Protein AF-0000000079471230 (afdb_homodimer)

Nearest PDB structures (foldseek):
  3vpr-assembly2_C  TM=7.122E-01  e=8.914E-05  Thermus thermophilus HB8
  6yj2-assembly1_A  TM=6.843E-01  e=7.782E-05  Mycobacterium tuberculosis H37Rv
  3vpr-assembly2_D  TM=6.969E-01  e=7.438E-05  Thermus thermophilus HB8
  4x1e-assembly1_B  TM=6.785E-01  e=1.280E-04  Escherichia coli CFT073
  3ppb-assembly1_B  TM=4.741E-01  e=2.025E-03  Shewanella loihica PV-4

InterPro domains:
  IPR001647 DNA-binding HTH domain, TetR-type [PF00440] (13-57)
  IPR001647 DNA-binding HTH domain, TetR-type [PS50977] (6-66)
  IPR009057 Homedomain-like superfamily [SSF46689] (3-80)
  IPR036271 Tetracyclin repressor-like, C-terminal domain superfamily [SSF48498] (78-186)
  IPR054156 Transcriptional regulator LmrA/YxaF-like, C-terminal domain [PF21993] (79-170)

Sequence (394 aa):
MARPLEFDRDAALDRAMRVFWRQGYQAASLPDLLADMGISRSSLYAAFGDKRGLMVECLDLFARRTLQILARARTGQPPLEALRQFFDRSVVDPPGGNAEWGCLLVNTVLEMADVDDGLSAHAAARLAQVQAGFEDCLRDAGCAPDQADELAAFLMLVNQGMRVSSRRAQPLQARRDQIATTFRVLSAAIPTEAPATMARPLEFDRDAALDRAMRVFWRQGYQAASLPDLLADMGISRSSLYAAFGDKRGLMVECLDLFARRTLQILARARTGQPPLEALRQFFDRSVVDPPGGNAEWGCLLVNTVLEMADVDDGLSAHAAARLAQVQAGFEDCLRDAGCAPDQADELAAFLMLVNQGMRVSSRRAQPLQARRDQIATTFRVLSAAIPTEAPAT

Foldseek 3Di:
DPPPPPQPLVQLLVQLLVQCLQQNLVRDDPVNSCVRSVHDPVVCCVRQNDSLSSLLVSLVVLLVVLLVQLVVLVVPDQLLSSVLSSLCACQLPDPPPCLLSARSLVRQLVVCVVPPVVSNVSSVVSLVVSLVSQLVSVVSVPDDNVRSSVVSVVVSVLSRVSSVCSNDPDDSVVSNVSSVVSSVVVVVVGDDPDPPD/DPPPPPQPLVQLLVQLLVQCLQQNLVRDDPVNSCVRSVHDPVVCCVNQNDSLSSLLVSLVVLLVVLLVQLVVLVVPDQLLSSVLSSLCACQLPDPPPCLLSARSLVRQLVVCVVPPVPSNVSSVVSLVVSLVSQLVSVVSVPDDNVRSSVVSVVVSVLSRVSSVVSNDPDDSVVSNVSSVVSSVVVVVVGDDPDPPD

Structure (mmCIF, N/CA/C/O backbone):
data_AF-0000000079471230-model_v1
#
loop_
_entity.id
_entity.type
_entity.pdbx_description
1 polymer 'TetR/AcrR family transcriptional regulator'
#
loop_
_atom_site.group_PDB
_atom_site.id
_atom_site.type_symbol
_atom_site.label_atom_id
_atom_site.label_alt_id
_atom_site.label_comp_id
_atom_site.label_asym_id
_atom_site.label_entity_id
_atom_site.label_seq_id
_atom_site.pdbx_PDB_ins_code
_atom_site.Cartn_x
_atom_site.Cartn_y
_atom_site.Cartn_z
_atom_site.occupancy
_atom_site.B_iso_or_equiv
_atom_site.auth_seq_id
_atom_site.auth_comp_id
_atom_site.auth_asym_id
_atom_site.auth_atom_id
_atom_site.pdbx_PDB_model_num
ATOM 1 N N . MET A 1 1 ? -26.453 -40.781 -21.406 1 38 1 MET A N 1
ATOM 2 C CA . MET A 1 1 ? -26.625 -39.469 -20.781 1 38 1 MET A CA 1
ATOM 3 C C . MET A 1 1 ? -25.609 -38.469 -21.312 1 38 1 MET A C 1
ATOM 5 O O . MET A 1 1 ? -24.469 -38.812 -21.609 1 38 1 MET A O 1
ATOM 9 N N . ALA A 1 2 ? -25.984 -37.438 -21.969 1 43.25 2 ALA A N 1
ATOM 10 C CA . ALA A 1 2 ? -25.047 -36.5 -22.578 1 43.25 2 ALA A CA 1
ATOM 11 C C . ALA A 1 2 ? -23.922 -36.125 -21.609 1 43.25 2 ALA A C 1
ATOM 13 O O . ALA A 1 2 ? -24.141 -36.031 -20.406 1 43.25 2 ALA A O 1
ATOM 14 N N . ARG A 1 3 ? -22.734 -36.375 -21.891 1 45.72 3 ARG A N 1
ATOM 15 C CA . ARG A 1 3 ? -21.547 -36.031 -21.141 1 45.72 3 ARG A CA 1
ATOM 16 C C . ARG A 1 3 ? -21.656 -34.625 -20.562 1 45.72 3 ARG A C 1
ATOM 18 O O . ARG A 1 3 ? -21.938 -33.656 -21.297 1 45.72 3 ARG A O 1
ATOM 25 N N . PRO A 1 4 ? -22.234 -34.312 -19.328 1 47.16 4 PRO A N 1
ATOM 26 C CA . PRO A 1 4 ? -22.391 -32.969 -18.781 1 47.16 4 PRO A CA 1
ATOM 27 C C . PRO A 1 4 ? -21.422 -31.953 -19.391 1 47.16 4 PRO A C 1
ATOM 29 O O . PRO A 1 4 ? -20.312 -32.344 -19.812 1 47.16 4 PRO A O 1
ATOM 32 N N . LEU A 1 5 ? -21.781 -30.984 -20.172 1 49.84 5 LEU A N 1
ATOM 33 C CA . LEU A 1 5 ? -21.016 -29.906 -20.828 1 49.84 5 LEU A CA 1
ATOM 34 C C . LEU A 1 5 ? -19.781 -29.547 -20.016 1 49.84 5 LEU A C 1
ATOM 36 O O . LEU A 1 5 ? -19.891 -29.109 -18.875 1 49.84 5 LEU A O 1
ATOM 40 N N . GLU A 1 6 ? -18.719 -30.375 -20.094 1 61.66 6 GLU A N 1
ATOM 41 C CA . GLU A 1 6 ? -17.391 -30.219 -19.516 1 61.66 6 GLU A CA 1
ATOM 42 C C . GLU A 1 6 ? -16.891 -28.797 -19.656 1 61.66 6 GLU A C 1
ATOM 44 O O . GLU A 1 6 ? -16.578 -28.344 -20.766 1 61.66 6 GLU A O 1
ATOM 49 N N . PHE A 1 7 ? -17.516 -27.828 -18.953 1 74.88 7 PHE A N 1
ATOM 50 C CA . PHE A 1 7 ? -17 -26.469 -19.078 1 74.88 7 PHE A CA 1
ATOM 51 C C . PHE A 1 7 ? -15.492 -26.453 -18.812 1 74.88 7 PHE A C 1
ATOM 53 O O . PHE A 1 7 ? -14.93 -27.438 -18.312 1 74.88 7 PHE A O 1
ATOM 60 N N . ASP A 1 8 ? -14.875 -25.609 -19.469 1 90.31 8 ASP A N 1
ATOM 61 C CA . ASP A 1 8 ? -13.453 -25.391 -19.219 1 90.31 8 ASP A CA 1
ATOM 62 C C . ASP A 1 8 ? -13.219 -24.891 -17.797 1 90.31 8 ASP A C 1
ATOM 64 O O . ASP A 1 8 ? -13.406 -23.719 -17.5 1 90.31 8 ASP A O 1
ATOM 68 N N . ARG A 1 9 ? -12.945 -25.828 -16.953 1 92.75 9 ARG A N 1
ATOM 69 C CA . ARG A 1 9 ? -12.812 -25.562 -15.523 1 92.75 9 ARG A CA 1
ATOM 70 C C . ARG A 1 9 ? -11.828 -24.406 -15.281 1 92.75 9 ARG A C 1
ATOM 72 O O . ARG A 1 9 ? -12.078 -23.547 -14.438 1 92.75 9 ARG A O 1
ATOM 79 N N . ASP A 1 10 ? -10.773 -24.422 -16.062 1 92.81 10 ASP A N 1
ATOM 80 C CA . ASP A 1 10 ? -9.758 -23.391 -15.867 1 92.81 10 ASP A CA 1
ATOM 81 C C . ASP A 1 10 ? -10.273 -22.016 -16.281 1 92.81 10 ASP A C 1
ATOM 83 O O . ASP A 1 10 ? -10.016 -21.016 -15.617 1 92.81 10 ASP A O 1
ATOM 87 N N . ALA A 1 11 ? -10.945 -22.031 -17.328 1 94.25 11 ALA A N 1
ATOM 88 C CA . ALA A 1 11 ? -11.523 -20.766 -17.797 1 94.25 11 ALA A CA 1
ATOM 89 C C . ALA A 1 11 ? -12.555 -20.234 -16.797 1 94.25 11 ALA A C 1
ATOM 91 O O . ALA A 1 11 ? -12.609 -19.031 -16.531 1 94.25 11 ALA A O 1
ATOM 92 N N . ALA A 1 12 ? -13.352 -21.156 -16.312 1 95.81 12 ALA A N 1
ATOM 93 C CA . ALA A 1 12 ? -14.359 -20.781 -15.336 1 95.81 12 ALA A CA 1
ATOM 94 C C . ALA A 1 12 ? -13.719 -20.234 -14.062 1 95.81 12 ALA A C 1
ATOM 96 O O . ALA A 1 12 ? -14.172 -19.234 -13.508 1 95.81 12 ALA A O 1
ATOM 97 N N . LEU A 1 13 ? -12.641 -20.891 -13.641 1 96.75 13 LEU A N 1
ATOM 98 C CA . LEU A 1 13 ? -11.938 -20.469 -12.438 1 96.75 13 LEU A CA 1
ATOM 99 C C . LEU A 1 13 ? -11.328 -19.078 -12.633 1 96.75 13 LEU A C 1
ATOM 101 O O . LEU A 1 13 ? -11.375 -18.234 -11.734 1 96.75 13 LEU A O 1
ATOM 105 N N . ASP A 1 14 ? -10.773 -18.859 -13.805 1 95.5 14 ASP A N 1
ATOM 106 C CA . ASP A 1 14 ? -10.195 -17.562 -14.133 1 95.5 14 ASP A CA 1
ATOM 107 C C . ASP A 1 14 ? -11.258 -16.469 -14.07 1 95.5 14 ASP A C 1
ATOM 109 O O . ASP A 1 14 ? -11.008 -15.391 -13.516 1 95.5 14 ASP A O 1
ATOM 113 N N . ARG A 1 15 ? -12.359 -16.75 -14.555 1 96.31 15 ARG A N 1
ATOM 114 C CA . ARG A 1 15 ? -13.445 -15.781 -14.562 1 96.31 15 ARG A CA 1
ATOM 115 C C . ARG A 1 15 ? -13.93 -15.5 -13.141 1 96.31 15 ARG A C 1
ATOM 117 O O . ARG A 1 15 ? -14.203 -14.352 -12.789 1 96.31 15 ARG A O 1
ATOM 124 N N . ALA A 1 16 ? -14.047 -16.578 -12.375 1 97.5 16 ALA A N 1
ATOM 125 C CA . ALA A 1 16 ? -14.445 -16.406 -10.984 1 97.5 16 ALA A CA 1
ATOM 126 C C . ALA A 1 16 ? -13.438 -15.531 -10.227 1 97.5 16 ALA A C 1
ATOM 128 O O . ALA A 1 16 ? -13.828 -14.648 -9.461 1 97.5 16 ALA A O 1
ATOM 129 N N . MET A 1 17 ? -12.18 -15.797 -10.477 1 96.38 17 MET A N 1
ATOM 130 C CA . MET A 1 17 ? -11.117 -15.039 -9.828 1 96.38 17 MET A CA 1
ATOM 131 C C . MET A 1 17 ? -11.25 -13.547 -10.133 1 96.38 17 MET A C 1
ATOM 133 O O . MET A 1 17 ? -11.109 -12.711 -9.242 1 96.38 17 MET A O 1
ATOM 137 N N . ARG A 1 18 ? -11.57 -13.25 -11.344 1 95 18 ARG A N 1
ATOM 138 C CA . ARG A 1 18 ? -11.711 -11.859 -11.742 1 95 18 ARG A CA 1
ATOM 139 C C . ARG A 1 18 ? -12.906 -11.203 -11.055 1 95 18 ARG A C 1
ATOM 141 O O . ARG A 1 18 ? -12.844 -10.031 -10.68 1 95 18 ARG A O 1
ATOM 148 N N . VAL A 1 19 ? -13.953 -11.953 -10.852 1 96.06 19 VAL A N 1
ATOM 149 C CA . VAL A 1 19 ? -15.133 -11.43 -10.164 1 96.06 19 VAL A CA 1
ATOM 150 C C . VAL A 1 19 ? -14.789 -11.141 -8.703 1 96.06 19 VAL A C 1
ATOM 152 O O . VAL A 1 19 ? -15.055 -10.047 -8.203 1 96.06 19 VAL A O 1
ATOM 155 N N . PHE A 1 20 ? -14.156 -12.156 -8.008 1 96.81 20 PHE A N 1
ATOM 156 C CA . PHE A 1 20 ? -13.75 -11.969 -6.621 1 96.81 20 PHE A CA 1
ATOM 157 C C . PHE A 1 20 ? -12.781 -10.797 -6.5 1 96.81 20 PHE A C 1
ATOM 159 O O . PHE A 1 20 ? -12.836 -10.039 -5.527 1 96.81 20 PHE A O 1
ATOM 166 N N . TRP A 1 21 ? -11.961 -10.695 -7.5 1 94.44 21 TRP A N 1
ATOM 167 C CA . TRP A 1 21 ? -10.93 -9.656 -7.488 1 94.44 21 TRP A CA 1
ATOM 168 C C . TRP A 1 21 ? -11.555 -8.273 -7.625 1 94.44 21 TRP A C 1
ATOM 170 O O . TRP A 1 21 ? -11.188 -7.348 -6.891 1 94.44 21 TRP A O 1
ATOM 180 N N . ARG A 1 22 ? -12.469 -8.133 -8.422 1 90.69 22 ARG A N 1
ATOM 181 C CA . ARG A 1 22 ? -13.094 -6.852 -8.719 1 90.69 22 ARG A CA 1
ATOM 182 C C . ARG A 1 22 ? -14.07 -6.453 -7.617 1 90.69 22 ARG A C 1
ATOM 184 O O . ARG A 1 22 ? -14.117 -5.289 -7.211 1 90.69 22 ARG A O 1
ATOM 191 N N . GLN A 1 23 ? -14.773 -7.492 -7.055 1 92.5 23 GLN A N 1
ATOM 192 C CA . GLN A 1 23 ? -15.914 -7.156 -6.211 1 92.5 23 GLN A CA 1
ATOM 193 C C . GLN A 1 23 ? -15.625 -7.453 -4.742 1 92.5 23 GLN A C 1
ATOM 195 O O . GLN A 1 23 ? -16.25 -6.875 -3.852 1 92.5 23 GLN A O 1
ATOM 200 N N . GLY A 1 24 ? -14.688 -8.391 -4.574 1 95.19 24 GLY A N 1
ATOM 201 C CA . GLY A 1 24 ? -14.508 -8.93 -3.234 1 95.19 24 GLY A CA 1
ATOM 202 C C . GLY A 1 24 ? -15.344 -10.172 -2.973 1 95.19 24 GLY A C 1
ATOM 203 O O . GLY A 1 24 ? -16.281 -10.461 -3.715 1 95.19 24 GLY A O 1
ATOM 204 N N . TYR A 1 25 ? -14.969 -10.875 -1.953 1 96.94 25 TYR A N 1
ATOM 205 C CA . TYR A 1 25 ? -15.617 -12.141 -1.615 1 96.94 25 TYR A CA 1
ATOM 206 C C . TYR A 1 25 ? -17.047 -11.906 -1.147 1 96.94 25 TYR A C 1
ATOM 208 O O . TYR A 1 25 ? -17.969 -12.594 -1.591 1 96.94 25 TYR A O 1
ATOM 216 N N . GLN A 1 26 ? -17.234 -10.969 -0.289 1 95.75 26 GLN A N 1
ATOM 217 C CA . GLN A 1 26 ? -18.547 -10.742 0.32 1 95.75 26 GLN A CA 1
ATOM 218 C C . GLN A 1 26 ? -19.531 -10.156 -0.69 1 95.75 26 GLN A C 1
ATOM 220 O O . GLN A 1 26 ? -20.703 -10.547 -0.714 1 95.75 26 GLN A O 1
ATOM 225 N N . ALA A 1 27 ? -19.078 -9.352 -1.532 1 94.44 27 ALA A N 1
ATOM 226 C CA . ALA A 1 27 ? -19.953 -8.664 -2.475 1 94.44 27 ALA A CA 1
ATOM 227 C C . ALA A 1 27 ? -20.297 -9.547 -3.668 1 94.44 27 ALA A C 1
ATOM 229 O O . ALA A 1 27 ? -21.344 -9.406 -4.285 1 94.44 27 ALA A O 1
ATOM 230 N N . ALA A 1 28 ? -19.391 -10.438 -4.012 1 96.56 28 ALA A N 1
ATOM 231 C CA . ALA A 1 28 ? -19.641 -11.336 -5.137 1 96.56 28 ALA A CA 1
ATOM 232 C C . ALA A 1 28 ? -20.781 -12.305 -4.828 1 96.56 28 ALA A C 1
ATOM 234 O O . ALA A 1 28 ? -20.672 -13.125 -3.914 1 96.56 28 ALA A O 1
ATOM 235 N N . SER A 1 29 ? -21.844 -12.211 -5.562 1 96.06 29 SER A N 1
ATOM 236 C CA . SER A 1 29 ? -22.969 -13.109 -5.352 1 96.06 29 SER A CA 1
ATOM 237 C C . SER A 1 29 ? -22.859 -14.359 -6.211 1 96.06 29 SER A C 1
ATOM 239 O O . SER A 1 29 ? -22.156 -14.359 -7.223 1 96.06 29 SER A O 1
ATOM 241 N N . LEU A 1 30 ? -23.531 -15.344 -5.746 1 95.5 30 LEU A N 1
ATOM 242 C CA . LEU A 1 30 ? -23.531 -16.578 -6.508 1 95.5 30 LEU A CA 1
ATOM 243 C C . LEU A 1 30 ? -24.078 -16.359 -7.91 1 95.5 30 LEU A C 1
ATOM 245 O O . LEU A 1 30 ? -23.484 -16.797 -8.898 1 95.5 30 LEU A O 1
ATOM 249 N N . PRO A 1 31 ? -25.141 -15.586 -8.086 1 95.69 31 PRO A N 1
ATOM 250 C CA . PRO A 1 31 ? -25.641 -15.32 -9.445 1 95.69 31 PRO A CA 1
ATOM 251 C C . PRO A 1 31 ? -24.609 -14.609 -10.32 1 95.69 31 PRO A C 1
ATOM 253 O O . PRO A 1 31 ? -24.438 -14.953 -11.492 1 95.69 31 PRO A O 1
ATOM 256 N N . ASP A 1 32 ? -23.875 -13.633 -9.789 1 95.12 32 ASP A N 1
ATOM 257 C CA . ASP A 1 32 ? -22.828 -12.938 -10.531 1 95.12 32 ASP A CA 1
ATOM 258 C C . ASP A 1 32 ? -21.734 -13.906 -10.961 1 95.12 32 ASP A C 1
ATOM 260 O O . ASP A 1 32 ? -21.281 -13.875 -12.102 1 95.12 32 ASP A O 1
ATOM 264 N N . LEU A 1 33 ? -21.328 -14.727 -10.039 1 97.19 33 LEU A N 1
ATOM 265 C CA . LEU A 1 33 ? -20.281 -15.711 -10.312 1 97.19 33 LEU A CA 1
ATOM 266 C C . LEU A 1 33 ? -20.719 -16.672 -11.406 1 97.19 33 LEU A C 1
ATOM 268 O O . LEU A 1 33 ? -19.984 -16.906 -12.375 1 97.19 33 LEU A O 1
ATOM 272 N N . LEU A 1 34 ? -21.922 -17.203 -11.273 1 96.31 34 LEU A N 1
ATOM 273 C CA . LEU A 1 34 ? -22.422 -18.188 -12.227 1 96.31 34 LEU A CA 1
ATOM 274 C C . LEU A 1 34 ? -22.547 -17.578 -13.617 1 96.31 34 LEU A C 1
ATOM 276 O O . LEU A 1 34 ? -22.172 -18.203 -14.609 1 96.31 34 LEU A O 1
ATOM 280 N N . ALA A 1 35 ? -23.047 -16.375 -13.656 1 96.31 35 ALA A N 1
ATOM 281 C CA . ALA A 1 35 ? -23.203 -15.672 -14.93 1 96.31 35 ALA A CA 1
ATOM 282 C C . ALA A 1 35 ? -21.859 -15.453 -15.609 1 96.31 35 ALA A C 1
ATOM 284 O O . ALA A 1 35 ? -21.703 -15.727 -16.797 1 96.31 35 ALA A O 1
ATOM 285 N N . ASP A 1 36 ? -20.891 -15.039 -14.891 1 95.62 36 ASP A N 1
ATOM 286 C CA . ASP A 1 36 ? -19.578 -14.742 -15.445 1 95.62 36 ASP A CA 1
ATOM 287 C C . ASP A 1 36 ? -18.844 -16.031 -15.812 1 95.62 36 ASP A C 1
ATOM 289 O O . ASP A 1 36 ? -18.141 -16.078 -16.812 1 95.62 36 ASP A O 1
ATOM 293 N N . MET A 1 37 ? -19 -16.969 -14.992 1 95.69 37 MET A N 1
ATOM 294 C CA . MET A 1 37 ? -18.328 -18.25 -15.211 1 95.69 37 MET A CA 1
ATOM 295 C C . MET A 1 37 ? -18.969 -19.016 -16.375 1 95.69 37 MET A C 1
ATOM 297 O O . MET A 1 37 ? -18.328 -19.875 -16.969 1 95.69 37 MET A O 1
ATOM 301 N N . GLY A 1 38 ? -20.219 -18.781 -16.531 1 94.81 38 GLY A N 1
ATOM 302 C CA . GLY A 1 38 ? -20.938 -19.469 -17.594 1 94.81 38 GLY A CA 1
ATOM 303 C C . GLY A 1 38 ? -21.281 -20.906 -17.25 1 94.81 38 GLY A C 1
ATOM 304 O O . GLY A 1 38 ? -21.219 -21.797 -18.109 1 94.81 38 GLY A O 1
ATOM 305 N N . ILE A 1 39 ? -21.578 -21.156 -15.992 1 93.94 39 ILE A N 1
ATOM 306 C CA . ILE A 1 39 ? -21.875 -22.516 -15.562 1 93.94 39 ILE A CA 1
ATOM 307 C C . ILE A 1 39 ? -23.109 -22.516 -14.672 1 93.94 39 ILE A C 1
ATOM 309 O O . ILE A 1 39 ? -23.516 -21.469 -14.164 1 93.94 39 ILE A O 1
ATOM 313 N N . SER A 1 40 ? -23.641 -23.656 -14.492 1 93 40 SER A N 1
ATOM 314 C CA . SER A 1 40 ? -24.812 -23.812 -13.625 1 93 40 SER A CA 1
ATOM 315 C C . SER A 1 40 ? -24.406 -23.969 -12.164 1 93 40 SER A C 1
ATOM 317 O O . SER A 1 40 ? -23.234 -24.234 -11.867 1 93 40 SER A O 1
ATOM 319 N N . ARG A 1 41 ? -25.375 -23.766 -11.312 1 93.44 41 ARG A N 1
ATOM 320 C CA . ARG A 1 41 ? -25.156 -23.938 -9.883 1 93.44 41 ARG A CA 1
ATOM 321 C C . ARG A 1 41 ? -24.703 -25.359 -9.57 1 93.44 41 ARG A C 1
ATOM 323 O O . ARG A 1 41 ? -23.781 -25.562 -8.766 1 93.44 41 ARG A O 1
ATOM 330 N N . SER A 1 42 ? -25.328 -26.312 -10.172 1 92.56 42 SER A N 1
ATOM 331 C CA . SER A 1 42 ? -24.969 -27.703 -9.969 1 92.56 42 SER A CA 1
ATOM 332 C C . SER A 1 42 ? -23.531 -27.969 -10.383 1 92.56 42 SER A C 1
ATOM 334 O O . SER A 1 42 ? -22.797 -28.688 -9.695 1 92.56 42 SER A O 1
ATOM 336 N N . SER A 1 43 ? -23.156 -27.406 -11.453 1 92.25 43 SER A N 1
ATOM 337 C CA . SER A 1 43 ? -21.781 -27.562 -11.953 1 92.25 43 SER A CA 1
ATOM 338 C C . SER A 1 43 ? -20.766 -26.953 -10.984 1 92.25 43 SER A C 1
ATOM 340 O O . SER A 1 43 ? -19.688 -27.5 -10.773 1 92.25 43 SER A O 1
ATOM 342 N N . LEU A 1 44 ? -21.078 -25.719 -10.398 1 94.31 44 LEU A N 1
ATOM 343 C CA . LEU A 1 44 ? -20.188 -25.094 -9.43 1 94.31 44 LEU A CA 1
ATOM 344 C C . LEU A 1 44 ? -19.953 -26 -8.227 1 94.31 44 LEU A C 1
ATOM 346 O O . LEU A 1 44 ? -18.812 -26.188 -7.805 1 94.31 44 LEU A O 1
ATOM 350 N N . TYR A 1 45 ? -21.047 -26.547 -7.762 1 93.31 45 TYR A N 1
ATOM 351 C CA . TYR A 1 45 ? -20.953 -27.391 -6.574 1 93.31 45 TYR A CA 1
ATOM 352 C C . TYR A 1 45 ? -20.172 -28.672 -6.867 1 93.31 45 TYR A C 1
ATOM 354 O O . TYR A 1 45 ? -19.375 -29.109 -6.051 1 93.31 45 TYR A O 1
ATOM 362 N N . ALA A 1 46 ? -20.391 -29.188 -8.023 1 92.88 46 ALA A N 1
ATOM 363 C CA . ALA A 1 46 ? -19.688 -30.406 -8.414 1 92.88 46 ALA A CA 1
ATOM 364 C C . ALA A 1 46 ? -18.188 -30.141 -8.609 1 92.88 46 ALA A C 1
ATOM 366 O O . ALA A 1 46 ? -17.359 -30.953 -8.219 1 92.88 46 ALA A O 1
ATOM 367 N N . ALA A 1 47 ? -17.906 -29.031 -9.117 1 93.38 47 ALA A N 1
ATOM 368 C CA . ALA A 1 47 ? -16.531 -28.75 -9.539 1 93.38 47 ALA A CA 1
ATOM 369 C C . ALA A 1 47 ? -15.75 -28.062 -8.422 1 93.38 47 ALA A C 1
ATOM 371 O O . ALA A 1 47 ? -14.547 -28.312 -8.273 1 93.38 47 ALA A O 1
ATOM 372 N N . PHE A 1 48 ? -16.406 -27.172 -7.648 1 95.88 48 PHE A N 1
ATOM 373 C CA . PHE A 1 48 ? -15.664 -26.312 -6.73 1 95.88 48 PHE A CA 1
ATOM 374 C C . PHE A 1 48 ? -16.219 -26.422 -5.316 1 95.88 48 PHE A C 1
ATOM 376 O O . PHE A 1 48 ? -15.609 -25.938 -4.363 1 95.88 48 PHE A O 1
ATOM 383 N N . GLY A 1 49 ? -17.344 -27.125 -5.258 1 94.44 49 GLY A N 1
ATOM 384 C CA . GLY A 1 49 ? -18.047 -27.188 -3.979 1 94.44 49 GLY A CA 1
ATOM 385 C C . GLY A 1 49 ? -18.953 -26 -3.734 1 94.44 49 GLY A C 1
ATOM 386 O O . GLY A 1 49 ? -19.875 -25.75 -4.508 1 94.44 49 GLY A O 1
ATOM 387 N N . ASP A 1 50 ? -18.531 -25.047 -2.838 1 95.69 50 ASP A N 1
ATOM 388 C CA . ASP A 1 50 ? -19.312 -23.844 -2.539 1 95.69 50 ASP A CA 1
ATOM 389 C C . ASP A 1 50 ? -18.516 -22.578 -2.834 1 95.69 50 ASP A C 1
ATOM 391 O O . ASP A 1 50 ? -17.422 -22.641 -3.402 1 95.69 50 ASP A O 1
ATOM 395 N N . LYS A 1 51 ? -19.062 -21.469 -2.547 1 97.19 51 LYS A N 1
ATOM 396 C CA . LYS A 1 51 ? -18.422 -20.188 -2.805 1 97.19 51 LYS A CA 1
ATOM 397 C C . LYS A 1 51 ? -17.062 -20.094 -2.117 1 97.19 51 LYS A C 1
ATOM 399 O O . LYS A 1 51 ? -16.094 -19.594 -2.701 1 97.19 51 LYS A O 1
ATOM 404 N N . ARG A 1 52 ? -17.031 -20.578 -0.941 1 97.5 52 ARG A N 1
ATOM 405 C CA . ARG A 1 52 ? -15.781 -20.547 -0.184 1 97.5 52 ARG A CA 1
ATOM 406 C C . ARG A 1 52 ? -14.727 -21.422 -0.845 1 97.5 52 ARG A C 1
ATOM 408 O O . ARG A 1 52 ? -13.57 -21.016 -0.972 1 97.5 52 ARG A O 1
ATOM 415 N N . GLY A 1 53 ? -15.133 -22.609 -1.194 1 97.5 53 GLY A N 1
ATOM 416 C CA . GLY A 1 53 ? -14.219 -23.469 -1.921 1 97.5 53 GLY A CA 1
ATOM 417 C C . GLY A 1 53 ? -13.727 -22.859 -3.223 1 97.5 53 GLY A C 1
ATOM 418 O O . GLY A 1 53 ? -12.555 -23 -3.572 1 97.5 53 GLY A O 1
ATOM 419 N N . LEU A 1 54 ? -14.625 -22.266 -3.943 1 97.94 54 LEU A N 1
ATOM 420 C CA . LEU A 1 54 ? -14.273 -21.562 -5.176 1 97.94 54 LEU A CA 1
ATOM 421 C C . LEU A 1 54 ? -13.242 -20.469 -4.906 1 97.94 54 LEU A C 1
ATOM 423 O O . LEU A 1 54 ? -12.258 -20.344 -5.633 1 97.94 54 LEU A O 1
ATOM 427 N N . MET A 1 55 ? -13.469 -19.688 -3.857 1 98.5 55 MET A N 1
ATOM 428 C CA . MET A 1 55 ? -12.539 -18.625 -3.49 1 98.5 55 MET A CA 1
ATOM 429 C C . MET A 1 55 ? -11.156 -19.203 -3.18 1 98.5 55 MET A C 1
ATOM 431 O O . MET A 1 55 ? -10.141 -18.641 -3.609 1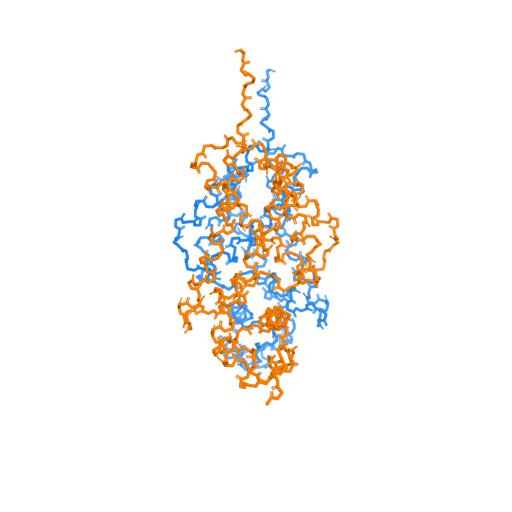 98.5 55 MET A O 1
ATOM 435 N N . VAL A 1 56 ? -11.133 -20.266 -2.465 1 98.56 56 VAL A N 1
ATOM 436 C CA . VAL A 1 56 ? -9.859 -20.906 -2.115 1 98.56 56 VAL A CA 1
ATOM 437 C C . VAL A 1 56 ? -9.086 -21.25 -3.387 1 98.56 56 VAL A C 1
ATOM 439 O O . VAL A 1 56 ? -7.895 -20.938 -3.494 1 98.56 56 VAL A O 1
ATOM 442 N N . GLU A 1 57 ? -9.773 -21.797 -4.305 1 98.19 57 GLU A N 1
ATOM 443 C CA . GLU A 1 57 ? -9.109 -22.172 -5.551 1 98.19 57 GLU A CA 1
ATOM 444 C C . GLU A 1 57 ? -8.68 -20.938 -6.34 1 98.19 57 GLU A C 1
ATOM 446 O O . GLU A 1 57 ? -7.656 -20.953 -7.027 1 98.19 57 GLU A O 1
ATOM 451 N N . CYS A 1 58 ? -9.438 -19.875 -6.293 1 98.12 58 CYS A N 1
ATOM 452 C CA . CYS A 1 58 ? -9.078 -18.625 -6.953 1 98.12 58 CYS A CA 1
ATOM 453 C C . CYS A 1 58 ? -7.809 -18.047 -6.352 1 98.12 58 CYS A C 1
ATOM 455 O O . CYS A 1 58 ? -6.934 -17.562 -7.078 1 98.12 58 CYS A O 1
ATOM 457 N N . LEU A 1 59 ? -7.715 -18.094 -5.023 1 98.38 59 LEU A N 1
ATOM 458 C CA . LEU A 1 59 ? -6.52 -17.609 -4.344 1 98.38 59 LEU A CA 1
ATOM 459 C C . LEU A 1 59 ? -5.297 -18.422 -4.746 1 98.38 59 LEU A C 1
ATOM 461 O O . LEU A 1 59 ? -4.227 -17.875 -4.996 1 98.38 59 LEU A O 1
ATOM 465 N N . ASP A 1 60 ? -5.484 -19.734 -4.836 1 98.44 60 ASP A N 1
ATOM 466 C CA . ASP A 1 60 ? -4.398 -20.609 -5.258 1 98.44 60 ASP A CA 1
ATOM 467 C C . ASP A 1 60 ? -3.961 -20.297 -6.688 1 98.44 60 ASP A C 1
ATOM 469 O O . ASP A 1 60 ? -2.764 -20.266 -6.98 1 98.44 60 ASP A O 1
ATOM 473 N N . LEU A 1 61 ? -4.941 -20.078 -7.527 1 97.31 61 LEU A N 1
ATOM 474 C CA . LEU A 1 61 ? -4.641 -19.75 -8.914 1 97.31 61 LEU A CA 1
ATOM 475 C C . LEU A 1 61 ? -3.869 -18.438 -9.016 1 97.31 61 LEU A C 1
ATOM 477 O O . LEU A 1 61 ? -2.869 -18.359 -9.734 1 97.31 61 LEU A O 1
ATOM 481 N N . PHE A 1 62 ? -4.289 -17.469 -8.312 1 95.56 62 PHE A N 1
ATOM 482 C CA . PHE A 1 62 ? -3.633 -16.156 -8.312 1 95.56 62 PHE A CA 1
ATOM 483 C C . PHE A 1 62 ? -2.184 -16.281 -7.855 1 95.56 62 PHE A C 1
ATOM 485 O O . PHE A 1 62 ? -1.277 -15.75 -8.492 1 95.56 62 PHE A O 1
ATOM 492 N N . ALA A 1 63 ? -1.981 -16.984 -6.73 1 97 63 ALA A N 1
ATOM 493 C CA . ALA A 1 63 ? -0.635 -17.172 -6.195 1 97 63 ALA A CA 1
ATOM 494 C C . ALA A 1 63 ? 0.25 -17.922 -7.188 1 97 63 ALA A C 1
ATOM 496 O O . ALA A 1 63 ? 1.403 -17.547 -7.406 1 97 63 ALA A O 1
ATOM 497 N N . ARG A 1 64 ? -0.318 -18.969 -7.77 1 96.69 64 ARG A N 1
ATOM 498 C CA . ARG A 1 64 ? 0.43 -19.766 -8.734 1 96.69 64 ARG A CA 1
ATOM 499 C C . ARG A 1 64 ? 0.858 -18.906 -9.93 1 96.69 64 ARG A C 1
ATOM 501 O O . ARG A 1 64 ? 2.004 -19 -10.375 1 96.69 64 ARG A O 1
ATOM 508 N N . ARG A 1 65 ? -0.018 -18.125 -10.43 1 94.44 65 ARG A N 1
ATOM 509 C CA . ARG A 1 65 ? 0.288 -17.266 -11.57 1 94.44 65 ARG A CA 1
ATOM 510 C C . ARG A 1 65 ? 1.339 -16.219 -11.211 1 94.44 65 ARG A C 1
ATOM 512 O O . ARG A 1 65 ? 2.221 -15.914 -12.016 1 94.44 65 ARG A O 1
ATOM 519 N N . THR A 1 66 ? 1.198 -15.688 -10.031 1 94.62 66 THR A N 1
ATOM 520 C CA . THR A 1 66 ? 2.178 -14.727 -9.555 1 94.62 66 THR A CA 1
ATOM 521 C C . THR A 1 66 ? 3.564 -15.359 -9.461 1 94.62 66 THR A C 1
ATOM 523 O O . THR A 1 66 ? 4.543 -14.789 -9.953 1 94.62 66 THR A O 1
ATOM 526 N N . LEU A 1 67 ? 3.631 -16.531 -8.891 1 96.31 67 LEU A N 1
ATOM 527 C CA . LEU A 1 67 ? 4.898 -17.234 -8.727 1 96.31 67 LEU A CA 1
ATOM 528 C C . LEU A 1 67 ? 5.457 -17.672 -10.078 1 96.31 67 LEU A C 1
ATOM 530 O O . LEU A 1 67 ? 6.676 -17.75 -10.258 1 96.31 67 LEU A O 1
ATOM 534 N N . GLN A 1 68 ? 4.562 -17.906 -11.047 1 96 68 GLN A N 1
ATOM 535 C CA . GLN A 1 68 ? 5 -18.281 -12.383 1 96 68 GLN A CA 1
ATOM 536 C C . GLN A 1 68 ? 5.699 -17.109 -13.078 1 96 68 GLN A C 1
ATOM 538 O O . GLN A 1 68 ? 6.645 -17.312 -13.844 1 96 68 GLN A O 1
ATOM 543 N N . ILE A 1 69 ? 5.219 -15.898 -12.867 1 94.88 69 ILE A N 1
ATOM 544 C CA . ILE A 1 69 ? 5.887 -14.727 -13.406 1 94.88 69 ILE A CA 1
ATOM 545 C C . ILE A 1 69 ? 7.336 -14.688 -12.93 1 94.88 69 ILE A C 1
ATOM 547 O O . ILE A 1 69 ? 8.258 -14.477 -13.719 1 94.88 69 ILE A O 1
ATOM 551 N N . LEU A 1 70 ? 7.539 -14.945 -11.609 1 96.25 70 LEU A N 1
ATOM 552 C CA . LEU A 1 70 ? 8.883 -14.93 -11.031 1 96.25 70 LEU A CA 1
ATOM 553 C C . LEU A 1 70 ? 9.719 -16.078 -11.578 1 96.25 70 LEU A C 1
ATOM 555 O O . LEU A 1 70 ? 10.883 -15.891 -11.938 1 96.25 70 LEU A O 1
ATOM 559 N N . ALA A 1 71 ? 9.102 -17.266 -11.68 1 96.56 71 ALA A N 1
ATOM 560 C CA . ALA A 1 71 ? 9.805 -18.453 -12.164 1 96.56 71 ALA A CA 1
ATOM 561 C C . ALA A 1 71 ? 10.297 -18.25 -13.594 1 96.56 71 ALA A C 1
ATOM 563 O O . ALA A 1 71 ? 11.43 -18.609 -13.922 1 96.56 71 ALA A O 1
ATOM 564 N N . ARG A 1 72 ? 9.453 -17.672 -14.43 1 95.56 72 ARG A N 1
ATOM 565 C CA . ARG A 1 72 ? 9.82 -17.422 -15.82 1 95.56 72 ARG A CA 1
ATOM 566 C C . ARG A 1 72 ? 10.977 -16.422 -15.898 1 95.56 72 ARG A C 1
ATOM 568 O O . ARG A 1 72 ? 11.906 -16.609 -16.688 1 95.56 72 ARG A O 1
ATOM 575 N N . ALA A 1 73 ? 10.93 -15.391 -15.078 1 95.06 73 ALA A N 1
ATOM 576 C CA . ALA A 1 73 ? 11.992 -14.391 -15.055 1 95.06 73 ALA A CA 1
ATOM 577 C C . ALA A 1 73 ? 13.32 -15 -14.617 1 95.06 73 ALA A C 1
ATOM 579 O O . ALA A 1 73 ? 14.383 -14.641 -15.125 1 95.06 73 ALA A O 1
ATOM 580 N N . ARG A 1 74 ? 13.328 -15.977 -13.719 1 95.06 74 ARG A N 1
ATOM 581 C CA . ARG A 1 74 ? 14.516 -16.609 -13.141 1 95.06 74 ARG A CA 1
ATOM 582 C C . ARG A 1 74 ? 15.219 -17.484 -14.172 1 95.06 74 ARG A C 1
ATOM 584 O O . ARG A 1 74 ? 16.422 -17.75 -14.047 1 95.06 74 ARG A O 1
ATOM 591 N N . THR A 1 75 ? 14.531 -18.109 -15.164 1 93.31 75 THR A N 1
ATOM 592 C CA . THR A 1 75 ? 15.117 -19 -16.156 1 93.31 75 THR A CA 1
ATOM 593 C C . THR A 1 75 ? 16.094 -18.25 -17.062 1 93.31 75 THR A C 1
ATOM 595 O O . THR A 1 75 ? 17.078 -18.812 -17.516 1 93.31 75 THR A O 1
ATOM 598 N N . GLY A 1 76 ? 16.062 -16.938 -17.125 1 89.44 76 GLY A N 1
ATOM 599 C CA . GLY A 1 76 ? 16.891 -16.281 -18.125 1 89.44 76 GLY A CA 1
ATOM 600 C C . GLY A 1 76 ? 17.625 -15.07 -17.578 1 89.44 76 GLY A C 1
ATOM 601 O O . GLY A 1 76 ? 18.312 -14.367 -18.312 1 89.44 76 GLY A O 1
ATOM 602 N N . GLN A 1 77 ? 17.531 -14.859 -16.406 1 93.19 77 GLN A N 1
ATOM 603 C CA . GLN A 1 77 ? 18.109 -13.633 -15.859 1 93.19 77 GLN A CA 1
ATOM 604 C C . GLN A 1 77 ? 18.828 -13.906 -14.539 1 93.19 77 GLN A C 1
ATOM 606 O O . GLN A 1 77 ? 18.484 -14.844 -13.82 1 93.19 77 GLN A O 1
ATOM 611 N N . PRO A 1 78 ? 19.891 -13.125 -14.258 1 95.06 78 PRO A N 1
ATOM 612 C CA . PRO A 1 78 ? 20.422 -13.164 -12.898 1 95.06 78 PRO A CA 1
ATOM 613 C C . PRO A 1 78 ? 19.359 -12.875 -11.844 1 95.06 78 PRO A C 1
ATOM 615 O O . PRO A 1 78 ? 18.359 -12.211 -12.133 1 95.06 78 PRO A O 1
ATOM 618 N N . PRO A 1 79 ? 19.547 -13.375 -10.664 1 95.25 79 PRO A N 1
ATOM 619 C CA . PRO A 1 79 ? 18.5 -13.375 -9.633 1 95.25 79 PRO A CA 1
ATOM 620 C C . PRO A 1 79 ? 17.922 -11.984 -9.383 1 95.25 79 PRO A C 1
ATOM 622 O O . PRO A 1 79 ? 16.703 -11.82 -9.297 1 95.25 79 PRO A O 1
ATOM 625 N N . LEU A 1 80 ? 18.734 -10.953 -9.258 1 94.88 80 LEU A N 1
ATOM 626 C CA . LEU A 1 80 ? 18.219 -9.617 -8.969 1 94.88 80 LEU A CA 1
ATOM 627 C C . LEU A 1 80 ? 17.469 -9.055 -10.172 1 94.88 80 LEU A C 1
ATOM 629 O O . LEU A 1 80 ? 16.453 -8.367 -10.008 1 94.88 80 LEU A O 1
ATOM 633 N N . GLU A 1 81 ? 18 -9.359 -11.367 1 96 81 GLU A N 1
ATOM 634 C CA . GLU A 1 81 ? 17.312 -8.938 -12.586 1 96 81 GLU A CA 1
ATOM 635 C C . GLU A 1 81 ? 15.977 -9.664 -12.734 1 96 81 GLU A C 1
ATOM 637 O O . GLU A 1 81 ? 15 -9.094 -13.227 1 96 81 GLU A O 1
ATOM 642 N N . ALA A 1 82 ? 15.969 -10.906 -12.312 1 97 82 ALA A N 1
ATOM 643 C CA . ALA A 1 82 ? 14.719 -11.664 -12.32 1 97 82 ALA A CA 1
ATOM 644 C C . ALA A 1 82 ? 13.672 -11 -11.422 1 97 82 ALA A C 1
ATOM 646 O O . ALA A 1 82 ? 12.508 -10.875 -11.812 1 97 82 ALA A O 1
ATOM 647 N N . LEU A 1 83 ? 14.047 -10.539 -10.266 1 97.06 83 LEU A N 1
ATOM 648 C CA . LEU A 1 83 ? 13.156 -9.82 -9.359 1 97.06 83 LEU A CA 1
ATOM 649 C C . LEU A 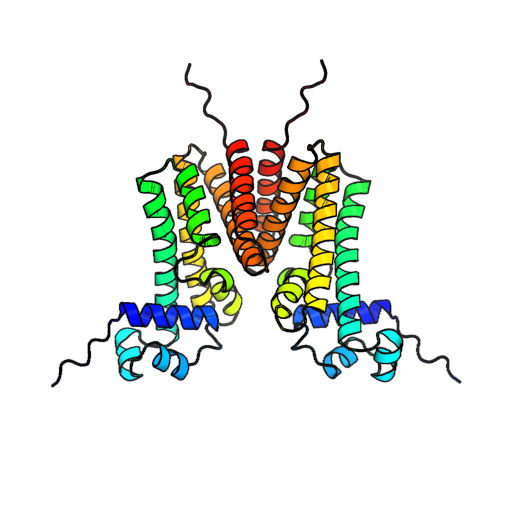1 83 ? 12.664 -8.523 -10 1 97.06 83 LEU A C 1
ATOM 651 O O . LEU A 1 83 ? 11.477 -8.211 -9.93 1 97.06 83 LEU A O 1
ATOM 655 N N . ARG A 1 84 ? 13.609 -7.836 -10.602 1 96.38 84 ARG A N 1
ATOM 656 C CA . ARG A 1 84 ? 13.219 -6.594 -11.266 1 96.38 84 ARG A CA 1
ATOM 657 C C . ARG A 1 84 ? 12.188 -6.859 -12.359 1 96.38 84 ARG A C 1
ATOM 659 O O . ARG A 1 84 ? 11.188 -6.145 -12.461 1 96.38 84 ARG A O 1
ATOM 666 N N . GLN A 1 85 ? 12.383 -7.871 -13.148 1 95.44 85 GLN A N 1
ATOM 667 C CA . GLN A 1 85 ? 11.469 -8.227 -14.219 1 95.44 85 GLN A CA 1
ATOM 668 C C . GLN A 1 85 ? 10.109 -8.648 -13.664 1 95.44 85 GLN A C 1
ATOM 670 O O . GLN A 1 85 ? 9.07 -8.367 -14.266 1 95.44 85 GLN A O 1
ATOM 675 N N . PHE A 1 86 ? 10.141 -9.336 -12.555 1 96.06 86 PHE A N 1
ATOM 676 C CA . PHE A 1 86 ? 8.891 -9.672 -11.883 1 96.06 86 PHE A CA 1
ATOM 677 C C . PHE A 1 86 ? 8.055 -8.422 -11.625 1 96.06 86 PHE A C 1
ATOM 679 O O . PHE A 1 86 ? 6.863 -8.391 -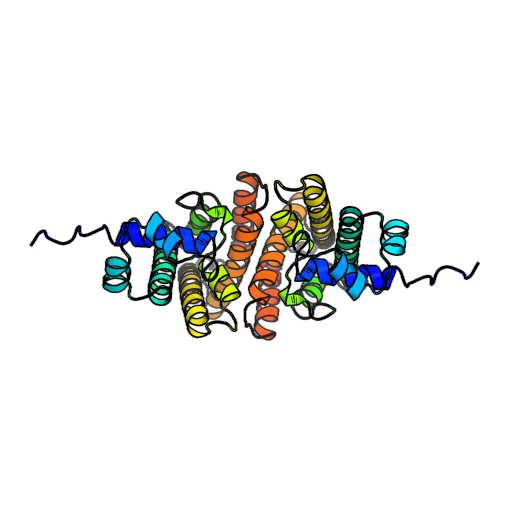11.93 1 96.06 86 PHE A O 1
ATOM 686 N N . PHE A 1 87 ? 8.648 -7.379 -11.094 1 95.12 87 PHE A N 1
ATOM 687 C CA . PHE A 1 87 ? 7.949 -6.137 -10.781 1 95.12 87 PHE A CA 1
ATOM 688 C C . PHE A 1 87 ? 7.473 -5.449 -12.055 1 95.12 87 PHE A C 1
ATOM 690 O O . PHE A 1 87 ? 6.344 -4.957 -12.117 1 95.12 87 PHE A O 1
ATOM 697 N N . ASP A 1 88 ? 8.289 -5.465 -13.086 1 93.19 88 ASP A N 1
ATOM 698 C CA . ASP A 1 88 ? 7.902 -4.867 -14.359 1 93.19 88 ASP A CA 1
ATOM 699 C C . ASP A 1 88 ? 6.645 -5.535 -14.914 1 93.19 88 ASP A C 1
ATOM 701 O O . ASP A 1 88 ? 5.711 -4.852 -15.344 1 93.19 88 ASP A O 1
ATOM 705 N N . ARG A 1 89 ? 6.578 -6.816 -14.812 1 91.38 89 ARG A N 1
ATOM 706 C CA . ARG A 1 89 ? 5.484 -7.586 -15.406 1 91.38 89 ARG A CA 1
ATOM 707 C C . ARG A 1 89 ? 4.238 -7.531 -14.531 1 91.38 89 ARG A C 1
ATOM 709 O O . ARG A 1 89 ? 3.117 -7.496 -15.039 1 91.38 89 ARG A O 1
ATOM 716 N N . SER A 1 90 ? 4.461 -7.547 -13.211 1 90.25 90 SER A N 1
ATOM 717 C CA . SER A 1 90 ? 3.334 -7.703 -12.297 1 90.25 90 SER A CA 1
ATOM 718 C C . SER A 1 90 ? 2.721 -6.352 -11.938 1 90.25 90 SER A C 1
ATOM 720 O O . SER A 1 90 ? 1.552 -6.277 -11.562 1 90.25 90 SER A O 1
ATOM 722 N N . VAL A 1 91 ? 3.518 -5.266 -12.07 1 86.12 91 VAL A N 1
ATOM 723 C CA . VAL A 1 91 ? 3.031 -3.977 -11.594 1 86.12 91 VAL A CA 1
ATOM 724 C C . VAL A 1 91 ? 2.828 -3.029 -12.773 1 86.12 91 VAL A C 1
ATOM 726 O O . VAL A 1 91 ? 1.893 -2.227 -12.781 1 86.12 91 VAL A O 1
ATOM 729 N N . VAL A 1 92 ? 3.654 -2.98 -13.789 1 81.12 92 VAL A N 1
ATOM 730 C CA . VAL A 1 92 ? 3.592 -2.041 -14.898 1 81.12 92 VAL A CA 1
ATOM 731 C C . VAL A 1 92 ? 2.637 -2.57 -15.969 1 81.12 92 VAL A C 1
ATOM 733 O O . VAL A 1 92 ? 1.792 -1.829 -16.484 1 81.12 92 VAL A O 1
ATOM 736 N N . ASP A 1 93 ? 2.76 -3.797 -16.297 1 77.88 93 ASP A N 1
ATOM 737 C CA . ASP A 1 93 ? 1.977 -4.418 -17.359 1 77.88 93 ASP A CA 1
ATOM 738 C C . ASP A 1 93 ? 1.401 -5.758 -16.906 1 77.88 93 ASP A C 1
ATOM 740 O O . ASP A 1 93 ? 1.73 -6.805 -17.484 1 77.88 93 ASP A O 1
ATOM 744 N N . PRO A 1 94 ? 0.409 -5.582 -15.883 1 72.12 94 PRO A N 1
ATOM 745 C CA . PRO A 1 94 ? -0.113 -6.863 -15.391 1 72.12 94 PRO A CA 1
ATOM 746 C C . PRO A 1 94 ? -0.928 -7.605 -16.438 1 72.12 94 PRO A C 1
ATOM 748 O O . PRO A 1 94 ? -1.645 -6.984 -17.234 1 72.12 94 PRO A O 1
ATOM 751 N N . PRO A 1 95 ? -0.727 -8.875 -16.422 1 69.19 95 PRO A N 1
ATOM 752 C CA . PRO A 1 95 ? -1.56 -9.641 -17.359 1 69.19 95 PRO A CA 1
ATOM 753 C C . PRO A 1 95 ? -3.053 -9.438 -17.125 1 69.19 95 PRO A C 1
ATOM 755 O O . PRO A 1 95 ? -3.506 -9.438 -15.969 1 69.19 95 PRO A O 1
ATOM 758 N N . GLY A 1 96 ? -3.779 -9.086 -18.234 1 69.75 96 GLY A N 1
ATOM 759 C CA . GLY A 1 96 ? -5.227 -8.938 -18.172 1 69.75 96 GLY A CA 1
ATOM 760 C C . GLY A 1 96 ? -5.668 -7.535 -17.797 1 69.75 96 GLY A C 1
ATOM 761 O O . GLY A 1 96 ? -6.867 -7.262 -17.703 1 69.75 96 GLY A O 1
ATOM 762 N N . GLY A 1 97 ? -4.738 -6.668 -17.562 1 65.44 97 GLY A N 1
ATOM 763 C CA . GLY A 1 97 ? -5.07 -5.266 -17.344 1 65.44 97 GLY A CA 1
ATOM 764 C C . GLY A 1 97 ? -5.73 -5 -16.016 1 65.44 97 GLY A C 1
ATOM 765 O O . GLY A 1 97 ? -6.598 -4.129 -15.898 1 65.44 97 GLY A O 1
ATOM 766 N N . ASN A 1 98 ? -5.359 -5.699 -14.891 1 71.19 98 ASN A N 1
ATOM 767 C CA . ASN A 1 98 ? -6.074 -5.645 -13.617 1 71.19 98 ASN A CA 1
ATOM 768 C C . ASN A 1 98 ? -5.246 -4.957 -12.539 1 71.19 98 ASN A C 1
ATOM 770 O O . ASN A 1 98 ? -5.426 -5.227 -11.344 1 71.19 98 ASN A O 1
ATOM 774 N N . ALA A 1 99 ? -4.367 -4.016 -13.008 1 66.94 99 ALA A N 1
ATOM 775 C CA . ALA A 1 99 ? -3.482 -3.35 -12.055 1 66.94 99 ALA A CA 1
ATOM 776 C C . ALA A 1 99 ? -4.281 -2.547 -11.031 1 66.94 99 ALA A C 1
ATOM 778 O O . ALA A 1 99 ? -3.904 -2.475 -9.859 1 66.94 99 ALA A O 1
ATOM 779 N N . GLU A 1 100 ? -5.383 -2.146 -11.445 1 74.06 100 GLU A N 1
ATOM 780 C CA . GLU A 1 100 ? -6.18 -1.247 -10.617 1 74.06 100 GLU A CA 1
ATOM 781 C C . GLU A 1 100 ? -6.918 -2.014 -9.523 1 74.06 100 GLU A C 1
ATOM 783 O O . GLU A 1 100 ? -7.434 -1.415 -8.578 1 74.06 100 GLU A O 1
ATOM 788 N N . TRP A 1 101 ? -6.891 -3.354 -9.641 1 85 101 TRP A N 1
ATOM 789 C CA . TRP A 1 101 ? -7.652 -4.125 -8.664 1 85 101 TRP A CA 1
ATOM 790 C C . TRP A 1 101 ? -6.773 -4.531 -7.488 1 85 101 TRP A C 1
ATOM 792 O O . TRP A 1 101 ? -7.258 -5.102 -6.508 1 85 101 TRP A O 1
ATOM 802 N N . GLY A 1 102 ? -5.445 -4.168 -7.512 1 86.12 102 GLY A N 1
ATOM 803 C CA . GLY A 1 102 ? -4.555 -4.492 -6.41 1 86.12 102 GLY A CA 1
ATOM 804 C C . GLY A 1 102 ? -4.18 -5.961 -6.359 1 86.12 102 GLY A C 1
ATOM 805 O O . GLY A 1 102 ? -4.105 -6.625 -7.395 1 86.12 102 GLY A O 1
ATOM 806 N N . CYS A 1 103 ? -3.801 -6.383 -5.227 1 90.56 103 CYS A N 1
ATOM 807 C CA . CYS A 1 103 ? -3.424 -7.777 -5.02 1 90.56 103 CYS A CA 1
ATOM 808 C C . CYS A 1 103 ? -4.578 -8.57 -4.418 1 90.56 103 CYS A C 1
ATOM 810 O O . CYS A 1 103 ? -5.008 -8.297 -3.295 1 90.56 103 CYS A O 1
ATOM 812 N N . LEU A 1 104 ? -5.07 -9.562 -5.055 1 94.38 104 LEU A N 1
ATOM 813 C CA . LEU A 1 104 ? -6.203 -10.352 -4.586 1 94.38 104 LEU A CA 1
ATOM 814 C C . LEU A 1 104 ? -5.922 -10.945 -3.211 1 94.38 104 LEU A C 1
ATOM 816 O O . LEU A 1 104 ? -6.82 -11.031 -2.371 1 94.38 104 LEU A O 1
ATOM 820 N N . LEU A 1 105 ? -4.672 -11.336 -3.004 1 95.75 105 LEU A N 1
ATOM 821 C CA . LEU A 1 105 ? -4.305 -11.984 -1.748 1 95.75 105 LEU A CA 1
ATOM 822 C C . LEU A 1 105 ? -4.402 -11 -0.585 1 95.75 105 LEU A C 1
ATOM 824 O O . LEU A 1 105 ? -5.008 -11.305 0.444 1 95.75 105 LEU A O 1
ATOM 828 N N . VAL A 1 106 ? -3.857 -9.844 -0.775 1 92.19 106 VAL A N 1
ATOM 829 C CA . VAL A 1 106 ? -3.904 -8.828 0.271 1 92.19 106 VAL A CA 1
ATOM 830 C C . VAL A 1 106 ? -5.348 -8.391 0.503 1 92.19 106 VAL A C 1
ATOM 832 O O . VAL A 1 106 ? -5.789 -8.273 1.648 1 92.19 106 VAL A O 1
ATOM 835 N N . ASN A 1 107 ? -6.09 -8.195 -0.587 1 91.56 107 ASN A N 1
ATOM 836 C CA . ASN A 1 107 ? -7.496 -7.82 -0.483 1 91.56 107 ASN A CA 1
ATOM 837 C C . ASN A 1 107 ? -8.281 -8.828 0.351 1 91.56 107 ASN A C 1
ATOM 839 O O . ASN A 1 107 ? -9.102 -8.438 1.191 1 91.56 107 ASN A O 1
ATOM 843 N N . THR A 1 108 ? -8.008 -10.062 0.116 1 95.88 108 THR A N 1
ATOM 844 C CA . THR A 1 108 ? -8.727 -11.125 0.81 1 95.88 108 THR A CA 1
ATOM 845 C C . THR A 1 108 ? -8.336 -11.164 2.285 1 95.88 108 THR A C 1
ATOM 847 O O . THR A 1 108 ? -9.203 -11.32 3.154 1 95.88 108 THR A O 1
ATOM 850 N N . VAL A 1 109 ? -7.035 -11.039 2.582 1 94 109 VAL A N 1
ATOM 851 C CA . VAL A 1 109 ? -6.586 -11.023 3.971 1 94 109 VAL A CA 1
ATOM 852 C C . VAL A 1 109 ? -7.324 -9.938 4.746 1 94 109 VAL A C 1
ATOM 854 O O . VAL A 1 109 ? -7.871 -10.188 5.82 1 94 109 VAL A O 1
ATOM 857 N N . LEU A 1 110 ? -7.43 -8.789 4.156 1 88.38 110 LEU A N 1
ATOM 858 C CA . LEU A 1 110 ? -8.031 -7.641 4.824 1 88.38 110 LEU A CA 1
ATOM 859 C C . LEU A 1 110 ? -9.547 -7.809 4.938 1 88.38 110 LEU A C 1
ATOM 861 O O . LEU A 1 110 ? -10.125 -7.574 6 1 88.38 110 LEU A O 1
ATOM 865 N N . GLU A 1 111 ? -10.141 -8.172 3.854 1 91 111 GLU A N 1
ATOM 866 C CA . GLU A 1 111 ? -11.602 -8.281 3.814 1 91 111 GLU A CA 1
ATOM 867 C C . GLU A 1 111 ? -12.094 -9.367 4.766 1 91 111 GLU A C 1
ATOM 869 O O . GLU A 1 111 ? -13.156 -9.234 5.371 1 91 111 GLU A O 1
ATOM 874 N N . MET A 1 112 ? -11.328 -10.398 4.895 1 95.06 112 MET A N 1
ATOM 875 C CA . MET A 1 112 ? -11.828 -11.586 5.586 1 95.06 112 MET A CA 1
ATOM 876 C C . MET A 1 112 ? -11.297 -11.648 7.016 1 95.06 112 MET A C 1
ATOM 878 O O . MET A 1 112 ? -11.648 -12.555 7.77 1 95.06 112 MET A O 1
ATOM 882 N N . ALA A 1 113 ? -10.539 -10.656 7.281 1 88 113 ALA A N 1
ATOM 883 C CA . ALA A 1 113 ? -10.094 -10.562 8.664 1 88 113 ALA A CA 1
ATOM 884 C C . ALA A 1 113 ? -11.281 -10.5 9.625 1 88 113 ALA A C 1
ATOM 886 O O . ALA A 1 113 ? -12.227 -9.742 9.398 1 88 113 ALA A O 1
ATOM 887 N N . ASP A 1 114 ? -11.375 -11.281 10.68 1 87.5 114 ASP A N 1
ATOM 888 C CA . ASP A 1 114 ? -12.414 -11.344 11.703 1 87.5 114 ASP A CA 1
ATOM 889 C C . ASP A 1 114 ? -13.734 -11.828 11.109 1 87.5 114 ASP A C 1
ATOM 891 O O . ASP A 1 114 ? -14.789 -11.695 11.742 1 87.5 114 ASP A O 1
ATOM 895 N N . VAL A 1 115 ? -13.812 -12.227 9.883 1 93.56 115 VAL A N 1
ATOM 896 C CA . VAL A 1 115 ? -15 -12.773 9.234 1 93.56 115 VAL A CA 1
ATOM 897 C C . VAL A 1 115 ? -14.812 -14.266 8.984 1 93.56 115 VAL A C 1
ATOM 899 O O . VAL A 1 115 ? -15.641 -15.078 9.414 1 93.56 115 VAL A O 1
ATOM 902 N N . ASP A 1 116 ? -13.805 -14.633 8.391 1 96.81 116 ASP A N 1
ATOM 903 C CA . ASP A 1 116 ? -13.398 -16 8.102 1 96.81 116 ASP A CA 1
ATOM 904 C C . ASP A 1 116 ? -11.883 -16.172 8.25 1 96.81 116 ASP A C 1
ATOM 906 O O . ASP A 1 116 ? -11.141 -16.016 7.285 1 96.81 116 ASP A O 1
ATOM 910 N N . ASP A 1 117 ? -11.5 -16.562 9.406 1 94.12 117 ASP A N 1
ATOM 911 C CA . ASP A 1 117 ? -10.086 -16.641 9.734 1 94.12 117 ASP A CA 1
ATOM 912 C C . ASP A 1 117 ? -9.375 -17.688 8.875 1 94.12 117 ASP A C 1
ATOM 914 O O . ASP A 1 117 ? -8.195 -17.516 8.555 1 94.12 117 ASP A O 1
ATOM 918 N N . GLY A 1 118 ? -10.102 -18.641 8.555 1 96.75 118 GLY A N 1
ATOM 919 C CA . GLY A 1 118 ? -9.508 -19.656 7.703 1 96.75 118 GLY A CA 1
ATOM 920 C C . GLY A 1 118 ? -9.172 -19.156 6.316 1 96.75 118 GLY A C 1
ATOM 921 O O . GLY A 1 118 ? -8.07 -19.406 5.809 1 96.75 118 GLY A O 1
ATOM 922 N N . LEU A 1 119 ? -10.109 -18.484 5.668 1 97.38 119 LEU A N 1
ATOM 923 C CA . LEU A 1 119 ? -9.875 -17.922 4.344 1 97.38 119 LEU A CA 1
ATOM 924 C C . LEU A 1 119 ? -8.789 -16.859 4.395 1 97.38 119 LEU A C 1
ATOM 926 O O . LEU A 1 119 ? -7.926 -16.797 3.518 1 97.38 119 LEU A O 1
ATOM 930 N N . SER A 1 120 ? -8.852 -16.047 5.422 1 96.5 120 SER A N 1
ATOM 931 C CA . SER A 1 120 ? -7.82 -15.039 5.625 1 96.5 120 SER A CA 1
ATOM 932 C C . SER A 1 120 ? -6.441 -15.68 5.754 1 96.5 120 SER A C 1
ATOM 934 O O . SER A 1 120 ? -5.484 -15.25 5.109 1 96.5 120 SER A O 1
ATOM 936 N N . ALA A 1 121 ? -6.352 -16.703 6.531 1 96.38 121 ALA A N 1
ATOM 937 C CA . ALA A 1 121 ? -5.086 -17.406 6.746 1 96.38 121 ALA A CA 1
ATOM 938 C C . ALA A 1 121 ? -4.602 -18.062 5.461 1 96.38 121 ALA A C 1
ATOM 940 O O . ALA A 1 121 ? -3.398 -18.125 5.203 1 96.38 121 ALA A O 1
ATOM 941 N N . HIS A 1 122 ? -5.566 -18.531 4.715 1 98.12 122 HIS A N 1
ATOM 942 C CA . HIS A 1 122 ? -5.199 -19.156 3.447 1 98.12 122 HIS A CA 1
ATOM 943 C C . HIS A 1 122 ? -4.57 -18.141 2.498 1 98.12 122 HIS A C 1
ATOM 945 O O . HIS A 1 122 ? -3.527 -18.406 1.898 1 98.12 122 HIS A O 1
ATOM 951 N N . ALA A 1 123 ? -5.121 -17 2.365 1 97.81 123 ALA A N 1
ATOM 952 C CA . ALA A 1 123 ? -4.574 -15.93 1.541 1 97.81 123 ALA A CA 1
ATOM 953 C C . ALA A 1 123 ? -3.207 -15.484 2.055 1 97.81 123 ALA A C 1
ATOM 955 O O . ALA A 1 123 ? -2.283 -15.266 1.27 1 97.81 123 ALA A O 1
ATOM 956 N N . ALA A 1 124 ? -3.098 -15.414 3.375 1 95.94 124 ALA A N 1
ATOM 957 C CA . ALA A 1 124 ? -1.838 -15.016 3.992 1 95.94 124 ALA A CA 1
ATOM 958 C C . ALA A 1 124 ? -0.73 -16.016 3.689 1 95.94 124 ALA A C 1
ATOM 960 O O . ALA A 1 124 ? 0.421 -15.633 3.469 1 95.94 124 ALA A O 1
ATOM 961 N N . ALA A 1 125 ? -1.105 -17.234 3.682 1 97.62 125 ALA A N 1
ATOM 962 C CA . ALA A 1 125 ? -0.131 -18.281 3.373 1 97.62 125 ALA A CA 1
ATOM 963 C C . ALA A 1 125 ? 0.349 -18.172 1.929 1 97.62 125 ALA A C 1
ATOM 965 O O . ALA A 1 125 ? 1.519 -18.422 1.636 1 97.62 125 ALA A O 1
ATOM 966 N N . ARG A 1 126 ? -0.549 -17.812 1.039 1 97.94 126 ARG A N 1
ATOM 967 C CA . ARG A 1 126 ? -0.166 -17.609 -0.355 1 97.94 126 ARG A CA 1
ATOM 968 C C . ARG A 1 126 ? 0.748 -16.406 -0.502 1 97.94 126 ARG A C 1
ATOM 970 O O . ARG A 1 126 ? 1.71 -16.438 -1.272 1 97.94 126 ARG A O 1
ATOM 977 N N . LEU A 1 127 ? 0.474 -15.383 0.234 1 95.81 127 LEU A N 1
ATOM 978 C CA . LEU A 1 127 ? 1.343 -14.211 0.257 1 95.81 127 LEU A CA 1
ATOM 979 C C . LEU A 1 127 ? 2.74 -14.586 0.746 1 95.81 127 LEU A C 1
ATOM 981 O O . LEU A 1 127 ? 3.738 -14.133 0.179 1 95.81 127 LEU A O 1
ATOM 985 N N . ALA A 1 128 ? 2.795 -15.406 1.772 1 96.44 128 ALA A N 1
ATOM 986 C CA . ALA A 1 128 ? 4.066 -15.867 2.326 1 96.44 128 ALA A CA 1
ATOM 987 C C . ALA A 1 128 ? 4.859 -16.672 1.295 1 96.44 128 ALA A C 1
ATOM 989 O O . ALA A 1 128 ? 6.09 -16.609 1.267 1 96.44 128 ALA A O 1
ATOM 990 N N . GLN A 1 129 ? 4.145 -17.375 0.47 1 97.94 129 GLN A N 1
ATOM 991 C CA . GLN A 1 129 ? 4.812 -18.125 -0.589 1 97.94 129 GLN A CA 1
ATOM 992 C C . GLN A 1 129 ? 5.461 -17.188 -1.602 1 97.94 129 GLN A C 1
ATOM 994 O O . GLN A 1 129 ? 6.574 -17.453 -2.07 1 97.94 129 GLN A O 1
ATOM 999 N N . VAL A 1 130 ? 4.789 -16.125 -1.934 1 96.94 130 VAL A N 1
ATOM 1000 C CA . VAL A 1 130 ? 5.348 -15.133 -2.848 1 96.94 130 VAL A CA 1
ATOM 1001 C C . VAL A 1 130 ? 6.602 -14.516 -2.232 1 96.94 130 VAL A C 1
ATOM 1003 O O . VAL A 1 130 ? 7.637 -14.406 -2.893 1 96.94 130 VAL A O 1
ATOM 1006 N N . GLN A 1 131 ? 6.508 -14.188 -0.982 1 97.12 131 GLN A N 1
ATOM 1007 C CA . GLN A 1 131 ? 7.66 -13.625 -0.29 1 97.12 131 GLN A CA 1
ATOM 1008 C C . GLN A 1 131 ? 8.828 -14.609 -0.278 1 97.12 131 GLN A C 1
ATOM 1010 O O . GLN A 1 131 ? 9.984 -14.211 -0.416 1 97.12 131 GLN A O 1
ATOM 1015 N N . ALA A 1 132 ? 8.523 -15.898 -0.067 1 98.12 132 ALA A N 1
ATOM 1016 C CA . ALA A 1 132 ? 9.555 -16.938 -0.091 1 98.12 132 ALA A CA 1
ATOM 1017 C C . ALA A 1 132 ? 10.25 -16.984 -1.451 1 98.12 132 ALA A C 1
ATOM 1019 O O . ALA A 1 132 ? 11.445 -17.266 -1.535 1 98.12 132 ALA A O 1
ATOM 1020 N N . GLY A 1 133 ? 9.477 -16.734 -2.488 1 97.75 133 GLY A N 1
ATOM 1021 C CA . GLY A 1 133 ? 10.078 -16.625 -3.811 1 97.75 133 GLY A CA 1
ATOM 1022 C C . GLY A 1 133 ? 11.086 -15.508 -3.928 1 97.75 133 GLY A C 1
ATOM 1023 O O . GLY A 1 133 ? 12.156 -15.68 -4.516 1 97.75 133 GLY A O 1
ATOM 1024 N N . PHE A 1 134 ? 10.734 -14.328 -3.389 1 98.06 134 PHE A N 1
ATOM 1025 C CA . PHE A 1 134 ? 11.68 -13.211 -3.359 1 98.06 134 PHE A CA 1
ATOM 1026 C C . PHE A 1 134 ? 12.938 -13.586 -2.584 1 98.06 134 PHE A C 1
ATOM 1028 O O . PHE A 1 134 ? 14.047 -13.297 -3.02 1 98.06 134 PHE A O 1
ATOM 1035 N N . GLU A 1 135 ? 12.727 -14.211 -1.418 1 98 135 GLU A N 1
ATOM 1036 C CA . GLU A 1 135 ? 13.828 -14.609 -0.552 1 98 135 GLU A CA 1
ATOM 1037 C C . GLU A 1 135 ? 14.797 -15.531 -1.282 1 98 135 GLU A C 1
ATOM 1039 O O . GLU A 1 135 ? 16.016 -15.359 -1.197 1 98 135 GLU A O 1
ATOM 1044 N N . ASP A 1 136 ? 14.242 -16.484 -2.004 1 97.31 136 ASP A N 1
ATOM 1045 C CA . ASP A 1 136 ? 15.062 -17.438 -2.76 1 97.31 136 ASP A CA 1
ATOM 1046 C C . ASP A 1 136 ? 15.922 -16.703 -3.789 1 97.31 136 ASP A C 1
ATOM 1048 O O . ASP A 1 136 ? 17.109 -17 -3.936 1 97.31 136 ASP A O 1
ATOM 1052 N N . CYS A 1 137 ? 15.312 -15.758 -4.492 1 96.62 137 CYS A N 1
ATOM 1053 C CA . CYS A 1 137 ? 16.047 -14.984 -5.484 1 96.62 137 CYS A CA 1
ATOM 1054 C C . CYS A 1 137 ? 17.188 -14.203 -4.836 1 96.62 137 CYS A C 1
ATOM 1056 O O . CYS A 1 137 ? 18.297 -14.164 -5.367 1 96.62 137 CYS A O 1
ATOM 1058 N N . LEU A 1 138 ? 16.922 -13.648 -3.668 1 97.19 138 LEU A N 1
ATOM 1059 C CA . LEU A 1 138 ? 17.906 -12.844 -2.965 1 97.19 138 LEU A CA 1
ATOM 1060 C C . LEU A 1 138 ? 19.047 -13.719 -2.451 1 97.19 138 LEU A C 1
ATOM 1062 O O . LEU A 1 138 ? 20.219 -13.32 -2.492 1 97.19 138 LEU A O 1
ATOM 1066 N N . ARG A 1 139 ? 18.734 -14.945 -1.979 1 96.62 139 ARG A N 1
ATOM 1067 C CA . ARG A 1 139 ? 19.766 -15.891 -1.586 1 96.62 139 ARG A CA 1
ATOM 1068 C C . ARG A 1 139 ? 20.641 -16.266 -2.775 1 96.62 139 ARG A C 1
ATOM 1070 O O . ARG A 1 139 ? 21.875 -16.297 -2.662 1 96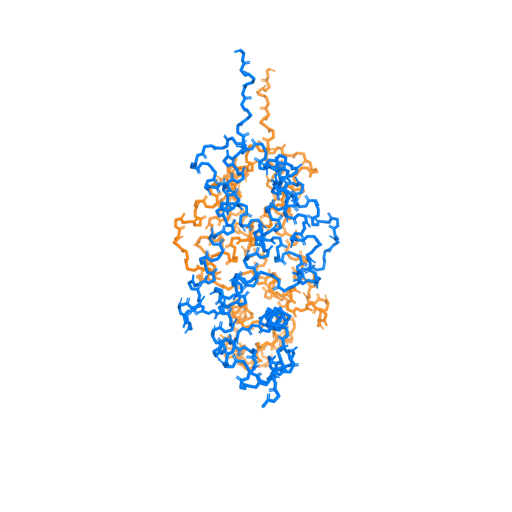.62 139 ARG A O 1
ATOM 1077 N N . ASP A 1 140 ? 20.016 -16.484 -3.891 1 95.19 140 ASP A N 1
ATOM 1078 C CA . ASP A 1 140 ? 20.734 -16.812 -5.109 1 95.19 140 ASP A CA 1
ATOM 1079 C C . ASP A 1 140 ? 21.625 -15.648 -5.559 1 95.19 140 ASP A C 1
ATOM 1081 O O . ASP A 1 140 ? 22.609 -15.844 -6.27 1 95.19 140 ASP A O 1
ATOM 1085 N N . ALA A 1 141 ? 21.219 -14.445 -5.18 1 93.94 141 ALA A N 1
ATOM 1086 C CA . ALA A 1 141 ? 21.984 -13.258 -5.531 1 93.94 141 ALA A CA 1
ATOM 1087 C C . ALA A 1 141 ? 23.156 -13.047 -4.566 1 93.94 141 ALA A C 1
ATOM 1089 O O . ALA A 1 141 ? 23.906 -12.086 -4.707 1 93.94 141 ALA A O 1
ATOM 1090 N N . GLY A 1 142 ? 23.25 -13.906 -3.504 1 93.5 142 GLY A N 1
ATOM 1091 C CA . GLY A 1 142 ? 24.422 -13.867 -2.633 1 93.5 142 GLY A CA 1
ATOM 1092 C C . GLY A 1 142 ? 24.109 -13.336 -1.247 1 93.5 142 GLY A C 1
ATOM 1093 O O . GLY A 1 142 ? 25.016 -13.164 -0.426 1 93.5 142 GLY A O 1
ATOM 1094 N N . CYS A 1 143 ? 22.891 -13.062 -0.948 1 95.06 143 CYS A N 1
ATOM 1095 C CA . CYS A 1 143 ? 22.516 -12.578 0.375 1 95.06 143 CYS A CA 1
ATOM 1096 C C . CYS A 1 143 ? 22.578 -13.695 1.407 1 95.06 143 CYS A C 1
ATOM 1098 O O . CYS A 1 143 ? 22.188 -14.828 1.124 1 95.06 143 CYS A O 1
ATOM 1100 N N . ALA A 1 144 ? 23.094 -13.312 2.604 1 95.88 144 ALA A N 1
ATOM 1101 C CA . ALA A 1 144 ? 22.969 -14.234 3.732 1 95.88 144 ALA A CA 1
ATOM 1102 C C . ALA A 1 144 ? 21.5 -14.508 4.059 1 95.88 144 ALA A C 1
ATOM 1104 O O . ALA A 1 144 ? 20.625 -13.688 3.756 1 95.88 144 ALA A O 1
ATOM 1105 N N . PRO A 1 145 ? 21.156 -15.641 4.656 1 96.12 145 PRO A N 1
ATOM 1106 C CA . PRO A 1 145 ? 19.766 -16.031 4.898 1 96.12 145 PRO A CA 1
ATOM 1107 C C . PRO A 1 145 ? 18.984 -14.961 5.656 1 96.12 145 PRO A C 1
ATOM 1109 O O . PRO A 1 145 ? 17.859 -14.625 5.266 1 96.12 145 PRO A O 1
ATOM 1112 N N . ASP A 1 146 ? 19.547 -14.391 6.699 1 94.81 146 ASP A N 1
ATOM 1113 C CA . ASP A 1 146 ? 18.859 -13.375 7.48 1 94.81 146 ASP A CA 1
ATOM 1114 C C . ASP A 1 146 ? 18.625 -12.109 6.656 1 94.81 146 ASP A C 1
ATOM 1116 O O . ASP A 1 146 ? 17.562 -11.492 6.73 1 94.81 146 ASP A O 1
ATOM 1120 N N . GLN A 1 147 ? 19.625 -11.797 5.875 1 94.81 147 GLN A N 1
ATOM 1121 C CA . GLN A 1 147 ? 19.516 -10.633 5.008 1 94.81 147 GLN A CA 1
ATOM 1122 C C . GLN A 1 147 ? 18.484 -10.852 3.91 1 94.81 147 GLN A C 1
ATOM 1124 O O . GLN A 1 147 ? 17.734 -9.938 3.566 1 94.81 147 GLN A O 1
ATOM 1129 N N . ALA A 1 148 ? 18.5 -12.078 3.363 1 97 148 ALA A N 1
ATOM 1130 C CA . ALA A 1 148 ? 17.531 -12.422 2.32 1 97 148 ALA A CA 1
ATOM 1131 C C . ALA A 1 148 ? 16.109 -12.312 2.842 1 97 148 ALA A C 1
ATOM 1133 O O . ALA A 1 148 ? 15.227 -11.797 2.152 1 97 148 ALA A O 1
ATOM 1134 N N . ASP A 1 149 ? 15.875 -12.797 4.055 1 96.56 149 ASP A N 1
ATOM 1135 C CA . ASP A 1 149 ? 14.562 -12.734 4.688 1 96.56 149 ASP A CA 1
ATOM 1136 C C . ASP A 1 149 ? 14.125 -11.289 4.887 1 96.56 149 ASP A C 1
ATOM 1138 O O . ASP A 1 149 ? 13 -10.922 4.535 1 96.56 149 ASP A O 1
ATOM 1142 N N . GLU A 1 150 ? 15.008 -10.5 5.367 1 94.81 150 GLU A N 1
ATOM 1143 C CA . GLU A 1 150 ? 14.727 -9.094 5.645 1 94.81 150 GLU A CA 1
ATOM 1144 C C . GLU A 1 150 ? 14.438 -8.32 4.355 1 94.81 150 GLU A C 1
ATOM 1146 O O . GLU A 1 150 ? 13.477 -7.559 4.285 1 94.81 150 GLU A O 1
ATOM 1151 N N . LEU A 1 151 ? 15.234 -8.531 3.365 1 96.06 151 LEU A N 1
ATOM 1152 C CA . LEU A 1 151 ? 15.094 -7.805 2.107 1 96.06 151 LEU A CA 1
ATOM 1153 C C . LEU A 1 151 ? 13.867 -8.281 1.338 1 96.06 151 LEU A C 1
ATOM 1155 O O . LEU A 1 151 ? 13.227 -7.5 0.631 1 96.06 151 LEU A O 1
ATOM 1159 N N . ALA A 1 152 ? 13.516 -9.562 1.491 1 97.31 152 ALA A N 1
ATOM 1160 C CA . ALA A 1 152 ? 12.305 -10.078 0.864 1 97.31 152 ALA A CA 1
ATOM 1161 C C . ALA A 1 152 ? 11.062 -9.414 1.45 1 97.31 152 ALA A C 1
ATOM 1163 O O . ALA A 1 152 ? 10.156 -9.023 0.714 1 97.31 152 ALA A O 1
ATOM 1164 N N . ALA A 1 153 ? 11.047 -9.289 2.783 1 94.69 153 ALA A N 1
ATOM 1165 C CA . ALA A 1 153 ? 9.938 -8.609 3.453 1 94.69 153 ALA A CA 1
ATOM 1166 C C . ALA A 1 153 ? 9.844 -7.152 3.014 1 94.69 153 ALA A C 1
ATOM 1168 O O . ALA A 1 153 ? 8.742 -6.633 2.805 1 94.69 153 ALA A O 1
ATOM 1169 N N . PHE A 1 154 ? 10.969 -6.566 2.879 1 94.56 154 PHE A N 1
ATOM 1170 C CA . PHE A 1 154 ? 11.047 -5.188 2.408 1 94.56 154 PHE A CA 1
ATOM 1171 C C . PHE A 1 154 ? 10.477 -5.066 0.998 1 94.56 154 PHE A C 1
ATOM 1173 O O . PHE A 1 154 ? 9.695 -4.156 0.714 1 94.56 154 PHE A O 1
ATOM 1180 N N . LEU A 1 155 ? 10.836 -5.957 0.094 1 96.44 155 LEU A N 1
ATOM 1181 C CA . LEU A 1 155 ? 10.344 -5.941 -1.281 1 96.44 155 LEU A CA 1
ATOM 1182 C C . LEU A 1 155 ? 8.836 -6.148 -1.328 1 96.44 155 LEU A C 1
ATOM 1184 O O . LEU A 1 155 ? 8.156 -5.594 -2.191 1 96.44 155 LEU A O 1
ATOM 1188 N N . MET A 1 156 ? 8.336 -6.957 -0.409 1 94.88 156 MET A N 1
ATOM 1189 C CA . MET A 1 156 ? 6.887 -7.137 -0.335 1 94.88 156 MET A CA 1
ATOM 1190 C C . MET A 1 156 ? 6.188 -5.824 0.006 1 94.88 156 MET A C 1
ATOM 1192 O O . MET A 1 156 ? 5.109 -5.535 -0.518 1 94.88 156 MET A O 1
ATOM 1196 N N . LEU A 1 157 ? 6.777 -5.062 0.88 1 93.44 157 LEU A N 1
ATOM 1197 C CA . LEU A 1 157 ? 6.23 -3.76 1.232 1 93.44 157 LEU A CA 1
ATOM 1198 C C . LEU A 1 157 ? 6.199 -2.836 0.018 1 93.44 157 LEU A C 1
ATOM 1200 O O . LEU A 1 157 ? 5.191 -2.17 -0.235 1 93.44 157 LEU A O 1
ATOM 1204 N N . VAL A 1 158 ? 7.289 -2.809 -0.685 1 94.94 158 VAL A N 1
ATOM 1205 C CA . VAL A 1 158 ? 7.371 -1.985 -1.886 1 94.94 158 VAL A CA 1
ATOM 1206 C C . VAL A 1 158 ? 6.336 -2.451 -2.906 1 94.94 158 VAL A C 1
ATOM 1208 O O . VAL A 1 158 ? 5.676 -1.631 -3.551 1 94.94 158 VAL A O 1
ATOM 1211 N N . ASN A 1 159 ? 6.23 -3.783 -3.037 1 93.75 159 ASN A N 1
ATOM 1212 C CA . ASN A 1 159 ? 5.246 -4.359 -3.945 1 93.75 159 ASN A CA 1
ATOM 1213 C C . ASN A 1 159 ? 3.834 -3.883 -3.619 1 93.75 159 ASN A C 1
ATOM 1215 O O . ASN A 1 159 ? 3.08 -3.5 -4.516 1 93.75 159 ASN A O 1
ATOM 1219 N N . GLN A 1 160 ? 3.521 -3.895 -2.402 1 91.44 160 GLN A N 1
ATOM 1220 C CA . GLN A 1 160 ? 2.215 -3.41 -1.973 1 91.44 160 GLN A CA 1
ATOM 1221 C C . GLN A 1 160 ? 2.061 -1.917 -2.254 1 91.44 160 GLN A C 1
ATOM 1223 O O . GLN A 1 160 ? 1.021 -1.478 -2.748 1 91.44 160 GLN A O 1
ATOM 1228 N N . GLY A 1 161 ? 3.07 -1.16 -1.887 1 92.44 161 GLY A N 1
ATOM 1229 C CA . GLY A 1 161 ? 3.027 0.268 -2.158 1 92.44 161 GLY A CA 1
ATOM 1230 C C . GLY A 1 161 ? 2.854 0.591 -3.631 1 92.44 161 GLY A C 1
ATOM 1231 O O . GLY A 1 161 ? 2.113 1.51 -3.986 1 92.44 161 GLY A O 1
ATOM 1232 N N . MET A 1 162 ? 3.467 -0.176 -4.488 1 92.06 162 MET A N 1
ATOM 1233 C CA . MET A 1 162 ? 3.355 0.041 -5.926 1 92.06 162 MET A CA 1
ATOM 1234 C C . MET A 1 162 ? 1.949 -0.289 -6.422 1 92.06 162 MET A C 1
ATOM 1236 O O . MET A 1 162 ? 1.421 0.39 -7.301 1 92.06 162 MET A O 1
ATOM 1240 N N . ARG A 1 163 ? 1.412 -1.299 -5.871 1 87.94 163 ARG A N 1
ATOM 1241 C CA . ARG A 1 163 ? 0.054 -1.674 -6.254 1 87.94 163 ARG A CA 1
ATOM 1242 C C . ARG A 1 163 ? -0.944 -0.59 -5.859 1 87.94 163 ARG A C 1
ATOM 1244 O O . ARG A 1 163 ? -1.864 -0.281 -6.621 1 87.94 163 ARG A O 1
ATOM 1251 N N . VAL A 1 164 ? -0.788 -0.019 -4.711 1 86.19 164 VAL A N 1
ATOM 1252 C CA . VAL A 1 164 ? -1.64 1.081 -4.27 1 86.19 164 VAL A CA 1
ATOM 1253 C C . VAL A 1 164 ? -1.412 2.301 -5.16 1 86.19 164 VAL A C 1
ATOM 1255 O O . VAL A 1 164 ? -2.367 2.918 -5.637 1 86.19 164 VAL A O 1
ATOM 1258 N N . SER A 1 165 ? -0.158 2.578 -5.398 1 87 165 SER A N 1
ATOM 1259 C CA . SER A 1 165 ? 0.192 3.75 -6.191 1 87 165 SER A CA 1
ATOM 1260 C C . SER A 1 165 ? -0.308 3.615 -7.625 1 87 165 SER A C 1
ATOM 1262 O O . SER A 1 165 ? -0.677 4.609 -8.258 1 87 165 SER A O 1
ATOM 1264 N N . SER A 1 166 ? -0.309 2.445 -8.125 1 83.06 166 SER A N 1
ATOM 1265 C CA . SER A 1 166 ? -0.699 2.189 -9.508 1 83.06 166 SER A CA 1
ATOM 1266 C C . SER A 1 166 ? -2.186 2.459 -9.727 1 83.06 166 SER A C 1
ATOM 1268 O O . SER A 1 166 ? -2.635 2.623 -10.859 1 83.06 166 SER A O 1
ATOM 1270 N N . ARG A 1 167 ? -2.916 2.473 -8.641 1 80.25 167 ARG A N 1
ATOM 1271 C CA . ARG A 1 167 ? -4.344 2.75 -8.734 1 80.25 167 ARG A CA 1
ATOM 1272 C C . ARG A 1 167 ? -4.602 4.238 -8.938 1 80.25 167 ARG A C 1
ATOM 1274 O O . ARG A 1 167 ? -5.703 4.637 -9.328 1 80.25 167 ARG A O 1
ATOM 1281 N N . ARG A 1 168 ? -3.514 4.887 -8.602 1 78 168 ARG A N 1
ATOM 1282 C CA . ARG A 1 168 ? -3.629 6.328 -8.805 1 78 168 ARG A CA 1
ATOM 1283 C C . ARG A 1 168 ? -3.346 6.699 -10.25 1 78 168 ARG A C 1
ATOM 1285 O O . ARG A 1 168 ? -2.74 5.922 -10.992 1 78 168 ARG A O 1
ATOM 1292 N N . ALA A 1 169 ? -3.914 7.727 -10.789 1 73.56 169 ALA A N 1
ATOM 1293 C CA . ALA A 1 169 ? -3.66 8.195 -12.148 1 73.56 169 ALA A CA 1
ATOM 1294 C C . ALA A 1 169 ? -2.191 8.57 -12.336 1 73.56 169 ALA A C 1
ATOM 1296 O O . ALA A 1 169 ? -1.772 9.672 -11.984 1 73.56 169 ALA A O 1
ATOM 1297 N N . GLN A 1 170 ? -1.315 7.531 -12.617 1 77.38 170 GLN A N 1
ATOM 1298 C CA . GLN A 1 170 ? 0.101 7.789 -12.859 1 77.38 170 GLN A CA 1
ATOM 1299 C C . GLN A 1 170 ? 0.533 7.266 -14.227 1 77.38 170 GLN A C 1
ATOM 1301 O O . GLN A 1 170 ? 0.037 6.234 -14.688 1 77.38 170 GLN A O 1
ATOM 1306 N N . PRO A 1 171 ? 1.441 8.102 -14.836 1 82 171 PRO A N 1
ATOM 1307 C CA . PRO A 1 171 ? 2.008 7.598 -16.094 1 82 171 PRO A CA 1
ATOM 1308 C C . PRO A 1 171 ? 2.818 6.316 -15.906 1 82 171 PRO A C 1
ATOM 1310 O O . PRO A 1 171 ? 3.393 6.098 -14.836 1 82 171 PRO A O 1
ATOM 1313 N N . LEU A 1 172 ? 2.803 5.453 -16.953 1 84.94 172 LEU A N 1
ATOM 1314 C CA . LEU A 1 172 ? 3.547 4.199 -16.938 1 84.94 172 LEU A CA 1
ATOM 1315 C C . LEU A 1 172 ? 5.012 4.441 -16.594 1 84.94 172 LEU A C 1
ATOM 1317 O O . LEU A 1 172 ? 5.629 3.646 -15.883 1 84.94 172 LEU A O 1
ATOM 1321 N N . GLN A 1 173 ? 5.551 5.516 -17.062 1 89.44 173 GLN A N 1
ATOM 1322 C CA . GLN A 1 173 ? 6.957 5.82 -16.844 1 89.44 173 GLN A CA 1
ATOM 1323 C C . GLN A 1 173 ? 7.242 6.031 -15.359 1 89.44 173 GLN A C 1
ATOM 1325 O O . GLN A 1 173 ? 8.32 5.684 -14.867 1 89.44 173 GLN A O 1
ATOM 1330 N N . ALA A 1 174 ? 6.32 6.582 -14.625 1 88.06 174 ALA A N 1
ATOM 1331 C CA . ALA A 1 174 ? 6.496 6.793 -13.195 1 88.06 174 ALA A CA 1
ATOM 1332 C C . ALA A 1 174 ? 6.645 5.465 -12.461 1 88.06 174 ALA A C 1
ATOM 1334 O O . ALA A 1 174 ? 7.453 5.352 -11.531 1 88.06 174 ALA A O 1
ATOM 1335 N N . ARG A 1 175 ? 5.906 4.445 -12.906 1 89.5 175 ARG A N 1
ATOM 1336 C CA . ARG A 1 175 ? 5.996 3.119 -12.312 1 89.5 175 ARG A CA 1
ATOM 1337 C C . ARG A 1 175 ? 7.359 2.49 -12.578 1 89.5 175 ARG A C 1
ATOM 1339 O O . ARG A 1 175 ? 7.965 1.901 -11.68 1 89.5 175 ARG A O 1
ATOM 1346 N N . ARG A 1 176 ? 7.836 2.701 -13.82 1 92.69 176 ARG A N 1
ATOM 1347 C CA . ARG A 1 176 ? 9.148 2.168 -14.18 1 92.69 176 ARG A CA 1
ATOM 1348 C C . ARG A 1 176 ? 10.258 2.84 -13.383 1 92.69 176 ARG A C 1
ATOM 1350 O O . ARG A 1 176 ? 11.219 2.186 -12.969 1 92.69 176 ARG A O 1
ATOM 1357 N N . ASP A 1 177 ? 10.102 4.125 -13.164 1 92.81 177 ASP A N 1
ATOM 1358 C CA . ASP A 1 177 ? 11.078 4.867 -12.383 1 92.81 177 ASP A CA 1
ATOM 1359 C C . ASP A 1 177 ? 11.109 4.379 -10.938 1 92.81 177 ASP A C 1
ATOM 1361 O O . ASP A 1 177 ? 12.18 4.277 -10.328 1 92.81 177 ASP A O 1
ATOM 1365 N N . GLN A 1 178 ? 9.969 4.074 -10.406 1 92.88 178 GLN A N 1
ATOM 1366 C CA . GLN A 1 178 ? 9.883 3.559 -9.039 1 92.88 178 GLN A CA 1
ATOM 1367 C C . GLN A 1 178 ? 10.586 2.213 -8.914 1 92.88 178 GLN A C 1
ATOM 1369 O O . GLN A 1 178 ? 11.312 1.976 -7.941 1 92.88 178 GLN A O 1
ATOM 1374 N N . ILE A 1 179 ? 10.359 1.368 -9.891 1 95.5 179 ILE A N 1
ATOM 1375 C CA . ILE A 1 179 ? 11.008 0.061 -9.891 1 95.5 179 ILE A CA 1
ATOM 1376 C C . ILE A 1 179 ? 12.523 0.234 -9.992 1 95.5 179 ILE A C 1
ATOM 1378 O O . ILE A 1 179 ? 13.273 -0.388 -9.242 1 95.5 179 ILE A O 1
ATOM 1382 N N . ALA A 1 180 ? 12.984 1.128 -10.922 1 95.38 180 ALA A N 1
ATOM 1383 C CA . ALA A 1 180 ? 14.414 1.379 -11.102 1 95.38 180 ALA A CA 1
ATOM 1384 C C . ALA A 1 180 ? 15.055 1.87 -9.805 1 95.38 180 ALA A C 1
ATOM 1386 O O . ALA A 1 180 ? 16.125 1.392 -9.414 1 95.38 180 ALA A O 1
ATOM 1387 N N . THR A 1 181 ? 14.398 2.771 -9.148 1 95.44 181 THR A N 1
ATOM 1388 C CA . THR A 1 181 ? 14.914 3.301 -7.895 1 95.44 181 THR A CA 1
ATOM 1389 C C . THR A 1 181 ? 14.969 2.209 -6.832 1 95.44 181 THR A C 1
ATOM 1391 O O . THR A 1 181 ? 15.961 2.094 -6.102 1 95.44 181 THR A O 1
ATOM 1394 N N . THR A 1 182 ? 13.906 1.395 -6.707 1 96 182 THR A N 1
ATOM 1395 C CA . THR A 1 182 ? 13.844 0.309 -5.734 1 96 182 THR A CA 1
ATOM 1396 C C . THR A 1 182 ? 15.039 -0.629 -5.891 1 96 182 THR A C 1
ATOM 1398 O O . THR A 1 182 ? 15.711 -0.952 -4.91 1 96 182 THR A O 1
ATOM 1401 N N . PHE A 1 183 ? 15.359 -0.946 -7.094 1 95.44 183 PHE A N 1
ATOM 1402 C CA . PHE A 1 183 ? 16.406 -1.949 -7.293 1 95.44 183 PHE A CA 1
ATOM 1403 C C . PHE A 1 183 ? 17.781 -1.315 -7.227 1 95.44 183 PHE A C 1
ATOM 1405 O O . PHE A 1 183 ? 18.766 -1.976 -6.863 1 95.44 183 PHE A O 1
ATOM 1412 N N . ARG A 1 184 ? 17.906 0.005 -7.516 1 92.88 184 ARG A N 1
ATOM 1413 C CA . ARG A 1 184 ? 19.156 0.709 -7.254 1 92.88 184 ARG A CA 1
ATOM 1414 C C . ARG A 1 184 ? 19.469 0.745 -5.762 1 92.88 184 ARG A C 1
ATOM 1416 O O . ARG A 1 184 ? 20.594 0.451 -5.348 1 92.88 184 ARG A O 1
ATOM 1423 N N . VAL A 1 185 ? 18.469 1.01 -5.016 1 93.31 185 VAL A N 1
ATOM 1424 C CA . VAL A 1 185 ? 18.609 1.1 -3.568 1 93.31 185 VAL A CA 1
ATOM 1425 C C . VAL A 1 185 ? 18.891 -0.286 -2.992 1 93.31 185 VAL A C 1
ATOM 1427 O O . VAL A 1 185 ? 19.781 -0.446 -2.148 1 93.31 185 VAL A O 1
ATOM 1430 N N . LEU A 1 186 ? 18.141 -1.281 -3.477 1 93.81 186 LEU A N 1
ATOM 1431 C CA . LEU A 1 186 ? 18.328 -2.656 -3.023 1 93.81 186 LEU A CA 1
ATOM 1432 C C . LEU A 1 186 ? 19.734 -3.145 -3.332 1 93.81 186 LEU A C 1
ATOM 1434 O O . LEU A 1 186 ? 20.391 -3.74 -2.477 1 93.81 186 LEU A O 1
ATOM 1438 N N . SER A 1 187 ? 20.234 -2.867 -4.555 1 91.62 187 SER A N 1
ATOM 1439 C CA . SER A 1 187 ? 21.562 -3.316 -4.988 1 91.62 187 SER A CA 1
ATOM 1440 C C . SER A 1 187 ? 22.656 -2.709 -4.125 1 91.62 187 SER A C 1
ATOM 1442 O O . SER A 1 187 ? 23.656 -3.361 -3.842 1 91.62 187 SER A O 1
ATOM 1444 N N . ALA A 1 188 ? 22.453 -1.486 -3.689 1 88.94 188 ALA A N 1
ATOM 1445 C CA . ALA A 1 188 ? 23.438 -0.802 -2.852 1 88.94 188 ALA A CA 1
ATOM 1446 C C . ALA A 1 188 ? 23.531 -1.445 -1.47 1 88.94 188 ALA A C 1
ATOM 1448 O O . ALA A 1 188 ? 24.547 -1.326 -0.785 1 88.94 188 ALA A O 1
ATOM 1449 N N . ALA A 1 189 ? 22.5 -2.148 -1.116 1 88.5 189 ALA A N 1
ATOM 1450 C CA . ALA A 1 189 ? 22.438 -2.727 0.223 1 88.5 189 ALA A CA 1
ATOM 1451 C C . ALA A 1 189 ? 22.953 -4.164 0.226 1 88.5 189 ALA A C 1
ATOM 1453 O O . ALA A 1 189 ? 23.141 -4.758 1.289 1 88.5 189 ALA A O 1
ATOM 1454 N N . ILE A 1 190 ? 23.094 -4.754 -0.924 1 87.88 190 ILE A N 1
ATOM 1455 C CA . ILE A 1 190 ? 23.594 -6.121 -1.037 1 87.88 190 ILE A CA 1
ATOM 1456 C C . ILE A 1 190 ? 25.109 -6.105 -1.203 1 87.88 190 ILE A C 1
ATOM 1458 O O . ILE A 1 190 ? 25.625 -5.465 -2.117 1 87.88 190 ILE A O 1
ATOM 1462 N N . PRO A 1 191 ? 25.859 -6.648 -0.149 1 74.88 191 PRO A N 1
ATOM 1463 C CA . PRO A 1 191 ? 27.328 -6.645 -0.235 1 74.88 191 PRO A CA 1
ATOM 1464 C C . PRO A 1 191 ? 27.844 -7.262 -1.532 1 74.88 191 PRO A C 1
ATOM 1466 O O . PRO A 1 191 ? 27.266 -8.227 -2.033 1 74.88 191 PRO A O 1
ATOM 1469 N N . THR A 1 192 ? 28.625 -6.426 -2.34 1 68.56 192 THR A N 1
ATOM 1470 C CA . THR A 1 192 ? 29.281 -6.953 -3.531 1 68.56 192 THR A CA 1
ATOM 1471 C C . THR A 1 192 ? 30.391 -7.934 -3.152 1 68.56 192 THR A C 1
ATOM 1473 O O . THR A 1 192 ? 31.125 -7.707 -2.191 1 68.56 192 THR A O 1
ATOM 1476 N N . GLU A 1 193 ? 30.297 -9.117 -3.273 1 53.62 193 GLU A N 1
ATOM 1477 C CA . GLU A 1 193 ? 31.438 -10.008 -3.043 1 53.62 193 GLU A CA 1
ATOM 1478 C C . GLU A 1 193 ? 32.719 -9.414 -3.609 1 53.62 193 GLU A C 1
ATOM 1480 O O . GLU A 1 193 ? 32.75 -8.969 -4.758 1 53.62 193 GLU A O 1
ATOM 1485 N N . ALA A 1 194 ? 33.656 -8.852 -2.725 1 49.72 194 ALA A N 1
ATOM 1486 C CA . ALA A 1 194 ? 35.031 -8.555 -3.166 1 49.72 194 ALA A CA 1
ATOM 1487 C C . ALA A 1 194 ? 35.531 -9.625 -4.129 1 49.72 194 ALA A C 1
ATOM 1489 O O . ALA A 1 194 ? 35.25 -10.812 -3.961 1 49.72 194 ALA A O 1
ATOM 1490 N N . PRO A 1 195 ? 35.875 -9.141 -5.332 1 46.94 195 PRO A N 1
ATOM 1491 C CA . PRO A 1 195 ? 36.531 -10.148 -6.18 1 46.94 195 PRO A CA 1
ATOM 1492 C C . PRO A 1 195 ? 37.469 -11.055 -5.398 1 46.94 195 PRO A C 1
ATOM 1494 O O . PRO A 1 195 ? 38.062 -10.625 -4.414 1 46.94 195 PRO A O 1
ATOM 1497 N N . ALA A 1 196 ? 37.125 -12.32 -5.328 1 41.44 196 ALA A N 1
ATOM 1498 C CA . ALA A 1 196 ? 38.156 -13.227 -4.828 1 41.44 196 ALA A CA 1
ATOM 1499 C C . ALA A 1 196 ? 39.531 -12.883 -5.426 1 41.44 196 ALA A C 1
ATOM 1501 O O . ALA A 1 196 ? 39.656 -12.805 -6.648 1 41.44 196 ALA A O 1
ATOM 1502 N N . THR A 1 197 ? 40.25 -12.07 -4.641 1 36.53 197 THR A N 1
ATOM 1503 C CA . THR A 1 197 ? 41.656 -12.125 -5.039 1 36.53 197 THR A CA 1
ATOM 1504 C C . THR A 1 197 ? 42.156 -13.562 -5.066 1 36.53 197 THR A C 1
ATOM 1506 O O . THR A 1 197 ? 41.844 -14.352 -4.16 1 36.53 197 THR A O 1
ATOM 1509 N N . MET B 1 1 ? -28.828 38.125 22.719 1 38.28 1 MET B N 1
ATOM 1510 C CA . MET B 1 1 ? -28.984 36.812 22.078 1 38.28 1 MET B CA 1
ATOM 1511 C C . MET B 1 1 ? -27.844 35.875 22.484 1 38.28 1 MET B C 1
ATOM 1513 O O . MET B 1 1 ? -26.719 36.312 22.703 1 38.28 1 MET B O 1
ATOM 1517 N N . ALA B 1 2 ? -28.078 34.812 23.156 1 43 2 ALA B N 1
ATOM 1518 C CA . ALA B 1 2 ? -27.031 33.938 23.641 1 43 2 ALA B CA 1
ATOM 1519 C C . ALA B 1 2 ? -25.969 33.688 22.578 1 43 2 ALA B C 1
ATOM 1521 O O . ALA B 1 2 ? -26.297 33.594 21.391 1 43 2 ALA B O 1
ATOM 1522 N N . ARG B 1 3 ? -24.781 34.031 22.719 1 45.59 3 ARG B N 1
ATOM 1523 C CA . ARG B 1 3 ? -23.656 33.781 21.828 1 45.59 3 ARG B CA 1
ATOM 1524 C C . ARG B 1 3 ? -23.703 32.375 21.25 1 45.59 3 ARG B C 1
ATOM 1526 O O . ARG B 1 3 ? -23.844 31.406 21.984 1 45.59 3 ARG B O 1
ATOM 1533 N N . PRO B 1 4 ? -24.344 32.031 20.062 1 47.25 4 PRO B N 1
ATOM 1534 C CA . PRO B 1 4 ? -24.453 30.688 19.516 1 47.25 4 PRO B CA 1
ATOM 1535 C C . PRO B 1 4 ? -23.344 29.75 20.016 1 47.25 4 PRO B C 1
ATOM 1537 O O . PRO B 1 4 ? -22.25 30.203 20.328 1 47.25 4 PRO B O 1
ATOM 1540 N N . LEU B 1 5 ? -23.547 28.734 20.812 1 49.59 5 LEU B N 1
ATOM 1541 C CA . LEU B 1 5 ? -22.656 27.719 21.391 1 49.59 5 LEU B CA 1
ATOM 1542 C C . LEU B 1 5 ? -21.469 27.453 20.469 1 49.59 5 LEU B C 1
ATOM 1544 O O . LEU B 1 5 ? -21.641 26.984 19.344 1 49.59 5 LEU B O 1
ATOM 1548 N N . GLU B 1 6 ? -20.484 28.375 20.422 1 61.53 6 GLU B N 1
ATOM 1549 C CA . GLU B 1 6 ? -19.203 28.328 19.734 1 61.53 6 GLU B CA 1
ATOM 1550 C C . GLU B 1 6 ? -18.562 26.953 19.844 1 61.53 6 GLU B C 1
ATOM 1552 O O . GLU B 1 6 ? -18.156 26.531 20.922 1 61.53 6 GLU B O 1
ATOM 1557 N N . PHE B 1 7 ? -19.156 25.938 19.156 1 74.56 7 PHE B N 1
ATOM 1558 C CA . PHE B 1 7 ? -18.516 24.641 19.25 1 74.56 7 PHE B CA 1
ATOM 1559 C C . PHE B 1 7 ? -17.031 24.75 18.938 1 74.56 7 PHE B C 1
ATOM 1561 O O . PHE B 1 7 ? -16.562 25.766 18.422 1 74.56 7 PHE B O 1
ATOM 1568 N N . ASP B 1 8 ? -16.312 23.969 19.562 1 90.12 8 ASP B N 1
ATOM 1569 C CA . ASP B 1 8 ? -14.891 23.875 19.266 1 90.12 8 ASP B CA 1
ATOM 1570 C C . ASP B 1 8 ? -14.656 23.406 17.844 1 90.12 8 ASP B C 1
ATOM 1572 O O . ASP B 1 8 ? -14.758 22.203 17.547 1 90.12 8 ASP B O 1
ATOM 1576 N N . ARG B 1 9 ? -14.492 24.359 16.984 1 92.69 9 ARG B N 1
ATOM 1577 C CA . ARG B 1 9 ? -14.375 24.094 15.555 1 92.69 9 ARG B CA 1
ATOM 1578 C C . ARG B 1 9 ? -13.32 23.031 15.281 1 92.69 9 ARG B C 1
ATOM 1580 O O . ARG B 1 9 ? -13.523 22.156 14.438 1 92.69 9 ARG B O 1
ATOM 1587 N N . ASP B 1 10 ? -12.242 23.125 16.031 1 92.75 10 ASP B N 1
ATOM 1588 C CA . ASP B 1 10 ? -11.148 22.188 15.805 1 92.75 10 ASP B CA 1
ATOM 1589 C C . ASP B 1 10 ? -11.539 20.781 16.234 1 92.75 10 ASP B C 1
ATOM 1591 O O . ASP B 1 10 ? -11.219 19.797 15.555 1 92.75 10 ASP B O 1
ATOM 1595 N N . ALA B 1 11 ? -12.18 20.734 17.297 1 94.25 11 ALA B N 1
ATOM 1596 C CA . ALA B 1 11 ? -12.633 19.422 17.781 1 94.25 11 ALA B CA 1
ATOM 1597 C C . ALA B 1 11 ? -13.648 18.812 16.812 1 94.25 11 ALA B C 1
ATOM 1599 O O . ALA B 1 11 ? -13.617 17.609 16.547 1 94.25 11 ALA B O 1
ATOM 1600 N N . ALA B 1 12 ? -14.539 19.656 16.359 1 95.69 12 ALA B N 1
ATOM 1601 C CA . ALA B 1 12 ? -15.547 19.203 15.414 1 95.69 12 ALA B CA 1
ATOM 1602 C C . ALA B 1 12 ? -14.898 18.703 14.117 1 95.69 12 ALA B C 1
ATOM 1604 O O . ALA B 1 12 ? -15.297 17.672 13.57 1 95.69 12 ALA B O 1
ATOM 1605 N N . LEU B 1 13 ? -13.891 19.469 13.656 1 96.75 13 LEU B N 1
ATOM 1606 C CA . LEU B 1 13 ? -13.195 19.094 12.43 1 96.75 13 LEU B CA 1
ATOM 1607 C C . LEU B 1 13 ? -12.469 17.766 12.609 1 96.75 13 LEU B C 1
ATOM 1609 O O . LEU B 1 13 ? -12.484 16.922 11.703 1 96.75 13 LEU B O 1
ATOM 1613 N N . ASP B 1 14 ? -11.867 17.594 13.766 1 95.5 14 ASP B N 1
ATOM 1614 C CA . ASP B 1 14 ? -11.18 16.344 14.07 1 95.5 14 ASP B CA 1
ATOM 1615 C C . ASP B 1 14 ? -12.148 15.156 14.039 1 95.5 14 ASP B C 1
ATOM 1617 O O . ASP B 1 14 ? -11.836 14.109 13.477 1 95.5 14 ASP B O 1
ATOM 1621 N N . ARG B 1 15 ? -13.258 15.359 14.555 1 96.25 15 ARG B N 1
ATOM 1622 C CA . ARG B 1 15 ? -14.266 14.305 14.594 1 96.25 15 ARG B CA 1
ATOM 1623 C C . ARG B 1 15 ? -14.766 13.984 13.188 1 96.25 15 ARG B C 1
ATOM 1625 O O . ARG B 1 15 ? -14.945 12.812 12.836 1 96.25 15 ARG B O 1
ATOM 1632 N N . ALA B 1 16 ? -14.992 15.047 12.422 1 97.44 16 ALA B N 1
ATOM 1633 C CA . ALA B 1 16 ? -15.414 14.836 11.039 1 97.44 16 ALA B CA 1
ATOM 1634 C C . ALA B 1 16 ? -14.367 14.055 10.258 1 97.44 16 ALA B C 1
ATOM 1636 O O . ALA B 1 16 ? -14.703 13.141 9.492 1 97.44 16 ALA B O 1
ATOM 1637 N N . MET B 1 17 ? -13.125 14.414 10.477 1 96.38 17 MET B N 1
ATOM 1638 C CA . MET B 1 17 ? -12.023 13.742 9.789 1 96.38 17 MET B CA 1
ATOM 1639 C C . MET B 1 17 ? -12.023 12.25 10.102 1 96.38 17 MET B C 1
ATOM 1641 O O . MET B 1 17 ? -11.844 11.43 9.195 1 96.38 17 MET B O 1
ATOM 1645 N N . ARG B 1 18 ? -12.289 11.93 11.312 1 94.94 18 ARG B N 1
ATOM 1646 C CA . ARG B 1 18 ? -12.305 10.523 11.719 1 94.94 18 ARG B CA 1
ATOM 1647 C C . ARG B 1 18 ? -13.461 9.781 11.062 1 94.94 18 ARG B C 1
ATOM 1649 O O . ARG B 1 18 ? -13.32 8.617 10.68 1 94.94 18 ARG B O 1
ATOM 1656 N N . VAL B 1 19 ? -14.578 10.453 10.891 1 96.06 19 VAL B N 1
ATOM 1657 C CA . VAL B 1 19 ? -15.727 9.836 10.242 1 96.06 19 VAL B CA 1
ATOM 1658 C C . VAL B 1 19 ? -15.414 9.578 8.773 1 96.06 19 VAL B C 1
ATOM 1660 O O . VAL B 1 19 ? -15.602 8.461 8.273 1 96.06 19 VAL B O 1
ATOM 1663 N N . PHE B 1 20 ? -14.883 10.633 8.055 1 96.81 20 PHE B N 1
ATOM 1664 C CA . PHE B 1 20 ? -14.5 10.477 6.656 1 96.81 20 PHE B CA 1
ATOM 1665 C C . PHE B 1 20 ? -13.445 9.383 6.504 1 96.81 20 PHE B C 1
ATOM 1667 O O . PHE B 1 20 ? -13.469 8.625 5.535 1 96.81 20 PHE B O 1
ATOM 1674 N N . TRP B 1 21 ? -12.602 9.336 7.484 1 94.5 21 TRP B N 1
ATOM 1675 C CA . TRP B 1 21 ? -11.492 8.391 7.438 1 94.5 21 TRP B CA 1
ATOM 1676 C C . TRP B 1 21 ? -11.992 6.961 7.59 1 94.5 21 TRP B C 1
ATOM 1678 O O . TRP B 1 21 ? -11.578 6.066 6.844 1 94.5 21 TRP B O 1
ATOM 1688 N N . ARG B 1 22 ? -12.883 6.758 8.414 1 90.69 22 ARG B N 1
ATOM 1689 C CA . ARG B 1 22 ? -13.391 5.43 8.727 1 90.69 22 ARG B CA 1
ATOM 1690 C C . ARG B 1 22 ? -14.375 4.953 7.656 1 90.69 22 ARG B C 1
ATOM 1692 O O . ARG B 1 22 ? -14.328 3.795 7.238 1 90.69 22 ARG B O 1
ATOM 1699 N N . GLN B 1 23 ? -15.172 5.934 7.117 1 92.56 23 GLN B N 1
ATOM 1700 C CA . GLN B 1 23 ? -16.312 5.512 6.309 1 92.56 23 GLN B CA 1
ATOM 1701 C C . GLN B 1 23 ? -16.078 5.828 4.832 1 92.56 23 GLN B C 1
ATOM 1703 O O . GLN B 1 23 ? -16.688 5.207 3.959 1 92.56 23 GLN B O 1
ATOM 1708 N N . GLY B 1 24 ? -15.219 6.836 4.633 1 95.12 24 GLY B N 1
ATOM 1709 C CA . GLY B 1 24 ? -15.133 7.383 3.291 1 95.12 24 GLY B CA 1
ATOM 1710 C C . GLY B 1 24 ? -16.062 8.555 3.061 1 95.12 24 GLY B C 1
ATOM 1711 O O . GLY B 1 24 ? -17 8.773 3.838 1 95.12 24 GLY B O 1
ATOM 1712 N N . TYR B 1 25 ? -15.781 9.281 2.023 1 96.94 25 TYR B N 1
ATOM 1713 C CA . TYR B 1 25 ? -16.547 10.484 1.71 1 96.94 25 TYR B CA 1
ATOM 1714 C C . TYR B 1 25 ? -17.969 10.141 1.288 1 96.94 25 TYR B C 1
ATOM 1716 O O . TYR B 1 25 ? -18.922 10.75 1.762 1 96.94 25 TYR B O 1
ATOM 1724 N N . GLN B 1 26 ? -18.109 9.172 0.438 1 95.69 26 GLN B N 1
ATOM 1725 C CA . GLN B 1 26 ? -19.406 8.844 -0.131 1 95.69 26 GLN B CA 1
ATOM 1726 C C . GLN B 1 26 ? -20.312 8.188 0.908 1 95.69 26 GLN B C 1
ATOM 1728 O O . GLN B 1 26 ? -21.516 8.477 0.964 1 95.69 26 GLN B O 1
ATOM 1733 N N . ALA B 1 27 ? -19.781 7.434 1.738 1 94.38 27 ALA B N 1
ATOM 1734 C CA . ALA B 1 27 ? -20.578 6.676 2.707 1 94.38 27 ALA B CA 1
ATOM 1735 C C . ALA B 1 27 ? -20.938 7.535 3.912 1 94.38 27 ALA B C 1
ATOM 1737 O O . ALA B 1 27 ? -21.953 7.301 4.566 1 94.38 27 ALA B O 1
ATOM 1738 N N . ALA B 1 28 ? -20.094 8.477 4.23 1 96.5 28 ALA B N 1
ATOM 1739 C CA . ALA B 1 28 ? -20.375 9.352 5.363 1 96.5 28 ALA B CA 1
ATOM 1740 C C . ALA B 1 28 ? -21.594 10.234 5.09 1 96.5 28 ALA B C 1
ATOM 1742 O O . ALA B 1 28 ? -21.594 11.055 4.168 1 96.5 28 ALA B O 1
ATOM 1743 N N . SER B 1 29 ? -22.625 10.07 5.867 1 96.06 29 SER B N 1
ATOM 1744 C CA . SER B 1 29 ? -23.828 10.867 5.691 1 96.06 29 SER B CA 1
ATOM 1745 C C . SER B 1 29 ? -23.797 12.125 6.555 1 96.06 29 SER B C 1
ATOM 1747 O O . SER B 1 29 ? -23.062 12.188 7.539 1 96.06 29 SER B O 1
ATOM 1749 N N . LEU B 1 30 ? -24.562 13.047 6.109 1 95.38 30 LEU B N 1
ATOM 1750 C CA . LEU B 1 30 ? -24.625 14.289 6.875 1 95.38 30 LEU B CA 1
ATOM 1751 C C . LEU B 1 30 ? -25.125 14.016 8.297 1 95.38 30 LEU B C 1
ATOM 1753 O O . LEU B 1 30 ? -24.531 14.508 9.266 1 95.38 30 LEU B O 1
ATOM 1757 N N . PRO B 1 31 ? -26.109 13.164 8.508 1 95.56 31 PRO B N 1
ATOM 1758 C CA . PRO B 1 31 ? -26.531 12.867 9.875 1 95.56 31 PRO B CA 1
ATOM 1759 C C . PRO B 1 31 ? -25.422 12.242 10.719 1 95.56 31 PRO B C 1
ATOM 1761 O O . PRO B 1 31 ? -25.25 12.602 11.883 1 95.56 31 PRO B O 1
ATOM 1764 N N . ASP B 1 32 ? -24.625 11.328 10.164 1 95 32 ASP B N 1
ATOM 1765 C CA . ASP B 1 32 ? -23.5 10.727 10.875 1 95 32 ASP B CA 1
ATOM 1766 C C . ASP B 1 32 ? -22.469 11.781 11.266 1 95 32 ASP B C 1
ATOM 1768 O O . ASP B 1 32 ? -21.969 11.781 12.398 1 95 32 ASP B O 1
ATOM 1772 N N . LEU B 1 33 ? -22.172 12.633 10.32 1 97.19 33 LEU B N 1
ATOM 1773 C CA . LEU B 1 33 ? -21.203 13.688 10.562 1 97.19 33 LEU B CA 1
ATOM 1774 C C . LEU B 1 33 ? -21.672 14.625 11.672 1 97.19 33 LEU B C 1
ATOM 1776 O O . LEU B 1 33 ? -20.922 14.914 12.609 1 97.19 33 LEU B O 1
ATOM 1780 N N . LEU B 1 34 ? -22.922 15.039 11.586 1 96.25 34 LEU B N 1
ATOM 1781 C CA . LEU B 1 34 ? -23.469 15.984 12.555 1 96.25 34 LEU B CA 1
ATOM 1782 C C . LEU B 1 34 ? -23.5 15.367 13.953 1 96.25 34 LEU B C 1
ATOM 1784 O O . LEU B 1 34 ? -23.1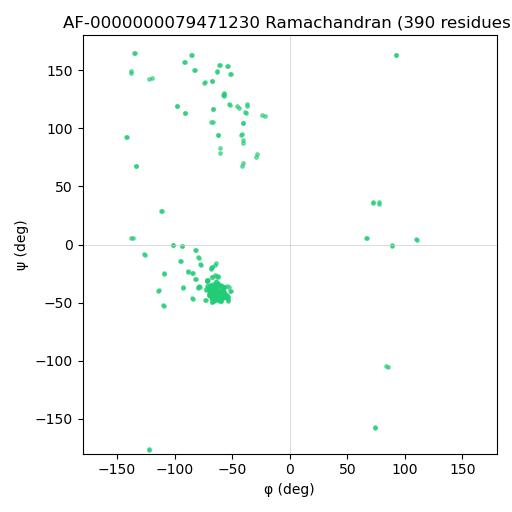41 16.031 14.93 1 96.25 34 LEU B O 1
ATOM 1788 N N . ALA B 1 35 ? -23.891 14.133 14.008 1 96.19 35 ALA B N 1
ATOM 1789 C CA . ALA B 1 35 ? -23.969 13.43 15.281 1 96.19 35 ALA B CA 1
ATOM 1790 C C . ALA B 1 35 ? -22.578 13.312 15.922 1 96.19 35 ALA B C 1
ATOM 1792 O O . ALA B 1 35 ? -22.422 13.602 17.109 1 96.19 35 ALA B O 1
ATOM 1793 N N . ASP B 1 36 ? -21.609 12.977 15.164 1 95.56 36 ASP B N 1
ATOM 1794 C CA . ASP B 1 36 ? -20.266 12.789 15.672 1 95.56 36 ASP B CA 1
ATOM 1795 C C . ASP B 1 36 ? -19.609 14.133 16.016 1 95.56 36 ASP B C 1
ATOM 1797 O O . ASP B 1 36 ? -18.891 14.242 17.016 1 95.56 36 ASP B O 1
ATOM 1801 N N . MET B 1 37 ? -19.875 15.055 15.211 1 95.56 37 MET B N 1
ATOM 1802 C CA . MET B 1 37 ? -19.312 16.391 15.414 1 95.56 37 MET B CA 1
ATOM 1803 C C . MET B 1 37 ? -19.969 17.094 16.594 1 95.56 37 MET B C 1
ATOM 1805 O O . MET B 1 37 ? -19.391 18 17.188 1 95.56 37 MET B O 1
ATOM 1809 N N . GLY B 1 38 ? -21.203 16.766 16.797 1 94.62 38 GLY B N 1
ATOM 1810 C CA . GLY B 1 38 ? -21.953 17.391 17.875 1 94.62 38 GLY B CA 1
ATOM 1811 C C . GLY B 1 38 ? -22.406 18.797 17.531 1 94.62 38 GLY B C 1
ATOM 1812 O O . GLY B 1 38 ? -22.406 19.688 18.391 1 94.62 38 GLY B O 1
ATOM 1813 N N . ILE B 1 39 ? -22.766 19.016 16.281 1 93.81 39 ILE B N 1
ATOM 1814 C CA . ILE B 1 39 ? -23.172 20.344 15.875 1 93.81 39 ILE B CA 1
ATOM 1815 C C . ILE B 1 39 ? -24.438 20.25 15.016 1 93.81 39 ILE B C 1
ATOM 1817 O O . ILE B 1 39 ? -24.781 19.172 14.516 1 93.81 39 ILE B O 1
ATOM 1821 N N . SER B 1 40 ? -25.047 21.344 14.852 1 92.81 40 SER B N 1
ATOM 1822 C CA . SER B 1 40 ? -26.25 21.406 14.031 1 92.81 40 SER B CA 1
ATOM 1823 C C . SER B 1 40 ? -25.906 21.594 12.555 1 92.81 40 SER B C 1
ATOM 1825 O O . SER B 1 40 ? -24.766 21.953 12.219 1 92.81 40 SER B O 1
ATOM 1827 N N . ARG B 1 41 ? -26.891 21.312 11.734 1 93.25 41 ARG B N 1
ATOM 1828 C CA . ARG B 1 41 ? -26.734 21.5 10.297 1 93.25 41 ARG B CA 1
ATOM 1829 C C . ARG B 1 41 ? -26.391 22.953 9.977 1 93.25 41 ARG B C 1
ATOM 1831 O O . ARG B 1 41 ? -25.531 23.234 9.148 1 93.25 41 ARG B O 1
ATOM 1838 N N . SER B 1 42 ? -27.094 23.859 10.609 1 92.38 42 SER B N 1
ATOM 1839 C CA . SER B 1 42 ? -26.844 25.281 10.391 1 92.38 42 SER B CA 1
ATOM 1840 C C . SER B 1 42 ? -25.422 25.656 10.766 1 92.38 42 SER B C 1
ATOM 1842 O O . SER B 1 42 ? -24.766 26.422 10.055 1 92.38 42 SER B O 1
ATOM 1844 N N . SER B 1 43 ? -24.953 25.109 11.812 1 92.12 43 SER B N 1
ATOM 1845 C CA . SER B 1 43 ? -23.594 25.375 12.266 1 92.12 43 SER B CA 1
ATOM 1846 C C . SER B 1 43 ? -22.562 24.844 11.273 1 92.12 43 SER B C 1
ATOM 1848 O O . SER B 1 43 ? -21.547 25.484 11.031 1 92.12 43 SER B O 1
ATOM 1850 N N . LEU B 1 44 ? -22.797 23.594 10.695 1 94.19 44 LEU B N 1
ATOM 1851 C CA . LEU B 1 44 ? -21.891 23.031 9.695 1 94.19 44 LEU B CA 1
ATOM 1852 C C . LEU B 1 44 ? -21.781 23.953 8.484 1 94.19 44 LEU B C 1
ATOM 1854 O O . LEU B 1 44 ? -20.672 24.234 8.031 1 94.19 44 LEU B O 1
ATOM 1858 N N . TYR B 1 45 ? -22.922 24.422 8.055 1 93.31 45 TYR B N 1
ATOM 1859 C CA . TYR B 1 45 ? -22.922 25.266 6.859 1 93.31 45 TYR B CA 1
ATOM 1860 C C . TYR B 1 45 ? -22.234 26.594 7.129 1 93.31 45 TYR B C 1
ATOM 1862 O O . TYR B 1 45 ? -21.5 27.109 6.277 1 93.31 45 TYR B O 1
ATOM 1870 N N . ALA B 1 46 ? -22.453 27.109 8.289 1 92.88 46 ALA B N 1
ATOM 1871 C CA . ALA B 1 46 ? -21.844 28.375 8.656 1 92.88 46 ALA B CA 1
ATOM 1872 C C . ALA B 1 46 ? -20.328 28.234 8.805 1 92.88 46 ALA B C 1
ATOM 1874 O O . ALA B 1 46 ? -19.562 29.109 8.391 1 92.88 46 ALA B O 1
ATOM 1875 N N . ALA B 1 47 ? -19.938 27.125 9.297 1 93.38 47 ALA B N 1
ATOM 1876 C CA . ALA B 1 47 ? -18.531 26.953 9.68 1 93.38 47 ALA B CA 1
ATOM 1877 C C . ALA B 1 47 ? -17.734 26.344 8.539 1 93.38 47 ALA B C 1
ATOM 1879 O O . ALA B 1 47 ? -16.562 26.688 8.352 1 93.38 47 ALA B O 1
ATOM 1880 N N . PHE B 1 48 ? -18.344 25.391 7.777 1 95.88 48 PHE B N 1
ATOM 1881 C CA . PHE B 1 48 ? -17.578 24.594 6.836 1 95.88 48 PHE B CA 1
ATOM 1882 C C . PHE B 1 48 ? -18.172 24.672 5.438 1 95.88 48 PHE B C 1
ATOM 1884 O O . PHE B 1 48 ? -17.562 24.219 4.469 1 95.88 48 PHE B O 1
ATOM 1891 N N . GLY B 1 49 ? -19.359 25.281 5.414 1 94.38 49 GLY B N 1
ATOM 1892 C CA . GLY B 1 49 ? -20.078 25.281 4.156 1 94.38 49 GLY B CA 1
ATOM 1893 C C . GLY B 1 49 ? -20.906 24.031 3.934 1 94.38 49 GLY B C 1
ATOM 1894 O O . GLY B 1 49 ? -21.812 23.719 4.711 1 94.38 49 GLY B O 1
ATOM 1895 N N . ASP B 1 50 ? -20.453 23.109 3.043 1 95.62 50 ASP B N 1
ATOM 1896 C CA . ASP B 1 50 ? -21.141 21.859 2.764 1 95.62 50 ASP B CA 1
ATOM 1897 C C . ASP B 1 50 ? -20.234 20.656 3.029 1 95.62 50 ASP B C 1
ATOM 1899 O O . ASP B 1 50 ? -19.125 20.812 3.566 1 95.62 50 ASP B O 1
ATOM 1903 N N . LYS B 1 51 ? -20.688 19.516 2.766 1 97.12 51 LYS B N 1
ATOM 1904 C CA . LYS B 1 51 ? -19.938 18.281 3.002 1 97.12 51 LYS B CA 1
ATOM 1905 C C . LYS B 1 51 ? -18.609 18.297 2.275 1 97.12 51 LYS B C 1
ATOM 1907 O O . LYS B 1 51 ? -17.578 17.891 2.826 1 97.12 51 LYS B O 1
ATOM 1912 N N . ARG B 1 52 ? -18.656 18.781 1.096 1 97.5 52 ARG B N 1
ATOM 1913 C CA . ARG B 1 52 ? -17.422 18.844 0.301 1 97.5 52 ARG B CA 1
ATOM 1914 C C . ARG B 1 52 ? -16.422 19.797 0.931 1 97.5 52 ARG B C 1
ATOM 1916 O O . ARG B 1 52 ? -15.234 19.484 1.021 1 97.5 52 ARG B O 1
ATOM 1923 N N . GLY B 1 53 ? -16.906 20.953 1.297 1 97.56 53 GLY B N 1
ATOM 1924 C CA . GLY B 1 53 ? -16.047 21.891 1.996 1 97.56 53 GLY B CA 1
ATOM 1925 C C . GLY B 1 53 ? -15.469 21.328 3.279 1 97.56 53 GLY B C 1
ATOM 1926 O O . GLY B 1 53 ? -14.297 21.547 3.592 1 97.56 53 GLY B O 1
ATOM 1927 N N . LEU B 1 54 ? -16.281 20.656 4.027 1 97.94 54 LEU B N 1
ATOM 1928 C CA . LEU B 1 54 ? -15.844 19.984 5.246 1 97.94 54 LEU B CA 1
ATOM 1929 C C . LEU B 1 54 ? -14.742 18.969 4.941 1 97.94 54 LEU B C 1
ATOM 1931 O O . LEU B 1 54 ? -13.727 18.922 5.637 1 97.94 54 LEU B O 1
ATOM 1935 N N . MET B 1 55 ? -14.922 18.188 3.898 1 98.5 55 MET B N 1
ATOM 1936 C CA . MET B 1 55 ? -13.922 17.203 3.5 1 98.5 55 MET B CA 1
ATOM 1937 C C . MET B 1 55 ? -12.602 17.875 3.148 1 98.5 55 MET B C 1
ATOM 1939 O O . MET B 1 55 ? -11.539 17.406 3.549 1 98.5 55 MET B O 1
ATOM 1943 N N . VAL B 1 56 ? -12.688 18.953 2.441 1 98.56 56 VAL B N 1
ATOM 1944 C CA . VAL B 1 56 ? -11.492 19.688 2.055 1 98.56 56 VAL B CA 1
ATOM 1945 C C . VAL B 1 56 ? -10.703 20.094 3.301 1 98.56 56 VAL B C 1
ATOM 1947 O O . VAL B 1 56 ? -9.492 19.875 3.375 1 98.56 56 VAL B O 1
ATOM 1950 N N . GLU B 1 57 ? -11.398 20.578 4.234 1 98.19 57 GLU B N 1
ATOM 1951 C CA . GLU B 1 57 ? -10.734 21.016 5.461 1 98.19 57 GLU B CA 1
ATOM 1952 C C . GLU B 1 57 ? -10.188 19.812 6.234 1 98.19 57 GLU B C 1
ATOM 1954 O O . GLU B 1 57 ? -9.141 19.922 6.887 1 98.19 57 GLU B O 1
ATOM 1959 N N . CYS B 1 58 ? -10.859 18.703 6.211 1 98.12 58 CYS B N 1
ATOM 1960 C CA . CYS B 1 58 ? -10.375 17.484 6.859 1 98.12 58 CYS B CA 1
ATOM 1961 C C . CYS B 1 58 ? -9.078 17 6.219 1 98.12 58 CYS B C 1
ATOM 1963 O O . CYS B 1 58 ? -8.148 16.594 6.918 1 98.12 58 CYS B O 1
ATOM 1965 N N . LEU B 1 59 ? -9.031 17.062 4.891 1 98.38 59 LEU B N 1
ATOM 1966 C CA . LEU B 1 59 ? -7.824 16.672 4.168 1 98.38 59 LEU B CA 1
ATOM 1967 C C . LEU B 1 59 ? -6.66 17.594 4.535 1 98.38 59 LEU B C 1
ATOM 1969 O O . LEU B 1 59 ? -5.539 17.125 4.746 1 98.38 59 LEU B O 1
ATOM 1973 N N . ASP B 1 60 ? -6.953 18.875 4.629 1 98.44 60 ASP B N 1
ATOM 1974 C CA . ASP B 1 60 ? -5.93 19.844 5.016 1 98.44 60 ASP B CA 1
ATOM 1975 C C . ASP B 1 60 ? -5.422 19.578 6.43 1 98.44 60 ASP B C 1
ATOM 1977 O O . ASP B 1 60 ? -4.219 19.641 6.688 1 98.44 60 ASP B O 1
ATOM 1981 N N . LEU B 1 61 ? -6.348 19.281 7.301 1 97.31 61 LEU B N 1
ATOM 1982 C CA . LEU B 1 61 ? -5.98 18.984 8.68 1 97.31 61 LEU B CA 1
ATOM 1983 C C . LEU B 1 61 ? -5.102 17.734 8.758 1 97.31 61 LEU B C 1
ATOM 1985 O O . LEU B 1 61 ? -4.078 17.734 9.445 1 97.31 61 LEU B O 1
ATOM 1989 N N . PHE B 1 62 ? -5.465 16.719 8.062 1 95.56 62 PHE B N 1
ATOM 1990 C CA . PHE B 1 62 ? -4.703 15.477 8.047 1 95.56 62 PHE B CA 1
ATOM 1991 C C . PHE B 1 62 ? -3.283 15.719 7.543 1 95.56 62 PHE B C 1
ATOM 1993 O O . PHE B 1 62 ? -2.316 15.258 8.156 1 95.56 62 PHE B O 1
ATOM 2000 N N . ALA B 1 63 ? -3.174 16.438 6.41 1 97 63 ALA B N 1
ATOM 2001 C CA . ALA B 1 63 ? -1.864 16.734 5.836 1 97 63 ALA B CA 1
ATOM 2002 C C . ALA B 1 63 ? -1.013 17.547 6.801 1 97 63 ALA B C 1
ATOM 2004 O O . ALA B 1 63 ? 0.172 17.266 6.988 1 97 63 ALA B O 1
ATOM 2005 N N . ARG B 1 64 ? -1.645 18.547 7.395 1 96.69 64 ARG B N 1
ATOM 2006 C CA . ARG B 1 64 ? -0.935 19.406 8.336 1 96.69 64 ARG B CA 1
ATOM 2007 C C . ARG B 1 64 ? -0.404 18.594 9.516 1 96.69 64 ARG B C 1
ATOM 2009 O O . ARG B 1 64 ? 0.744 18.781 9.93 1 96.69 64 ARG B O 1
ATOM 2016 N N . ARG B 1 65 ? -1.193 17.719 10.047 1 94.38 65 ARG B N 1
ATOM 2017 C CA . ARG B 1 65 ? -0.784 16.906 11.18 1 94.38 65 ARG B CA 1
ATOM 2018 C C . ARG B 1 65 ? 0.337 15.945 10.781 1 94.38 65 ARG B C 1
ATOM 2020 O O . ARG B 1 65 ? 1.266 15.711 11.562 1 94.38 65 ARG B O 1
ATOM 2027 N N . THR B 1 66 ? 0.201 15.398 9.609 1 94.62 66 THR B N 1
ATOM 2028 C CA . THR B 1 66 ? 1.243 14.516 9.102 1 94.62 66 THR B CA 1
ATOM 2029 C C . THR B 1 66 ? 2.568 15.258 8.969 1 94.62 66 THR B C 1
ATOM 2031 O O . THR B 1 66 ? 3.605 14.781 9.43 1 94.62 66 THR B O 1
ATOM 2034 N N . LEU B 1 67 ? 2.527 16.438 8.391 1 96.38 67 LEU B N 1
ATOM 2035 C CA . LEU B 1 67 ? 3.727 17.25 8.188 1 96.38 67 LEU B CA 1
ATOM 2036 C C . LEU B 1 67 ? 4.289 17.734 9.516 1 96.38 67 LEU B C 1
ATOM 2038 O O . LEU B 1 67 ? 5.5 17.922 9.656 1 96.38 67 LEU B O 1
ATOM 2042 N N . GLN B 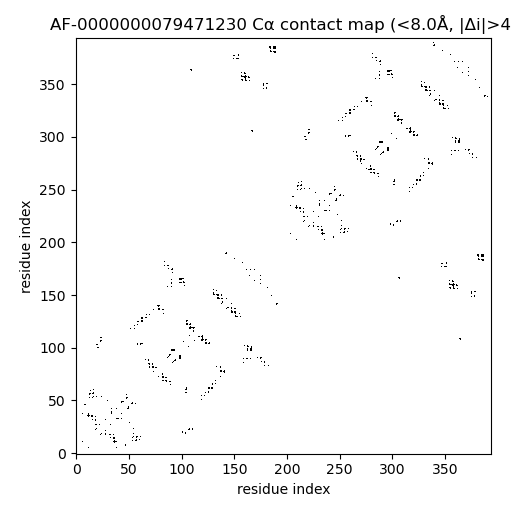1 68 ? 3.404 17.891 10.516 1 96 68 GLN B N 1
ATOM 2043 C CA . GLN B 1 68 ? 3.852 18.297 11.844 1 96 68 GLN B CA 1
ATOM 2044 C C . GLN B 1 68 ? 4.66 17.203 12.516 1 96 68 GLN B C 1
ATOM 2046 O O . GLN B 1 68 ? 5.609 17.484 13.25 1 96 68 GLN B O 1
ATOM 2051 N N . ILE B 1 69 ? 4.277 15.953 12.32 1 94.81 69 ILE B N 1
ATOM 2052 C CA . ILE B 1 69 ? 5.059 14.844 12.844 1 94.81 69 ILE B CA 1
ATOM 2053 C C . ILE B 1 69 ? 6.488 14.922 12.32 1 94.81 69 ILE B C 1
ATOM 2055 O O . ILE B 1 69 ? 7.445 14.789 13.086 1 94.81 69 ILE B O 1
ATOM 2059 N N . LEU B 1 70 ? 6.633 15.188 10.992 1 96.25 70 LEU B N 1
ATOM 2060 C CA . LEU B 1 70 ? 7.953 15.281 10.375 1 96.25 70 LEU B CA 1
ATOM 2061 C C . LEU B 1 70 ? 8.711 16.5 10.898 1 96.25 70 LEU B C 1
ATOM 2063 O O . LEU B 1 70 ? 9.891 16.406 11.227 1 96.25 70 LEU B O 1
ATOM 2067 N N . ALA B 1 71 ? 8 17.625 11.016 1 96.56 71 ALA B N 1
ATOM 2068 C CA . ALA B 1 71 ? 8.625 18.875 11.477 1 96.56 71 ALA B CA 1
ATOM 2069 C C . ALA B 1 71 ? 9.172 18.719 12.891 1 96.56 71 ALA B C 1
ATOM 2071 O O . ALA B 1 71 ? 10.281 19.172 13.188 1 96.56 71 ALA B O 1
ATOM 2072 N N . ARG B 1 72 ? 8.398 18.078 13.758 1 95.5 72 ARG B N 1
ATOM 2073 C CA . ARG B 1 72 ? 8.828 17.844 15.133 1 95.5 72 ARG B CA 1
ATOM 2074 C C . ARG B 1 72 ? 10.062 16.953 15.172 1 95.5 72 ARG B C 1
ATOM 2076 O O . ARG B 1 72 ? 11 17.203 15.938 1 95.5 72 ARG B O 1
ATOM 2083 N N . ALA B 1 73 ? 10.078 15.922 14.359 1 94.94 73 ALA B N 1
ATOM 2084 C CA . ALA B 1 73 ? 11.219 15.008 14.305 1 94.94 73 ALA B CA 1
ATOM 2085 C C . ALA B 1 73 ? 12.477 15.734 13.828 1 94.94 73 ALA B C 1
ATOM 2087 O O . ALA B 1 73 ? 13.578 15.453 14.312 1 94.94 73 ALA B O 1
ATOM 2088 N N . ARG B 1 74 ? 12.383 16.703 12.938 1 95 74 ARG B N 1
ATOM 2089 C CA . ARG B 1 74 ? 13.5 17.422 12.328 1 95 74 ARG B CA 1
ATOM 2090 C C . ARG B 1 74 ? 14.156 18.359 13.344 1 95 74 ARG B C 1
ATOM 2092 O O . ARG B 1 74 ? 15.32 18.734 13.188 1 95 74 ARG B O 1
ATOM 2099 N N . THR B 1 75 ? 13.43 18.938 14.344 1 93.19 75 THR B N 1
ATOM 2100 C CA . THR B 1 75 ? 13.969 19.875 15.32 1 93.19 75 THR B CA 1
ATOM 2101 C C . THR B 1 75 ? 15.023 19.203 16.188 1 93.19 75 THR B C 1
ATOM 2103 O O . THR B 1 75 ? 15.984 19.859 16.625 1 93.19 75 THR B O 1
ATOM 2106 N N . GLY B 1 76 ? 15.141 17.906 16.234 1 89.31 76 GLY B N 1
ATOM 2107 C CA . GLY B 1 76 ? 16.047 17.312 17.203 1 89.31 76 GLY B CA 1
ATOM 2108 C C . GLY B 1 76 ? 16.859 16.156 16.641 1 89.31 76 GLY B C 1
ATOM 2109 O O . GLY B 1 76 ? 17.625 15.516 17.359 1 89.31 76 GLY B O 1
ATOM 2110 N N . GLN B 1 77 ? 16.75 15.945 15.477 1 93.19 77 GLN B N 1
ATOM 2111 C CA . GLN B 1 77 ? 17.391 14.773 14.914 1 93.19 77 GLN B CA 1
ATOM 2112 C C . GLN B 1 77 ? 18.047 15.094 13.57 1 93.19 77 GLN B C 1
ATOM 2114 O O . GLN B 1 77 ? 17.609 16 12.867 1 93.19 77 GLN B O 1
ATOM 2119 N N . PRO B 1 78 ? 19.172 14.414 13.258 1 95 78 PRO B N 1
ATOM 2120 C CA . PRO B 1 78 ? 19.641 14.492 11.883 1 95 78 PRO B CA 1
ATOM 2121 C C . PRO B 1 78 ? 18.578 14.109 10.859 1 95 78 PRO B C 1
ATOM 2123 O O . PRO B 1 78 ? 17.641 13.367 11.188 1 95 78 PRO B O 1
ATOM 2126 N N . PRO B 1 79 ? 18.688 14.625 9.688 1 95.19 79 PRO B N 1
ATOM 2127 C CA . PRO B 1 79 ? 17.609 14.539 8.695 1 95.19 79 PRO B CA 1
ATOM 2128 C C . PRO B 1 79 ? 17.141 13.102 8.453 1 95.19 79 PRO B C 1
ATOM 2130 O O . PRO B 1 79 ? 15.945 12.836 8.414 1 95.19 79 PRO B O 1
ATOM 2133 N N . LEU B 1 80 ? 18.031 12.148 8.305 1 94.81 80 LEU B N 1
ATOM 2134 C CA . LEU B 1 80 ? 17.625 10.773 8.039 1 94.81 80 LEU B CA 1
ATOM 2135 C C . LEU B 1 80 ? 16.953 10.156 9.258 1 94.81 80 LEU B C 1
ATOM 2137 O O . LEU B 1 80 ? 16 9.383 9.125 1 94.81 80 LEU B O 1
ATOM 2141 N N . GLU B 1 81 ? 17.5 10.5 10.445 1 96 81 GLU B N 1
ATOM 2142 C CA . GLU B 1 81 ? 16.875 10.023 11.672 1 96 81 GLU B CA 1
ATOM 2143 C C . GLU B 1 81 ? 15.492 10.641 11.867 1 96 81 GLU B C 1
ATOM 2145 O O . GLU B 1 81 ? 14.578 9.984 12.391 1 96 81 GLU B O 1
ATOM 2150 N N . ALA B 1 82 ? 15.359 11.875 11.438 1 96.94 82 ALA B N 1
ATOM 215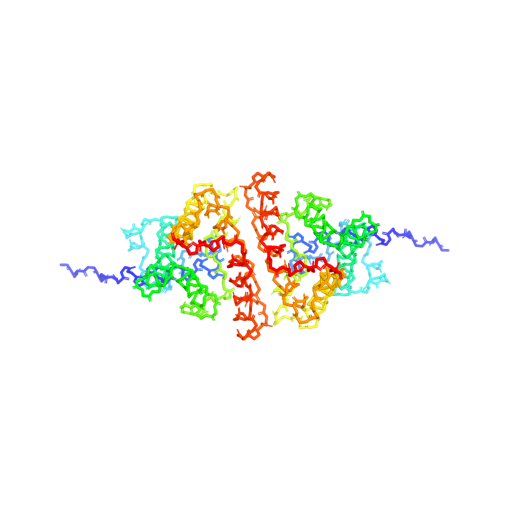1 C CA . ALA B 1 82 ? 14.055 12.523 11.477 1 96.94 82 ALA B CA 1
ATOM 2152 C C . ALA B 1 82 ? 13.039 11.773 10.617 1 96.94 82 ALA B C 1
ATOM 2154 O O . ALA B 1 82 ? 11.906 11.555 11.039 1 96.94 82 ALA B O 1
ATOM 2155 N N . LEU B 1 83 ? 13.43 11.344 9.453 1 97.06 83 LEU B N 1
ATOM 2156 C CA . LEU B 1 83 ? 12.57 10.555 8.578 1 97.06 83 LEU B CA 1
ATOM 2157 C C . LEU B 1 83 ? 12.203 9.227 9.219 1 97.06 83 LEU B C 1
ATOM 2159 O O . LEU B 1 83 ? 11.047 8.812 9.188 1 97.06 83 LEU B O 1
ATOM 2163 N N . ARG B 1 84 ? 13.219 8.609 9.797 1 96.38 84 ARG B N 1
ATOM 2164 C CA . ARG B 1 84 ? 12.953 7.344 10.477 1 96.38 84 ARG B CA 1
ATOM 2165 C C . ARG B 1 84 ? 11.938 7.523 11.594 1 96.38 84 ARG B C 1
ATOM 2167 O O . ARG B 1 84 ? 11.008 6.73 11.727 1 96.38 84 ARG B O 1
ATOM 2174 N N . GLN B 1 85 ? 12.07 8.539 12.375 1 95.38 85 GLN B N 1
ATOM 2175 C CA . GLN B 1 85 ? 11.156 8.828 13.477 1 95.38 85 GLN B CA 1
ATOM 2176 C C . GLN B 1 85 ? 9.75 9.133 12.961 1 95.38 85 GLN B C 1
ATOM 2178 O O . GLN B 1 85 ? 8.758 8.766 13.594 1 95.38 85 GLN B O 1
ATOM 2183 N N . PHE B 1 86 ? 9.695 9.812 11.852 1 96.06 86 PHE B N 1
ATOM 2184 C CA . PHE B 1 86 ? 8.406 10.047 11.211 1 96.06 86 PHE B CA 1
ATOM 2185 C C . PHE B 1 86 ? 7.668 8.734 10.984 1 96.06 86 PHE B C 1
ATOM 2187 O O . PHE B 1 86 ? 6.492 8.609 11.32 1 96.06 86 PHE B O 1
ATOM 2194 N N . PHE B 1 87 ? 8.328 7.742 10.43 1 95.19 87 PHE B N 1
ATOM 2195 C CA . PHE B 1 87 ? 7.727 6.449 10.141 1 95.19 87 PHE B CA 1
ATOM 2196 C C . PHE B 1 87 ? 7.344 5.727 11.43 1 95.19 87 PHE B C 1
ATOM 2198 O O . PHE B 1 87 ? 6.262 5.148 11.523 1 95.19 87 PHE B O 1
ATOM 2205 N N . ASP B 1 88 ? 8.188 5.816 12.438 1 93.19 88 ASP B N 1
ATOM 2206 C CA . ASP B 1 88 ? 7.887 5.195 13.719 1 93.19 88 ASP B CA 1
ATOM 2207 C C . ASP B 1 88 ? 6.594 5.758 14.312 1 93.19 88 ASP B C 1
ATOM 2209 O O . ASP B 1 88 ? 5.734 5 14.758 1 93.19 88 ASP B O 1
ATOM 2213 N N . ARG B 1 89 ? 6.414 7.023 14.219 1 91.38 89 ARG B N 1
ATOM 2214 C CA . ARG B 1 89 ? 5.281 7.699 14.836 1 91.38 89 ARG B CA 1
ATOM 2215 C C . ARG B 1 89 ? 4.02 7.539 13.992 1 91.38 89 ARG B C 1
ATOM 2217 O O . ARG B 1 89 ? 2.918 7.418 14.531 1 91.38 89 ARG B O 1
ATOM 2224 N N . SER B 1 90 ? 4.199 7.566 12.672 1 90.25 90 SER B N 1
ATOM 2225 C CA . SER B 1 90 ? 3.037 7.621 11.789 1 90.25 90 SER B CA 1
ATOM 2226 C C . SER B 1 90 ? 2.529 6.223 11.461 1 90.25 90 SER B C 1
ATOM 2228 O O . SER B 1 90 ? 1.359 6.047 11.109 1 90.25 90 SER B O 1
ATOM 2230 N N . VAL B 1 91 ? 3.418 5.211 11.57 1 86.38 91 VAL B N 1
ATOM 2231 C CA . VAL B 1 91 ? 3.029 3.885 11.102 1 86.38 91 VAL B CA 1
ATOM 2232 C C . VAL B 1 91 ? 2.949 2.924 12.289 1 86.38 91 VAL B C 1
ATOM 2234 O O . VAL B 1 91 ? 2.088 2.041 12.32 1 86.38 91 VAL B O 1
ATOM 2237 N N . VAL B 1 92 ? 3.818 2.947 13.266 1 81.62 92 VAL B N 1
ATOM 2238 C CA . VAL B 1 92 ? 3.873 2.008 14.383 1 81.62 92 VAL B CA 1
ATOM 2239 C C . VAL B 1 92 ? 2.91 2.455 15.484 1 81.62 92 VAL B C 1
ATOM 2241 O O . VAL B 1 92 ? 2.146 1.646 16.016 1 81.62 92 VAL B O 1
ATOM 2244 N N . ASP B 1 93 ? 2.936 3.682 15.812 1 78.38 93 ASP B N 1
ATOM 2245 C CA . ASP B 1 93 ? 2.141 4.238 16.906 1 78.38 93 ASP B CA 1
ATOM 2246 C C . ASP B 1 93 ? 1.444 5.527 16.469 1 78.38 93 ASP B C 1
ATOM 2248 O O . ASP B 1 93 ? 1.703 6.594 17.031 1 78.38 93 ASP B O 1
ATOM 2252 N N . PRO B 1 94 ? 0.435 5.273 15.469 1 72.62 94 PRO B N 1
ATOM 2253 C CA . PRO B 1 94 ? -0.208 6.508 15 1 72.62 94 PRO B CA 1
ATOM 2254 C C . PRO B 1 94 ? -1.049 7.18 16.078 1 72.62 94 PRO B C 1
ATOM 2256 O O . PRO B 1 94 ? -1.685 6.496 16.891 1 72.62 94 PRO B O 1
ATOM 2259 N N . PRO B 1 95 ? -0.954 8.461 16.078 1 69.5 95 PRO B N 1
ATOM 2260 C CA . PRO B 1 95 ? -1.817 9.148 17.031 1 69.5 95 PRO B CA 1
ATOM 2261 C C . PRO B 1 95 ? -3.295 8.82 16.844 1 69.5 95 PRO B C 1
ATOM 2263 O O . PRO B 1 95 ? -3.785 8.797 15.711 1 69.5 95 PRO B O 1
ATOM 2266 N N . GLY B 1 96 ? -3.955 8.406 17.984 1 69.94 96 GLY B N 1
ATOM 2267 C CA . GLY B 1 96 ? -5.387 8.148 17.969 1 69.94 96 GLY B CA 1
ATOM 2268 C C . GLY B 1 96 ? -5.727 6.719 17.594 1 69.94 96 GLY B C 1
ATOM 2269 O O . GLY B 1 96 ? -6.902 6.352 17.531 1 69.94 96 GLY B O 1
ATOM 2270 N N . GLY B 1 97 ? -4.742 5.934 17.328 1 65.56 97 GLY B N 1
ATOM 2271 C CA . GLY B 1 97 ? -4.973 4.512 17.109 1 65.56 97 GLY B CA 1
ATOM 2272 C C . GLY B 1 97 ? -5.648 4.203 15.797 1 65.56 97 GLY B C 1
ATOM 2273 O O . GLY B 1 97 ? -6.453 3.271 15.703 1 65.56 97 GLY B O 1
ATOM 2274 N N . ASN B 1 98 ? -5.367 4.934 14.68 1 71.25 98 ASN B N 1
ATOM 2275 C CA . ASN B 1 98 ? -6.117 4.828 13.43 1 71.25 98 ASN B CA 1
ATOM 2276 C C . ASN B 1 98 ? -5.281 4.191 12.328 1 71.25 98 ASN B C 1
ATOM 2278 O O . ASN B 1 98 ? -5.52 4.434 11.141 1 71.25 98 ASN B O 1
ATOM 2282 N N . ALA B 1 99 ? -4.316 3.316 12.766 1 67.19 99 ALA B N 1
ATOM 2283 C CA . ALA B 1 99 ? -3.42 2.713 11.789 1 67.19 99 ALA B CA 1
ATOM 2284 C C . ALA B 1 99 ? -4.191 1.849 10.797 1 67.19 99 ALA B C 1
ATOM 2286 O O . ALA B 1 99 ? -3.85 1.793 9.609 1 67.19 99 ALA B O 1
ATOM 2287 N N . GLU B 1 100 ? -5.246 1.387 11.25 1 74.44 100 GLU B N 1
ATOM 2288 C CA . GLU B 1 100 ? -6.004 0.428 10.453 1 74.44 100 GLU B CA 1
ATOM 2289 C C . GLU B 1 100 ? -6.82 1.131 9.367 1 74.44 100 GLU B C 1
ATOM 2291 O O . GLU B 1 100 ? -7.316 0.488 8.445 1 74.44 100 GLU B O 1
ATOM 2296 N N . TRP B 1 101 ? -6.895 2.467 9.477 1 84.88 101 TRP B N 1
ATOM 2297 C CA . TRP B 1 101 ? -7.742 3.17 8.523 1 84.88 101 TRP B CA 1
ATOM 2298 C C . TRP B 1 101 ? -6.93 3.641 7.32 1 84.88 101 TRP B C 1
ATOM 2300 O O . TRP B 1 101 ? -7.488 4.168 6.352 1 84.88 101 TRP B O 1
ATOM 2310 N N . GLY B 1 102 ? -5.578 3.389 7.301 1 86.12 102 GLY B N 1
ATOM 2311 C CA . GLY B 1 102 ? -4.75 3.777 6.172 1 86.12 102 GLY B CA 1
ATOM 2312 C C . GLY B 1 102 ? -4.496 5.273 6.105 1 86.12 102 GLY B C 1
ATOM 2313 O O . GLY B 1 102 ? -4.438 5.945 7.137 1 86.12 102 GLY B O 1
ATOM 2314 N N . CYS B 1 103 ? -4.188 5.715 4.961 1 90.56 103 CYS B N 1
ATOM 2315 C CA . CYS B 1 103 ? -3.932 7.137 4.742 1 90.56 103 CYS B CA 1
ATOM 2316 C C . CYS B 1 103 ? -5.164 7.832 4.176 1 90.56 103 CYS B C 1
ATOM 2318 O O . CYS B 1 103 ? -5.602 7.523 3.064 1 90.56 103 CYS B O 1
ATOM 2320 N N . LEU B 1 104 ? -5.715 8.781 4.836 1 94.38 104 LEU B N 1
ATOM 2321 C CA . LEU B 1 104 ? -6.922 9.477 4.402 1 94.38 104 LEU B CA 1
ATOM 2322 C C . LEU B 1 104 ? -6.73 10.086 3.016 1 94.38 104 LEU B C 1
ATOM 2324 O O . LEU B 1 104 ? -7.656 10.094 2.203 1 94.38 104 LEU B O 1
ATOM 2328 N N . LEU B 1 105 ? -5.523 10.578 2.77 1 95.69 105 LEU B N 1
ATOM 2329 C CA . LEU B 1 105 ? -5.246 11.242 1.503 1 95.69 105 LEU B CA 1
ATOM 2330 C C . LEU B 1 105 ? -5.297 10.25 0.344 1 95.69 105 LEU B C 1
ATOM 2332 O O . LEU B 1 105 ? -5.957 10.508 -0.666 1 95.69 105 LEU B O 1
ATOM 2336 N N . VAL B 1 106 ? -4.668 9.141 0.527 1 92.06 106 VAL B N 1
ATOM 2337 C CA . VAL B 1 106 ? -4.664 8.117 -0.515 1 92.06 106 VAL B CA 1
ATOM 2338 C C . VAL B 1 106 ? -6.074 7.57 -0.706 1 92.06 106 VAL B C 1
ATOM 2340 O O . VAL B 1 106 ? -6.539 7.414 -1.837 1 92.06 106 VAL B O 1
ATOM 2343 N N . ASN B 1 107 ? -6.766 7.324 0.404 1 91.5 107 ASN B N 1
ATOM 2344 C CA . ASN B 1 107 ? -8.141 6.836 0.341 1 91.5 107 ASN B CA 1
ATOM 2345 C C . ASN B 1 107 ? -9.031 7.77 -0.469 1 91.5 107 ASN B C 1
ATOM 2347 O O . ASN B 1 107 ? -9.836 7.316 -1.285 1 91.5 107 ASN B O 1
ATOM 2351 N N . THR B 1 108 ? -8.844 9.023 -0.241 1 95.88 108 THR B N 1
ATOM 2352 C CA . THR B 1 108 ? -9.664 10.023 -0.911 1 95.88 108 THR B CA 1
ATOM 2353 C C . THR B 1 108 ? -9.328 10.094 -2.398 1 95.88 108 THR B C 1
ATOM 2355 O O . THR B 1 108 ? -10.227 10.172 -3.24 1 95.88 108 THR B O 1
ATOM 2358 N N . VAL B 1 109 ? -8.031 10.07 -2.736 1 94 109 VAL B N 1
ATOM 2359 C CA . VAL B 1 109 ? -7.625 10.086 -4.137 1 94 109 VAL B CA 1
ATOM 2360 C C . VAL B 1 109 ? -8.305 8.945 -4.887 1 94 109 VAL B C 1
ATOM 2362 O O . VAL B 1 109 ? -8.898 9.156 -5.945 1 94 109 VAL B O 1
ATOM 2365 N N . LEU B 1 110 ? -8.305 7.793 -4.301 1 88.19 110 LEU B N 1
ATOM 2366 C CA . LEU B 1 110 ? -8.828 6.598 -4.949 1 88.19 110 LEU B CA 1
ATOM 2367 C C . LEU B 1 110 ? -10.352 6.641 -5.008 1 88.19 110 LEU B C 1
ATOM 2369 O O . LEU B 1 110 ? -10.945 6.359 -6.055 1 88.19 110 LEU B O 1
ATOM 2373 N N . GLU B 1 111 ? -10.945 6.953 -3.91 1 90.88 111 GLU B N 1
ATOM 2374 C CA . GLU B 1 111 ? -12.406 6.949 -3.822 1 90.88 111 GLU B CA 1
ATOM 2375 C C . GLU B 1 111 ? -13.016 7.988 -4.758 1 90.88 111 GLU B C 1
ATOM 2377 O O . GLU B 1 111 ? -14.086 7.77 -5.324 1 90.88 111 GLU B O 1
ATOM 2382 N N . MET B 1 112 ? -12.336 9.086 -4.914 1 95.06 112 MET B N 1
ATOM 2383 C CA . MET B 1 112 ? -12.961 10.227 -5.586 1 95.06 112 MET B CA 1
ATOM 2384 C C . MET B 1 112 ? -12.484 10.32 -7.031 1 95.06 112 MET B C 1
ATOM 2386 O O . MET B 1 112 ? -12.922 11.203 -7.773 1 95.06 112 MET B O 1
ATOM 2390 N N . ALA B 1 113 ? -11.648 9.398 -7.328 1 88.06 113 ALA B N 1
ATOM 2391 C CA . ALA B 1 113 ? -11.242 9.336 -8.727 1 88.06 113 ALA B CA 1
ATOM 2392 C C . ALA B 1 113 ? -12.445 9.164 -9.648 1 88.06 113 ALA B C 1
ATOM 2394 O O . ALA B 1 113 ? -13.32 8.336 -9.383 1 88.06 113 ALA B O 1
ATOM 2395 N N . ASP B 1 114 ? -12.641 9.945 -10.695 1 87.5 114 ASP B N 1
ATOM 2396 C CA . ASP B 1 114 ? -13.719 9.914 -11.688 1 87.5 114 ASP B CA 1
ATOM 2397 C C . ASP B 1 114 ? -15.055 10.289 -11.047 1 87.5 114 ASP B C 1
ATOM 2399 O O . ASP B 1 114 ? -16.109 10.07 -11.648 1 87.5 114 ASP B O 1
ATOM 2403 N N . VAL B 1 115 ? -15.117 10.688 -9.82 1 93.62 115 VAL B N 1
ATOM 2404 C CA . VAL B 1 115 ? -16.328 11.133 -9.133 1 93.62 115 VAL B CA 1
ATOM 2405 C C . VAL B 1 115 ? -16.25 12.641 -8.883 1 93.62 115 VAL B C 1
ATOM 2407 O O . VAL B 1 115 ? -17.156 13.383 -9.281 1 93.62 115 VAL B O 1
ATOM 2410 N N . ASP B 1 116 ? -15.25 13.094 -8.328 1 96.88 116 ASP B N 1
ATOM 2411 C CA . ASP B 1 116 ? -14.945 14.492 -8.047 1 96.88 116 ASP B CA 1
ATOM 2412 C C . ASP B 1 116 ? -13.461 14.781 -8.25 1 96.88 116 ASP B C 1
ATOM 2414 O O . ASP B 1 116 ? -12.672 14.688 -7.305 1 96.88 116 ASP B O 1
ATOM 2418 N N . ASP B 1 117 ? -13.141 15.195 -9.414 1 94.25 117 ASP B N 1
ATOM 2419 C CA . ASP B 1 117 ? -11.75 15.391 -9.789 1 94.25 117 ASP B CA 1
ATOM 2420 C C . ASP B 1 117 ? -11.094 16.484 -8.945 1 94.25 117 ASP B C 1
ATOM 2422 O O . ASP B 1 117 ? -9.898 16.422 -8.664 1 94.25 117 ASP B O 1
ATOM 2426 N N . GLY B 1 118 ? -11.891 17.391 -8.602 1 96.75 118 GLY B N 1
ATOM 2427 C CA . GLY B 1 118 ? -11.359 18.453 -7.766 1 96.75 118 GLY B CA 1
ATOM 2428 C C . GLY B 1 118 ? -10.938 17.984 -6.391 1 96.75 118 GLY B C 1
ATOM 2429 O O . GLY B 1 118 ? -9.852 18.328 -5.918 1 96.75 118 GLY B O 1
ATOM 2430 N N . LEU B 1 119 ? -11.789 17.234 -5.715 1 97.38 119 LEU B N 1
ATOM 2431 C CA . LEU B 1 119 ? -11.469 16.688 -4.402 1 97.38 119 LEU B CA 1
ATOM 2432 C C . LEU B 1 119 ? -10.297 15.711 -4.488 1 97.38 119 LEU B C 1
ATOM 2434 O O . LEU B 1 119 ? -9.406 15.734 -3.637 1 97.38 119 LEU B O 1
ATOM 2438 N N . SER B 1 120 ? -10.336 14.906 -5.516 1 96.56 120 SER B N 1
ATOM 2439 C CA . SER B 1 120 ? -9.227 13.984 -5.75 1 96.56 120 SER B CA 1
ATOM 2440 C C . SER B 1 120 ? -7.91 14.734 -5.926 1 96.56 120 SER B C 1
ATOM 2442 O O . SER B 1 120 ? -6.902 14.375 -5.312 1 96.56 120 SER B O 1
ATOM 2444 N N . ALA B 1 121 ? -7.93 15.758 -6.703 1 96.44 121 ALA B N 1
ATOM 2445 C CA . ALA B 1 121 ? -6.734 16.562 -6.957 1 96.44 121 ALA B CA 1
ATOM 2446 C C . ALA B 1 121 ? -6.266 17.266 -5.688 1 96.44 121 ALA B C 1
ATOM 2448 O O . ALA B 1 121 ? -5.062 17.422 -5.465 1 96.44 121 ALA B O 1
ATOM 2449 N N . HIS B 1 122 ? -7.234 17.656 -4.906 1 98.12 122 HIS B N 1
ATOM 2450 C CA . HIS B 1 122 ? -6.883 18.312 -3.652 1 98.12 122 HIS B CA 1
ATOM 2451 C C . HIS B 1 122 ? -6.141 17.359 -2.723 1 98.12 122 HIS B C 1
ATOM 2453 O O . HIS B 1 122 ? -5.105 17.719 -2.156 1 98.12 122 HIS B O 1
ATOM 2459 N N . ALA B 1 123 ? -6.59 16.172 -2.574 1 97.81 123 ALA B N 1
ATOM 2460 C CA . ALA B 1 123 ? -5.93 15.148 -1.768 1 97.81 123 ALA B CA 1
ATOM 2461 C C . ALA B 1 123 ? -4.551 14.82 -2.326 1 97.81 123 ALA B C 1
ATOM 2463 O O . ALA B 1 123 ? -3.586 14.672 -1.57 1 97.81 123 ALA B O 1
ATOM 2464 N N . ALA B 1 124 ? -4.48 14.758 -3.654 1 95.88 124 ALA B N 1
ATOM 2465 C CA . ALA B 1 124 ? -3.211 14.453 -4.312 1 95.88 124 ALA B CA 1
ATOM 2466 C C . ALA B 1 124 ? -2.184 15.547 -4.047 1 95.88 124 ALA B C 1
ATOM 2468 O O . ALA B 1 124 ? -0.996 15.266 -3.867 1 95.88 124 ALA B O 1
ATOM 2469 N N . ALA B 1 125 ? -2.652 16.734 -4.023 1 97.62 125 ALA B N 1
ATOM 2470 C CA . ALA B 1 125 ? -1.759 17.859 -3.746 1 97.62 125 ALA B CA 1
ATOM 2471 C C . ALA B 1 125 ? -1.227 17.797 -2.318 1 97.62 125 ALA B C 1
ATOM 2473 O O . ALA B 1 125 ? -0.073 18.156 -2.062 1 97.62 125 ALA B O 1
ATOM 2474 N N . ARG B 1 126 ? -2.059 17.359 -1.396 1 97.94 126 ARG B N 1
ATOM 2475 C CA . ARG B 1 126 ? -1.615 17.188 -0.017 1 97.94 126 ARG B CA 1
ATOM 2476 C C . ARG B 1 126 ? -0.599 16.062 0.098 1 97.94 126 ARG B C 1
ATOM 2478 O O . ARG B 1 126 ? 0.382 16.172 0.837 1 97.94 126 ARG B O 1
ATOM 2485 N N . LEU B 1 127 ? -0.811 15.023 -0.632 1 95.88 127 LEU B N 1
ATOM 2486 C CA . LEU B 1 127 ? 0.154 13.93 -0.684 1 95.88 127 LEU B CA 1
ATOM 2487 C C . LEU B 1 127 ? 1.498 14.414 -1.217 1 95.88 127 LEU B C 1
ATOM 2489 O O . LEU B 1 127 ? 2.549 14.055 -0.682 1 95.88 127 LEU B O 1
ATOM 2493 N N . ALA B 1 128 ? 1.446 15.242 -2.246 1 96.44 128 ALA B N 1
ATOM 2494 C CA . ALA B 1 128 ? 2.656 15.812 -2.836 1 96.44 128 ALA B CA 1
ATOM 2495 C C . ALA B 1 128 ? 3.408 16.672 -1.828 1 96.44 128 ALA B C 1
ATOM 2497 O O . ALA B 1 128 ? 4.641 16.719 -1.841 1 96.44 128 ALA B O 1
ATOM 2498 N N . GLN B 1 129 ? 2.67 17.328 -0.983 1 97.94 129 GLN B N 1
ATOM 2499 C CA . GLN B 1 129 ? 3.307 18.125 0.056 1 97.94 129 GLN B CA 1
ATOM 2500 C C . GLN B 1 129 ? 4.062 17.25 1.046 1 97.94 129 GLN B C 1
ATOM 2502 O O . GLN B 1 129 ? 5.16 17.594 1.482 1 97.94 129 GLN B O 1
ATOM 2507 N N . VAL B 1 130 ? 3.494 16.109 1.394 1 97 130 VAL B N 1
ATOM 2508 C CA . VAL B 1 130 ? 4.164 15.18 2.287 1 97 130 VAL B CA 1
ATOM 2509 C C . VAL B 1 130 ? 5.445 14.664 1.632 1 97 130 VAL B C 1
ATOM 2511 O O . VAL B 1 130 ? 6.508 14.648 2.262 1 97 130 VAL B O 1
ATOM 2514 N N . GLN B 1 131 ? 5.34 14.336 0.389 1 97.12 131 GLN B N 1
ATOM 2515 C CA . GLN B 1 131 ? 6.512 13.875 -0.343 1 97.12 131 GLN B CA 1
ATOM 2516 C C . GLN B 1 131 ? 7.594 14.953 -0.386 1 97.12 131 GLN B C 1
ATOM 2518 O O . GLN B 1 131 ? 8.781 14.648 -0.282 1 97.12 131 GLN B O 1
ATOM 2523 N N . ALA B 1 132 ? 7.176 16.203 -0.584 1 98.12 132 ALA B N 1
ATOM 2524 C CA . ALA B 1 132 ? 8.117 17.328 -0.589 1 98.12 132 ALA B CA 1
ATOM 2525 C C . ALA B 1 132 ? 8.844 17.438 0.75 1 98.12 132 ALA B C 1
ATOM 2527 O O . ALA B 1 132 ? 10.016 17.797 0.799 1 98.12 132 ALA B O 1
ATOM 2528 N N . GLY B 1 133 ? 8.133 17.109 1.813 1 97.75 133 GLY B N 1
ATOM 2529 C CA . GLY B 1 133 ? 8.773 17.062 3.117 1 97.75 133 GLY B CA 1
ATOM 2530 C C . GLY B 1 133 ? 9.875 16.031 3.203 1 97.75 133 GLY B C 1
ATOM 2531 O O . GLY B 1 133 ? 10.945 16.297 3.758 1 97.75 133 GLY B O 1
ATOM 2532 N N . PHE B 1 134 ? 9.617 14.828 2.672 1 98.06 134 PHE B N 1
ATOM 2533 C CA . PHE B 1 134 ? 10.641 13.797 2.613 1 98.06 134 PHE B CA 1
ATOM 2534 C C . PHE B 1 134 ? 11.844 14.266 1.801 1 98.06 134 PHE B C 1
ATOM 2536 O O . PHE B 1 134 ? 12.984 14.07 2.205 1 98.06 134 PHE B O 1
ATOM 2543 N N . GLU B 1 135 ? 11.539 14.875 0.638 1 98 135 GLU B N 1
ATOM 2544 C CA . GLU B 1 135 ? 12.586 15.359 -0.26 1 98 135 GLU B CA 1
ATOM 2545 C C . GLU B 1 135 ? 13.492 16.359 0.443 1 98 135 GLU B C 1
ATOM 2547 O O . GLU B 1 135 ? 14.719 16.297 0.323 1 98 135 GLU B O 1
ATOM 2552 N N . ASP B 1 136 ? 12.883 17.266 1.191 1 97.31 136 ASP B N 1
ATOM 2553 C CA . ASP B 1 136 ? 13.648 18.281 1.925 1 97.31 136 ASP B CA 1
ATOM 2554 C C . ASP B 1 136 ? 14.594 17.625 2.928 1 97.31 136 ASP B C 1
ATOM 2556 O O . ASP B 1 136 ? 15.758 18.016 3.039 1 97.31 136 ASP B O 1
ATOM 2560 N N . CYS B 1 137 ? 14.086 16.625 3.641 1 96.56 137 CYS B N 1
ATOM 2561 C CA . CYS B 1 137 ? 14.914 15.914 4.613 1 96.56 137 CYS B CA 1
ATOM 2562 C C . CYS B 1 137 ? 16.094 15.234 3.93 1 96.56 137 CYS B C 1
ATOM 2564 O O . CYS B 1 137 ? 17.219 15.281 4.43 1 96.56 137 CYS B O 1
ATOM 2566 N N . LEU B 1 138 ? 15.836 14.656 2.773 1 97.19 138 LEU B N 1
ATOM 2567 C CA . LEU B 1 138 ? 16.875 13.938 2.041 1 97.19 138 LEU B CA 1
ATOM 2568 C C . LEU B 1 138 ? 17.922 14.906 1.495 1 97.19 138 LEU B C 1
ATOM 2570 O O . LEU B 1 138 ? 19.125 14.594 1.504 1 97.19 138 LEU B O 1
ATOM 2574 N N . ARG B 1 139 ? 17.469 16.094 1.028 1 96.62 139 ARG B N 1
ATOM 2575 C CA . ARG B 1 139 ? 18.422 17.125 0.605 1 96.62 139 ARG B CA 1
ATOM 2576 C C . ARG B 1 139 ? 19.297 17.578 1.768 1 96.62 139 ARG B C 1
ATOM 2578 O O . ARG B 1 139 ? 20.516 17.703 1.619 1 96.62 139 ARG B O 1
ATOM 2585 N N . ASP B 1 140 ? 18.688 17.734 2.898 1 95.19 140 ASP B N 1
ATOM 2586 C CA . ASP B 1 140 ? 19.422 18.125 4.098 1 95.19 140 ASP B CA 1
ATOM 2587 C C . ASP B 1 140 ? 20.406 17.047 4.52 1 95.19 140 ASP B C 1
ATOM 2589 O O . ASP B 1 140 ? 21.406 17.328 5.203 1 95.19 140 ASP B O 1
ATOM 2593 N N . ALA B 1 141 ? 20.109 15.812 4.148 1 94 141 ALA B N 1
ATOM 2594 C CA . ALA B 1 141 ? 20.969 14.688 4.477 1 94 141 ALA B CA 1
ATOM 2595 C C . ALA B 1 141 ? 22.125 14.57 3.475 1 94 141 ALA B C 1
ATOM 2597 O O . ALA B 1 141 ? 22.969 13.672 3.586 1 94 141 ALA B O 1
ATOM 2598 N N . GLY B 1 142 ? 22.125 15.438 2.414 1 93.5 142 GLY B N 1
ATOM 2599 C CA . GLY B 1 142 ? 23.266 15.492 1.507 1 93.5 142 GLY B CA 1
ATOM 2600 C C . GLY B 1 142 ? 22.953 14.93 0.131 1 93.5 142 GLY B C 1
ATOM 2601 O O . GLY B 1 142 ? 23.844 14.836 -0.72 1 93.5 142 GLY B O 1
ATOM 2602 N N . CYS B 1 143 ? 21.734 14.562 -0.133 1 95.06 143 CYS B N 1
ATOM 2603 C CA . CYS B 1 143 ? 21.359 14.039 -1.443 1 95.06 143 CYS B CA 1
ATOM 2604 C C . CYS B 1 143 ? 21.297 15.164 -2.477 1 95.06 143 CYS B C 1
ATOM 2606 O O . CYS B 1 143 ? 20.828 16.266 -2.182 1 95.06 143 CYS B O 1
ATOM 2608 N N . ALA B 1 144 ? 21.812 14.836 -3.693 1 95.88 144 ALA B N 1
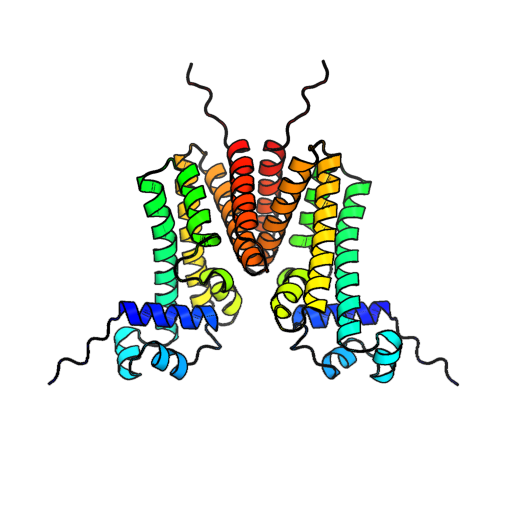ATOM 2609 C CA . ALA B 1 144 ? 21.578 15.742 -4.816 1 95.88 144 ALA B CA 1
ATOM 2610 C C . ALA B 1 144 ? 20.094 15.891 -5.102 1 95.88 144 ALA B C 1
ATOM 2612 O O . ALA B 1 144 ? 19.297 15 -4.773 1 95.88 144 ALA B O 1
ATOM 2613 N N . PRO B 1 145 ? 19.641 16.969 -5.691 1 96.12 145 PRO B N 1
ATOM 2614 C CA . PRO B 1 145 ? 18.219 17.25 -5.895 1 96.12 145 PRO B CA 1
ATOM 2615 C C . PRO B 1 145 ? 17.5 16.109 -6.625 1 96.12 145 PRO B C 1
ATOM 2617 O O . PRO B 1 145 ? 16.422 15.688 -6.203 1 96.12 145 PRO B O 1
ATOM 2620 N N . ASP B 1 146 ? 18.062 15.594 -7.68 1 94.88 146 ASP B N 1
ATOM 2621 C CA . ASP B 1 146 ? 17.438 14.523 -8.438 1 94.88 146 ASP B CA 1
ATOM 2622 C C . ASP B 1 146 ? 17.344 13.242 -7.609 1 94.88 146 ASP B C 1
ATOM 2624 O O . ASP B 1 146 ? 16.328 12.547 -7.648 1 94.88 146 ASP B O 1
ATOM 2628 N N . GLN B 1 147 ? 18.375 13.016 -6.859 1 94.81 147 GLN B N 1
ATOM 2629 C CA . GLN B 1 147 ? 18.391 11.844 -5.992 1 94.81 147 GLN B CA 1
ATOM 2630 C C . GLN B 1 147 ? 17.375 11.984 -4.859 1 94.81 147 GLN B C 1
ATOM 2632 O O . GLN B 1 147 ? 16.719 11.016 -4.492 1 94.81 147 GLN B O 1
ATOM 2637 N N . ALA B 1 148 ? 17.312 13.219 -4.309 1 97 148 ALA B N 1
ATOM 2638 C CA . ALA B 1 148 ? 16.359 13.484 -3.238 1 97 148 ALA B CA 1
ATOM 2639 C C . ALA B 1 148 ? 14.93 13.258 -3.715 1 97 148 ALA B C 1
ATOM 2641 O O . ALA B 1 148 ? 14.117 12.672 -2.998 1 97 148 ALA B O 1
ATOM 2642 N N . ASP B 1 149 ? 14.633 13.711 -4.926 1 96.62 149 ASP B N 1
ATOM 2643 C CA . ASP B 1 149 ? 13.312 13.539 -5.52 1 96.62 149 ASP B CA 1
ATOM 2644 C C . ASP B 1 149 ? 12.984 12.055 -5.703 1 96.62 149 ASP B C 1
ATOM 2646 O O . ASP B 1 149 ? 11.906 11.602 -5.312 1 96.62 149 ASP B O 1
ATOM 2650 N N . GLU B 1 150 ? 13.906 11.344 -6.215 1 94.88 150 GLU B N 1
ATOM 2651 C CA . GLU B 1 150 ? 13.734 9.922 -6.48 1 94.88 150 GLU B CA 1
ATOM 2652 C C . GLU B 1 150 ? 13.555 9.133 -5.188 1 94.88 150 GLU B C 1
ATOM 2654 O O . GLU B 1 150 ? 12.664 8.289 -5.082 1 94.88 150 GLU B O 1
ATOM 2659 N N . LEU B 1 151 ? 14.359 9.406 -4.215 1 96.06 151 LEU B N 1
ATOM 2660 C CA . LEU B 1 151 ? 14.312 8.68 -2.953 1 96.06 151 LEU B CA 1
ATOM 2661 C C . LEU B 1 151 ? 13.078 9.055 -2.148 1 96.06 151 LEU B C 1
ATOM 2663 O O . LEU B 1 151 ? 12.523 8.227 -1.423 1 96.06 151 LEU B O 1
ATOM 2667 N N . ALA B 1 152 ? 12.625 10.305 -2.295 1 97.38 152 ALA B N 1
ATOM 2668 C CA . ALA B 1 152 ? 11.391 10.719 -1.631 1 97.38 152 ALA B CA 1
ATOM 2669 C C . ALA B 1 152 ? 10.188 9.953 -2.182 1 97.38 152 ALA B C 1
ATOM 2671 O O . ALA B 1 152 ? 9.344 9.484 -1.419 1 97.38 152 ALA B O 1
ATOM 2672 N N . ALA B 1 153 ? 10.148 9.828 -3.506 1 94.69 153 ALA B N 1
ATOM 2673 C CA . ALA B 1 153 ? 9.078 9.055 -4.141 1 94.69 153 ALA B CA 1
ATOM 2674 C C . ALA B 1 153 ? 9.117 7.598 -3.701 1 94.69 153 ALA B C 1
ATOM 2676 O O . ALA B 1 153 ? 8.07 6.988 -3.459 1 94.69 153 ALA B O 1
ATOM 2677 N N . PHE B 1 154 ? 10.289 7.102 -3.602 1 94.62 154 PHE B N 1
ATOM 2678 C CA . PHE B 1 154 ? 10.492 5.738 -3.133 1 94.62 154 PHE B CA 1
ATOM 2679 C C . PHE B 1 154 ? 9.984 5.57 -1.706 1 94.62 154 PHE B C 1
ATOM 2681 O O . PHE B 1 154 ? 9.289 4.602 -1.398 1 94.62 154 PHE B O 1
ATOM 2688 N N . LEU B 1 155 ? 10.289 6.484 -0.817 1 96.5 155 LEU B N 1
ATOM 2689 C CA . LEU B 1 155 ? 9.852 6.43 0.573 1 96.5 155 LEU B CA 1
ATOM 2690 C C . LEU B 1 155 ? 8.328 6.512 0.667 1 96.5 155 LEU B C 1
ATOM 2692 O O . LEU B 1 155 ? 7.723 5.902 1.552 1 96.5 155 LEU B O 1
ATOM 2696 N N . MET B 1 156 ? 7.73 7.277 -0.232 1 94.94 156 MET B N 1
ATOM 2697 C CA . MET B 1 156 ? 6.27 7.336 -0.261 1 94.94 156 MET B CA 1
ATOM 2698 C C . MET B 1 156 ? 5.676 5.969 -0.578 1 94.94 156 MET B C 1
ATOM 2700 O O . MET B 1 156 ? 4.645 5.594 -0.019 1 94.94 156 MET B O 1
ATOM 2704 N N . LEU B 1 157 ? 6.301 5.254 -1.469 1 93.44 157 LEU B N 1
ATOM 2705 C CA . LEU B 1 157 ? 5.848 3.908 -1.802 1 93.44 157 LEU B CA 1
ATOM 2706 C C . LEU B 1 157 ? 5.93 2.992 -0.585 1 93.44 157 LEU B C 1
ATOM 2708 O O . LEU B 1 157 ? 4.992 2.246 -0.299 1 93.44 157 LEU B O 1
ATOM 2712 N N . VAL B 1 158 ? 7.043 3.057 0.079 1 95 158 VAL B N 1
ATOM 2713 C CA . VAL B 1 158 ? 7.234 2.246 1.278 1 95 158 VAL B CA 1
ATOM 2714 C C . VAL B 1 158 ? 6.195 2.629 2.33 1 95 158 VAL B C 1
ATOM 2716 O O . VAL B 1 158 ? 5.629 1.76 2.996 1 95 158 VAL B O 1
ATOM 2719 N N . ASN B 1 159 ? 5.984 3.947 2.455 1 93.75 159 ASN B N 1
ATOM 2720 C CA . ASN B 1 159 ? 4.984 4.445 3.395 1 93.75 159 ASN B CA 1
ATOM 2721 C C . ASN B 1 159 ? 3.607 3.848 3.115 1 93.75 159 ASN B C 1
ATOM 2723 O O . ASN B 1 159 ? 2.92 3.406 4.039 1 93.75 159 ASN B O 1
ATOM 2727 N N . GLN B 1 160 ? 3.254 3.832 1.919 1 91.44 160 GLN B N 1
ATOM 2728 C CA . GLN B 1 160 ? 1.979 3.236 1.536 1 91.44 160 GLN B CA 1
ATOM 2729 C C . GLN B 1 160 ? 1.962 1.738 1.823 1 91.44 160 GLN B C 1
ATOM 2731 O O . GLN B 1 160 ? 0.977 1.212 2.346 1 91.44 160 GLN B O 1
ATOM 2736 N N . GLY B 1 161 ? 3.021 1.062 1.412 1 92.5 161 GLY B N 1
ATOM 2737 C CA . GLY B 1 161 ? 3.107 -0.364 1.685 1 92.5 161 GLY B CA 1
ATOM 2738 C C . GLY B 1 161 ? 3.01 -0.695 3.162 1 92.5 161 GLY B C 1
ATOM 2739 O O . GLY B 1 161 ? 2.361 -1.672 3.543 1 92.5 161 GLY B O 1
ATOM 2740 N N . MET B 1 162 ? 3.58 0.122 4 1 92.12 162 MET B N 1
ATOM 2741 C CA . MET B 1 162 ? 3.537 -0.1 5.445 1 92.12 162 MET B CA 1
ATOM 2742 C C . MET B 1 162 ? 2.127 0.109 5.984 1 92.12 162 MET B C 1
ATOM 2744 O O . MET B 1 162 ? 1.689 -0.61 6.883 1 92.12 162 MET B O 1
ATOM 2748 N N . ARG B 1 163 ? 1.489 1.06 5.457 1 87.94 163 ARG B N 1
ATOM 2749 C CA . ARG B 1 163 ? 0.119 1.319 5.887 1 87.94 163 ARG B CA 1
ATOM 2750 C C . ARG B 1 163 ? -0.798 0.155 5.527 1 87.94 163 ARG B C 1
ATOM 2752 O O . ARG B 1 163 ? -1.661 -0.23 6.316 1 87.94 163 ARG B O 1
ATOM 2759 N N . VAL B 1 164 ? -0.635 -0.391 4.375 1 86.31 164 VAL B N 1
ATOM 2760 C CA . VAL B 1 164 ? -1.406 -1.56 3.965 1 86.31 164 VAL B CA 1
ATOM 2761 C C . VAL B 1 164 ? -1.042 -2.754 4.844 1 86.31 164 VAL B C 1
ATOM 2763 O O . VAL B 1 164 ? -1.924 -3.447 5.355 1 86.31 164 VAL B O 1
ATOM 2766 N N . SER B 1 165 ? 0.238 -2.932 5.035 1 87.12 165 SER B N 1
ATOM 2767 C CA . SER B 1 165 ? 0.718 -4.066 5.812 1 87.12 165 SER B CA 1
ATOM 2768 C C . SER B 1 165 ? 0.26 -3.975 7.266 1 87.12 165 SER B C 1
ATOM 2770 O O . SER B 1 165 ? -0.005 -4.996 7.906 1 87.12 165 SER B O 1
ATOM 2772 N N . SER B 1 166 ? 0.184 -2.801 7.766 1 83.38 166 SER B N 1
ATOM 2773 C CA . SER B 1 166 ? -0.177 -2.58 9.164 1 83.38 166 SER B CA 1
ATOM 2774 C C . SER B 1 166 ? -1.626 -2.973 9.43 1 83.38 166 SER B C 1
ATOM 2776 O O . SER B 1 166 ? -2.018 -3.178 10.578 1 83.38 166 SER B O 1
ATOM 2778 N N . ARG B 1 167 ? -2.391 -3.051 8.375 1 80.56 167 ARG B N 1
ATOM 2779 C CA . ARG B 1 167 ? -3.789 -3.441 8.523 1 80.56 167 ARG B CA 1
ATOM 2780 C C . ARG B 1 167 ? -3.922 -4.949 8.719 1 80.56 167 ARG B C 1
ATOM 2782 O O . ARG B 1 167 ? -4.973 -5.438 9.133 1 80.56 167 ARG B O 1
ATOM 2789 N N . ARG B 1 168 ? -2.793 -5.496 8.344 1 78.12 168 ARG B N 1
ATOM 2790 C CA . ARG B 1 168 ? -2.787 -6.941 8.531 1 78.12 168 ARG B CA 1
ATOM 2791 C C . ARG B 1 168 ? -2.438 -7.305 9.977 1 78.12 168 ARG B C 1
ATOM 2793 O O . ARG B 1 168 ? -1.902 -6.477 10.719 1 78.12 168 ARG B O 1
ATOM 2800 N N . ALA B 1 169 ? -2.896 -8.383 10.516 1 73.81 169 ALA B N 1
ATOM 2801 C CA . ALA B 1 169 ? -2.582 -8.844 11.867 1 73.81 169 ALA B CA 1
ATOM 2802 C C . ALA B 1 169 ? -1.083 -9.086 12.031 1 73.81 169 ALA B C 1
ATOM 2804 O O . ALA B 1 169 ? -0.591 -10.18 11.742 1 73.81 169 ALA B O 1
ATOM 2805 N N . GLN B 1 170 ? -0.293 -7.973 12.234 1 77.56 170 GLN B N 1
ATOM 2806 C CA . GLN B 1 170 ? 1.146 -8.109 12.438 1 77.56 170 GLN B CA 1
ATOM 2807 C C . GLN B 1 170 ? 1.564 -7.547 13.797 1 77.56 170 GLN B C 1
ATOM 2809 O O . GLN B 1 170 ? 0.998 -6.559 14.266 1 77.56 170 GLN B O 1
ATOM 2814 N N . PRO B 1 171 ? 2.561 -8.289 14.383 1 82.19 171 PRO B N 1
ATOM 2815 C CA . PRO B 1 171 ? 3.115 -7.734 15.625 1 82.19 171 PRO B CA 1
ATOM 2816 C C . PRO B 1 171 ? 3.809 -6.391 15.414 1 82.19 171 PRO B C 1
ATOM 2818 O O . PRO B 1 171 ? 4.336 -6.129 14.328 1 82.19 171 PRO B O 1
ATOM 2821 N N . LEU B 1 172 ? 3.762 -5.543 16.469 1 85.06 172 LEU B N 1
ATOM 2822 C CA . LEU B 1 172 ? 4.395 -4.227 16.422 1 85.06 172 LEU B CA 1
ATOM 2823 C C . LEU B 1 172 ? 5.863 -4.344 16.047 1 85.06 172 LEU B C 1
ATOM 2825 O O . LEU B 1 172 ? 6.387 -3.5 15.305 1 85.06 172 LEU B O 1
ATOM 2829 N N . GLN B 1 173 ? 6.508 -5.371 16.5 1 89.56 173 GLN B N 1
ATOM 2830 C CA . GLN B 1 173 ? 7.93 -5.551 16.234 1 89.56 173 GLN B CA 1
ATOM 2831 C C . GLN B 1 173 ? 8.188 -5.738 14.742 1 89.56 173 GLN B C 1
ATOM 2833 O O . GLN B 1 173 ? 9.211 -5.297 14.219 1 89.56 173 GLN B O 1
ATOM 2838 N N . ALA B 1 174 ? 7.297 -6.371 14.031 1 88.19 174 ALA B N 1
ATOM 2839 C CA . ALA B 1 174 ? 7.445 -6.566 12.586 1 88.19 174 ALA B CA 1
ATOM 2840 C C . ALA B 1 174 ? 7.461 -5.23 11.852 1 88.19 174 ALA B C 1
ATOM 2842 O O . ALA B 1 174 ? 8.227 -5.051 10.898 1 88.19 174 ALA B O 1
ATOM 2843 N N . ARG B 1 175 ? 6.652 -4.27 12.328 1 89.56 175 ARG B N 1
ATOM 2844 C CA . ARG B 1 175 ? 6.613 -2.939 11.734 1 89.56 175 ARG B CA 1
ATOM 2845 C C . ARG B 1 175 ? 7.926 -2.199 11.961 1 89.56 175 ARG B C 1
ATOM 2847 O O . ARG B 1 175 ? 8.453 -1.565 11.039 1 89.56 175 ARG B O 1
ATOM 2854 N N . ARG B 1 176 ? 8.461 -2.369 13.18 1 92.75 176 ARG B N 1
ATOM 2855 C CA . ARG B 1 176 ? 9.727 -1.728 13.508 1 92.75 176 ARG B CA 1
ATOM 2856 C C . ARG B 1 176 ? 10.867 -2.307 12.672 1 92.75 176 ARG B C 1
ATOM 2858 O O . ARG B 1 176 ? 11.758 -1.574 12.234 1 92.75 176 ARG B O 1
ATOM 2865 N N . ASP B 1 177 ? 10.812 -3.602 12.461 1 92.88 177 ASP B N 1
ATOM 2866 C CA . ASP B 1 177 ? 11.828 -4.262 11.648 1 92.88 177 ASP B CA 1
ATOM 2867 C C . ASP B 1 177 ? 11.773 -3.773 10.203 1 92.88 177 ASP B C 1
ATOM 2869 O O . ASP B 1 177 ? 12.812 -3.586 9.562 1 92.88 177 ASP B O 1
ATOM 2873 N N . GLN B 1 178 ? 10.586 -3.561 9.703 1 92.88 178 GLN B N 1
ATOM 2874 C CA . GLN B 1 178 ? 10.414 -3.057 8.344 1 92.88 178 GLN B CA 1
ATOM 2875 C C . GLN B 1 178 ? 11 -1.657 8.195 1 92.88 178 GLN B C 1
ATOM 2877 O O . GLN B 1 178 ? 11.672 -1.362 7.203 1 92.88 178 GLN B O 1
ATOM 2882 N N . ILE B 1 179 ? 10.734 -0.837 9.18 1 95.5 179 ILE B N 1
ATOM 2883 C CA . ILE B 1 179 ? 11.273 0.52 9.164 1 95.5 179 ILE B CA 1
ATOM 2884 C C . ILE B 1 179 ? 12.797 0.473 9.219 1 95.5 179 ILE B C 1
ATOM 2886 O O . ILE B 1 179 ? 13.477 1.156 8.445 1 95.5 179 ILE B O 1
ATOM 2890 N N . ALA B 1 180 ? 13.359 -0.371 10.133 1 95.38 180 ALA B N 1
ATOM 2891 C CA . ALA B 1 180 ? 14.812 -0.5 10.273 1 95.38 180 ALA B CA 1
ATOM 2892 C C . ALA B 1 180 ? 15.445 -0.94 8.953 1 95.38 180 ALA B C 1
ATOM 2894 O O . ALA B 1 180 ? 16.453 -0.375 8.531 1 95.38 180 ALA B O 1
ATOM 2895 N N . THR B 1 181 ? 14.859 -1.904 8.32 1 95.38 181 THR B N 1
ATOM 2896 C CA . THR B 1 181 ? 15.375 -2.391 7.051 1 95.38 181 THR B CA 1
ATOM 2897 C C . THR B 1 181 ? 15.312 -1.298 5.984 1 95.38 181 THR B C 1
ATOM 2899 O O . THR B 1 181 ? 16.266 -1.102 5.23 1 95.38 181 THR B O 1
ATOM 2902 N N . THR B 1 182 ? 14.172 -0.573 5.898 1 95.94 182 THR B N 1
ATOM 2903 C CA . THR B 1 182 ? 13.984 0.501 4.93 1 95.94 182 THR B CA 1
ATOM 2904 C C . THR B 1 182 ? 15.102 1.535 5.051 1 95.94 182 THR B C 1
ATOM 2906 O O . THR B 1 182 ? 15.719 1.911 4.051 1 95.94 182 THR B O 1
ATOM 2909 N N . PHE B 1 183 ? 15.445 1.883 6.242 1 95.44 183 PHE B N 1
ATOM 2910 C CA . PHE B 1 183 ? 16.406 2.971 6.41 1 95.44 183 PHE B CA 1
ATOM 2911 C C . PHE B 1 183 ? 17.828 2.453 6.305 1 95.44 183 PHE B C 1
ATOM 2913 O O . PHE B 1 183 ? 18.734 3.191 5.91 1 95.44 183 PHE B O 1
ATOM 2920 N N . ARG B 1 184 ? 18.062 1.144 6.582 1 92.81 184 ARG B N 1
ATOM 2921 C CA . ARG B 1 184 ? 19.359 0.546 6.285 1 92.81 184 ARG B CA 1
ATOM 2922 C C . ARG B 1 184 ? 19.625 0.535 4.781 1 92.81 184 ARG B C 1
ATOM 2924 O O . ARG B 1 184 ? 20.703 0.923 4.336 1 92.81 184 ARG B O 1
ATOM 2931 N N . VAL B 1 185 ? 18.625 0.187 4.074 1 93.25 185 VAL B N 1
ATOM 2932 C CA . VAL B 1 185 ? 18.75 0.108 2.621 1 93.25 185 VAL B CA 1
ATOM 2933 C C . VAL B 1 185 ? 18.891 1.512 2.037 1 93.25 185 VAL B C 1
ATOM 2935 O O . VAL B 1 185 ? 19.734 1.745 1.167 1 93.25 185 VAL B O 1
ATOM 2938 N N . LEU B 1 186 ? 18.078 2.447 2.537 1 93.81 186 LEU B N 1
ATOM 2939 C CA . LEU B 1 186 ? 18.125 3.832 2.082 1 93.81 186 LEU B CA 1
ATOM 2940 C C . LEU B 1 186 ? 19.5 4.438 2.348 1 93.81 186 LEU B C 1
ATOM 2942 O O . LEU B 1 186 ? 20.078 5.086 1.473 1 93.81 186 LEU B O 1
ATOM 2946 N N . SER B 1 187 ? 20.062 4.195 3.547 1 91.62 187 SER B N 1
ATOM 2947 C CA . SER B 1 187 ? 21.344 4.754 3.939 1 91.62 187 SER B CA 1
ATOM 2948 C C . SER B 1 187 ? 22.469 4.238 3.043 1 91.62 187 SER B C 1
ATOM 2950 O O . SER B 1 187 ? 23.406 4.973 2.732 1 91.62 187 SER B O 1
ATOM 2952 N N . ALA B 1 188 ? 22.359 3.002 2.617 1 88.81 188 ALA B N 1
ATOM 2953 C CA . ALA B 1 188 ? 23.375 2.402 1.748 1 88.81 188 ALA B CA 1
ATOM 2954 C C . ALA B 1 188 ? 23.359 3.049 0.366 1 88.81 188 ALA B C 1
ATOM 2956 O O . ALA B 1 188 ? 24.359 3.014 -0.35 1 88.81 188 ALA B O 1
ATOM 2957 N N . ALA B 1 189 ? 22.281 3.668 0.043 1 88.5 189 ALA B N 1
ATOM 2958 C CA . ALA B 1 189 ? 22.125 4.242 -1.291 1 88.5 189 ALA B CA 1
ATOM 2959 C C . ALA B 1 189 ? 22.516 5.715 -1.304 1 88.5 189 ALA B C 1
ATOM 2961 O O . ALA B 1 189 ? 22.625 6.328 -2.369 1 88.5 189 ALA B O 1
ATOM 2962 N N . ILE B 1 190 ? 22.641 6.32 -0.148 1 87.75 190 ILE B N 1
ATOM 2963 C CA . ILE B 1 190 ? 23.031 7.723 -0.044 1 87.75 190 ILE B CA 1
ATOM 2964 C C . ILE B 1 190 ? 24.547 7.832 0.077 1 87.75 190 ILE B C 1
ATOM 2966 O O . ILE B 1 190 ? 25.141 7.234 0.969 1 87.75 190 ILE B O 1
ATOM 2970 N N . PRO B 1 191 ? 25.219 8.445 -1.01 1 74.81 191 PRO B N 1
ATOM 2971 C CA . PRO B 1 191 ? 26.672 8.562 -0.97 1 74.81 191 PRO B CA 1
ATOM 2972 C C . PRO B 1 191 ? 27.172 9.211 0.318 1 74.81 191 PRO B C 1
ATOM 2974 O O . PRO B 1 191 ? 26.531 10.117 0.848 1 74.81 191 PRO B O 1
ATOM 2977 N N . THR B 1 192 ? 28.047 8.43 1.103 1 68.75 192 THR B N 1
ATOM 2978 C CA . THR B 1 192 ? 28.703 9 2.279 1 68.75 192 THR B CA 1
ATOM 2979 C C . THR B 1 192 ? 29.688 10.086 1.877 1 68.75 192 THR B C 1
ATOM 2981 O O . THR B 1 192 ? 30.422 9.938 0.89 1 68.75 192 THR B O 1
ATOM 2984 N N . GLU B 1 193 ? 29.5 11.25 2.025 1 53.53 193 GLU B N 1
ATOM 2985 C CA . GLU B 1 193 ? 30.547 12.234 1.771 1 53.53 193 GLU B CA 1
ATOM 2986 C C . GLU B 1 193 ? 31.906 11.75 2.271 1 53.53 193 GLU B C 1
ATOM 2988 O O . GLU B 1 193 ? 32.031 11.289 3.41 1 53.53 193 GLU B O 1
ATOM 2993 N N . ALA B 1 194 ? 32.875 11.289 1.351 1 49.5 194 ALA B N 1
ATOM 2994 C CA . ALA B 1 194 ? 34.281 11.109 1.726 1 49.5 194 ALA B CA 1
ATOM 2995 C C . ALA B 1 194 ? 34.719 12.211 2.686 1 49.5 194 ALA B C 1
ATOM 2997 O O . ALA B 1 194 ? 34.312 13.359 2.562 1 49.5 194 ALA B O 1
ATOM 2998 N N . PRO B 1 195 ? 35.125 11.742 3.865 1 46.59 195 PRO B N 1
ATOM 2999 C CA . PRO B 1 195 ? 35.719 12.789 4.695 1 46.59 195 PRO B CA 1
ATOM 3000 C C . PRO B 1 195 ? 36.562 13.789 3.887 1 46.59 195 PRO B C 1
ATOM 3002 O O . PRO B 1 195 ? 37.188 13.406 2.904 1 46.59 195 PRO B O 1
ATOM 3005 N N . ALA B 1 196 ? 36.094 15 3.818 1 40.94 196 ALA B N 1
ATOM 3006 C CA . ALA B 1 196 ? 37.031 15.992 3.283 1 40.94 196 ALA B CA 1
ATOM 3007 C C . ALA B 1 196 ? 38.438 15.781 3.84 1 40.94 196 ALA B C 1
ATOM 3009 O O . ALA B 1 196 ? 38.625 15.742 5.059 1 40.94 196 ALA B O 1
ATOM 3010 N N . THR B 1 197 ? 39.219 15.039 3.045 1 36.44 197 THR B N 1
ATOM 3011 C CA . THR B 1 197 ? 40.625 15.227 3.398 1 36.44 197 THR B CA 1
ATOM 3012 C C . THR B 1 197 ? 41 16.703 3.414 1 36.44 197 THR B C 1
ATOM 3014 O O . THR B 1 197 ? 40.594 17.453 2.523 1 36.44 197 THR B O 1
#

pLDDT: mean 90.01, std 12.52, range [36.44, 98.56]

Solvent-accessible surface area (backbone atoms only — not comparable to full-atom values): 20979 Å² total; per-residue (Å²): 126,80,75,71,83,77,66,58,61,65,60,26,44,51,39,37,35,52,45,36,44,72,55,30,72,86,67,47,44,68,69,58,41,32,62,66,35,68,51,51,71,67,54,44,38,72,74,40,46,49,72,65,46,39,49,53,53,28,51,51,49,52,42,51,53,54,47,46,49,38,53,60,30,45,77,76,36,60,37,64,56,9,53,51,48,30,48,48,42,61,61,72,54,24,81,90,73,47,43,68,56,46,53,58,43,60,52,41,29,57,70,23,51,95,72,35,61,66,61,15,49,51,26,48,52,44,51,50,51,51,37,49,51,46,20,51,31,35,38,72,61,68,39,53,70,71,54,11,51,52,51,19,56,48,50,50,28,38,51,46,8,47,33,58,52,57,52,40,100,63,60,71,65,59,52,52,50,49,51,53,50,51,51,52,26,50,53,48,51,48,83,73,77,70,74,83,123,126,81,76,72,82,77,66,58,62,67,59,28,44,51,40,37,35,52,45,36,43,72,53,31,72,86,66,47,43,69,68,58,42,30,63,65,34,68,51,51,71,69,54,43,37,74,74,39,46,50,70,67,46,40,48,53,52,28,52,51,49,54,40,50,54,55,49,45,49,39,52,60,30,45,77,76,34,58,38,64,56,8,53,51,47,30,49,48,41,61,62,71,57,25,82,90,71,48,45,69,55,47,53,58,44,61,52,42,28,59,70,22,51,95,72,36,60,66,62,16,48,50,26,47,52,43,51,49,50,49,38,50,51,45,21,51,31,35,37,73,60,67,39,54,71,71,54,12,50,53,50,18,55,48,49,51,27,39,51,48,8,47,33,58,52,58,52,38,99,63,60,71,64,58,53,53,50,47,52,53,50,52,49,52,27,50,53,47,52,47,83,73,76,69,74,83,122

Secondary structure (DSSP, 8-state):
--------HHHHHHHHHHHHHHH-TTT--HHHHHHHHT--HHHHHHHH-SHHHHHHHHHHHHHHHHHHHHHHHHHHS-HHHHHHHHHIIIIIS-GGG-GGG--HHHHHHHHHTTT-HHHHHHHHHHHHHHHHHHHHHHHHTT--HHHHHHHHHHHHHHHHHHHHHHTSS--HHHHHHHHHHHHHHHHHHS-------/--------HHHHHHHHHHHHHHH-TTT--HHHHHHHHT--HHHHHHHH-SHHHHHHHHHHHHHHHHHHHHHHHHHHS-HHHHHHHHHIIIIIS-GGG-GGG--HHHHHHHHHTTT-HHHHHHHHHHHHHHHHHHHHHHHHTT--HHHHHHHHHHHHHHHHHHHHHHTSS--HHHHHHHHHHHHHHHHHHS-------

Radius of gyration: 23.54 Å; Cα contacts (8 Å, |Δi|>4): 443; chains: 2; bounding box: 71×76×46 Å

Organism: NCBI:txid2803784